Protein AF-0000000081787096 (afdb_homodimer)

Secondary structure (DSSP, 8-state):
---S--------SGGGGGG---------------------------GGGGGS-SS-EEEEEEE---B--SSEEEEEEEEEE--TT-EEEEEEEEEEEEES-SSEEEEEEEEETTB---SS---EEEEEE---TT--EEEEEEEEEEE--PPSEEEEEEEEEEEPTT----EEEE--SS-EEEEEEEEPPPTT-/--GGGGGGGGGGSGGGGGG---------------------------TTSS-S-SS-EEEEEEE---B--SSEEEEEEEEEE--TT-EEEEEEEEEEEEES-SSEEEEEEEEETTB---SS---EEEEEE---TT-EEEEEEEEEEEE--PPSEEEEEEEEEEEPTT----EEEE--SS-EEEEEEEEPPPTT-

Nearest PDB structures (foldseek):
  6mkb-assembly2_D  TM=5.278E-01  e=3.956E-03  Mus musculus
  2df7-assembly1_J  TM=3.793E-01  e=2.748E-03  Infectious bursal disease virus
  7vrp-assembly1_K-4  TM=4.416E-01  e=3.755E-03  Infectious bursal disease virus
  8a06-assembly1_E  TM=3.426E-01  e=1.294E-01  Flavobacterium phage FLiP
  1umi-assembly1_A  TM=2.701E-01  e=8.534E-02  Mus musculus

pLDDT: mean 74.72, std 30.55, range [18.17, 98.88]

Structure (mmCIF, N/CA/C/O backbone):
data_AF-0000000081787096-model_v1
#
loop_
_entity.id
_entity.type
_entity.pdbx_description
1 polymer 'Collagen triple helix repeat-containing protein 1-like'
#
loop_
_atom_site.group_PDB
_atom_site.id
_atom_site.type_symbol
_atom_site.label_atom_id
_atom_site.label_alt_id
_atom_site.label_comp_id
_atom_site.label_asym_id
_atom_site.label_entity_id
_atom_site.label_seq_id
_atom_site.pdbx_PDB_ins_code
_atom_site.Cartn_x
_atom_site.Cartn_y
_atom_site.Cartn_z
_atom_site.occupancy
_atom_site.B_iso_or_equiv
_atom_site.auth_seq_id
_atom_site.auth_comp_id
_atom_site.auth_asym_id
_atom_site.auth_atom_id
_atom_site.pdbx_PDB_model_num
ATOM 1 N N . MET A 1 1 ? 27.984 -0.438 95.312 1 18.28 1 MET A N 1
ATOM 2 C CA . MET A 1 1 ? 27.375 0.79 95.812 1 18.28 1 MET A CA 1
ATOM 3 C C . MET A 1 1 ? 27.344 1.865 94.75 1 18.28 1 MET A C 1
ATOM 5 O O . MET A 1 1 ? 26.312 2.492 94.5 1 18.28 1 MET A O 1
ATOM 9 N N . ALA A 1 2 ? 28.516 2.543 94.625 1 21.03 2 ALA A N 1
ATOM 10 C CA . ALA A 1 2 ? 28.672 3.959 94.312 1 21.03 2 ALA A CA 1
ATOM 11 C C . ALA A 1 2 ? 28.547 4.207 92.812 1 21.03 2 ALA A C 1
ATOM 13 O O . ALA A 1 2 ? 29.391 3.756 92 1 21.03 2 ALA A O 1
ATOM 14 N N . ALA A 1 3 ? 27.156 4.359 92.25 1 21.08 3 ALA A N 1
ATOM 15 C CA . ALA A 1 3 ? 26.203 4.93 91.312 1 21.08 3 ALA A CA 1
ATOM 16 C C . ALA A 1 3 ? 26.688 6.277 90.75 1 21.08 3 ALA A C 1
ATOM 18 O O . ALA A 1 3 ? 27.188 7.105 91.562 1 21.08 3 ALA A O 1
ATOM 19 N N . ARG A 1 4 ? 26.859 6.25 89.438 1 21.38 4 ARG A N 1
ATOM 20 C CA . ARG A 1 4 ? 27.094 6.863 88.188 1 21.38 4 ARG A CA 1
ATOM 21 C C . ARG A 1 4 ? 26.203 8.094 88 1 21.38 4 ARG A C 1
ATOM 23 O O . ARG A 1 4 ? 25.297 8.094 87.125 1 21.38 4 ARG A O 1
ATOM 30 N N . ILE A 1 5 ? 25.688 8.797 89.188 1 20.06 5 ILE A N 1
ATOM 31 C CA . ILE A 1 5 ? 24.719 9.875 89.312 1 20.06 5 ILE A CA 1
ATOM 32 C C . ILE A 1 5 ? 25.188 11.094 88.5 1 20.06 5 ILE A C 1
ATOM 34 O O . ILE A 1 5 ? 24.406 11.711 87.75 1 20.06 5 ILE A O 1
ATOM 38 N N . ASN A 1 6 ? 26.266 11.711 88.75 1 20.41 6 ASN A N 1
ATOM 39 C CA . ASN A 1 6 ? 26.125 13.125 89.062 1 20.41 6 ASN A CA 1
ATOM 40 C C . ASN A 1 6 ? 26.016 13.984 87.812 1 20.41 6 ASN A C 1
ATOM 42 O O . ASN A 1 6 ? 25.281 14.969 87.812 1 20.41 6 ASN A O 1
ATOM 46 N N . LEU A 1 7 ? 27.094 14.109 86.875 1 21.31 7 LEU A N 1
ATOM 47 C CA . LEU A 1 7 ? 27.641 15.43 86.562 1 21.31 7 LEU A CA 1
ATOM 48 C C . LEU A 1 7 ? 26.719 16.188 85.625 1 21.31 7 LEU A C 1
ATOM 50 O O . LEU A 1 7 ? 25.922 15.578 84.938 1 21.31 7 LEU A O 1
ATOM 54 N N . VAL A 1 8 ? 27.156 17.375 84.688 1 19.64 8 VAL A N 1
ATOM 55 C CA . VAL A 1 8 ? 27.234 18.828 84.5 1 19.64 8 VAL A CA 1
ATOM 56 C C . VAL A 1 8 ? 26.25 19.266 83.438 1 19.64 8 VAL A C 1
ATOM 58 O O . VAL A 1 8 ? 26.188 18.672 82.375 1 19.64 8 VAL A O 1
ATOM 61 N N . VAL A 1 9 ? 25.125 20.234 83.562 1 21.27 9 VAL A N 1
ATOM 62 C CA . VAL A 1 9 ? 24.078 21.25 83.438 1 21.27 9 VAL A CA 1
ATOM 63 C C . VAL A 1 9 ? 24.469 22.25 82.375 1 21.27 9 VAL A C 1
ATOM 65 O O . VAL A 1 9 ? 23.594 22.922 81.812 1 21.27 9 VAL A O 1
ATOM 68 N N . ALA A 1 10 ? 25.719 22.594 82 1 19.02 10 ALA A N 1
ATOM 69 C CA . ALA A 1 10 ? 25.984 23.984 81.625 1 19.02 10 ALA A CA 1
ATOM 70 C C . ALA A 1 10 ? 25.438 24.328 80.25 1 19.02 10 ALA A C 1
ATOM 72 O O 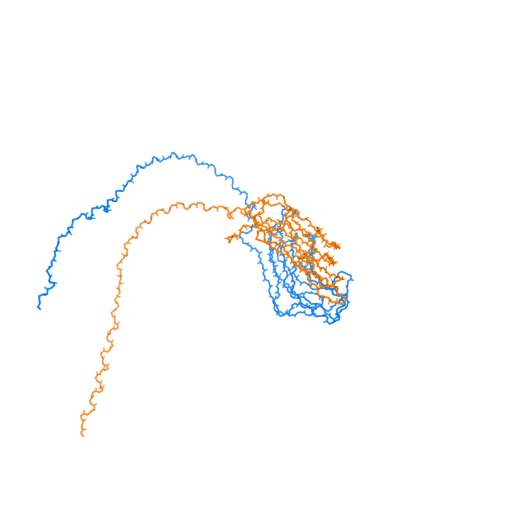. ALA A 1 10 ? 24.859 25.391 80.062 1 19.02 10 ALA A O 1
ATOM 73 N N . VAL A 1 11 ? 25.969 23.828 79.062 1 22.64 11 VAL A N 1
ATOM 74 C CA . VAL A 1 11 ? 26.266 24.734 78 1 22.64 11 VAL A CA 1
ATOM 75 C C . VAL A 1 11 ? 24.984 25.125 77.25 1 22.64 11 VAL A C 1
ATOM 77 O O . VAL A 1 11 ? 24.266 24.25 76.75 1 22.64 11 VAL A O 1
ATOM 80 N N . LEU A 1 12 ? 24.219 26.516 77.312 1 21.08 12 LEU A N 1
ATOM 81 C CA . LEU A 1 12 ? 23.297 27.641 77.25 1 21.08 12 LEU A CA 1
ATOM 82 C C . LEU A 1 12 ? 22.875 27.875 75.812 1 21.08 12 LEU A C 1
ATOM 84 O O . LEU A 1 12 ? 21.688 27.844 75.438 1 21.08 12 LEU A O 1
ATOM 88 N N . LEU A 1 13 ? 23.172 29.25 75 1 20.44 13 LEU A N 1
ATOM 89 C CA . LEU A 1 13 ? 22.531 30.484 74.562 1 20.44 13 LEU A CA 1
ATOM 90 C C . LEU A 1 13 ? 22.359 30.516 73.062 1 20.44 13 LEU A C 1
ATOM 92 O O . LEU A 1 13 ? 21.328 30.969 72.562 1 20.44 13 LEU A O 1
ATOM 96 N N . VAL A 1 14 ? 23.438 30.375 72.125 1 22.55 14 VAL A N 1
ATOM 97 C CA . VAL A 1 14 ? 23.672 31.266 71 1 22.55 14 VAL A CA 1
ATOM 98 C C . VAL A 1 14 ? 22.828 30.812 69.812 1 22.55 14 VAL A C 1
ATOM 100 O O . VAL A 1 14 ? 22.891 31.406 68.75 1 22.55 14 VAL A O 1
ATOM 103 N N . LEU A 1 15 ? 22.062 29.719 69.812 1 23.34 15 LEU A N 1
ATOM 104 C CA . LEU A 1 15 ? 21.703 29.172 68.5 1 23.34 15 LEU A CA 1
ATOM 105 C C . LEU A 1 15 ? 20.547 29.969 67.938 1 23.34 15 LEU A C 1
ATOM 107 O O . LEU A 1 15 ? 20.125 29.688 66.812 1 23.34 15 LEU A O 1
ATOM 111 N N . ALA A 1 16 ? 19.844 30.891 68.75 1 22.86 16 ALA A N 1
ATOM 112 C CA . ALA A 1 16 ? 18.469 31.094 68.312 1 22.86 16 ALA A CA 1
ATOM 113 C C . ALA A 1 16 ? 18.375 32.094 67.188 1 22.86 16 ALA A C 1
ATOM 115 O O . ALA A 1 16 ? 17.312 32.312 66.562 1 22.86 16 ALA A O 1
ATOM 116 N N . TRP A 1 17 ? 19.344 33.094 66.938 1 23.23 17 TRP A N 1
ATOM 117 C CA . TRP A 1 17 ? 18.875 34.344 66.438 1 23.23 17 TRP A CA 1
ATOM 118 C C . TRP A 1 17 ? 18.562 34.25 64.938 1 23.23 17 TRP A C 1
ATOM 120 O O . TRP A 1 17 ? 18 35.156 64.312 1 23.23 17 TRP A O 1
ATOM 130 N N . ILE A 1 18 ? 19.25 33.469 64.125 1 24.64 18 ILE A N 1
ATOM 131 C CA . ILE A 1 18 ? 19.438 33.938 62.75 1 24.64 18 ILE A CA 1
ATOM 132 C C . ILE A 1 18 ? 18.141 33.75 61.938 1 24.64 18 ILE A C 1
ATOM 134 O O . ILE A 1 18 ? 18.109 33.969 60.75 1 24.64 18 ILE A O 1
ATOM 138 N N . LEU A 1 19 ? 17.109 33.062 62.531 1 24.23 19 LEU A N 1
ATOM 139 C CA . LEU A 1 19 ? 16.203 32.469 61.562 1 24.23 19 LEU A CA 1
ATOM 140 C C . LEU A 1 19 ? 15.328 33.531 60.906 1 24.23 19 LEU A C 1
ATOM 142 O O . LEU A 1 19 ? 14.891 33.375 59.781 1 24.23 19 LEU A O 1
ATOM 146 N N . ARG A 1 20 ? 14.781 34.594 61.625 1 23.36 20 ARG A N 1
ATOM 147 C CA . ARG A 1 20 ? 13.406 34.906 61.25 1 23.36 20 ARG A CA 1
ATOM 148 C C . ARG A 1 20 ? 13.367 35.938 60.125 1 23.36 20 ARG A C 1
ATOM 150 O O . ARG A 1 20 ? 12.32 36.188 59.531 1 23.36 20 ARG A O 1
ATOM 157 N N . ALA A 1 21 ? 14.273 37.031 60.031 1 23.14 21 ALA A N 1
ATOM 158 C CA . ALA A 1 21 ? 13.57 38.219 59.594 1 23.14 21 ALA A CA 1
ATOM 159 C C . ALA A 1 21 ? 13.227 38.156 58.125 1 23.14 21 ALA A C 1
ATOM 161 O O . ALA A 1 21 ? 14.117 38 57.281 1 23.14 21 ALA A O 1
ATOM 162 N N . LYS A 1 22 ? 11.992 38.062 57.75 1 26.95 22 LYS A N 1
ATOM 163 C CA . LYS A 1 22 ? 11.156 37.969 56.562 1 26.95 22 LYS A CA 1
ATOM 164 C C . LYS A 1 22 ? 11.164 39.25 55.781 1 26.95 22 LYS A C 1
ATOM 166 O O . LYS A 1 22 ? 10.352 39.469 54.875 1 26.95 22 LYS A O 1
ATOM 171 N N . CYS A 1 23 ? 12.203 40.25 55.938 1 23.3 23 CYS A N 1
ATOM 172 C CA . CYS A 1 23 ? 11.773 41.562 55.5 1 23.3 23 CYS A CA 1
ATOM 173 C C . CYS A 1 23 ? 11.367 41.531 54.031 1 23.3 23 CYS A C 1
ATOM 175 O O . CYS A 1 23 ? 12.07 40.969 53.188 1 23.3 23 CYS A O 1
ATOM 177 N N . GLN A 1 24 ? 10.125 41.906 53.75 1 22.7 24 GLN A N 1
ATOM 178 C CA . GLN A 1 24 ? 9.281 42.062 52.562 1 22.7 24 GLN A CA 1
ATOM 179 C C . GLN A 1 24 ? 9.773 43.219 51.688 1 22.7 24 GLN A C 1
ATOM 181 O O . GLN A 1 24 ? 9.734 44.375 52.094 1 22.7 24 GLN A O 1
ATOM 186 N N . CYS A 1 25 ? 10.938 43.156 51 1 20.95 25 CYS A N 1
ATOM 187 C CA . CYS A 1 25 ? 11.484 44.125 50.062 1 20.95 25 CYS A CA 1
ATOM 188 C C . CYS A 1 25 ? 10.461 44.469 48.969 1 20.95 25 CYS A C 1
ATOM 190 O O . CYS A 1 25 ? 10.156 43.656 48.125 1 20.95 25 CYS A O 1
ATOM 192 N N . VAL A 1 26 ? 9.453 45.219 49.312 1 24.92 26 VAL A N 1
ATOM 193 C CA . VAL A 1 26 ? 8.461 45.625 48.344 1 24.92 26 VAL A CA 1
ATOM 194 C C . VAL A 1 26 ? 9.062 46.688 47.438 1 24.92 26 VAL A C 1
ATOM 196 O O . VAL A 1 26 ? 9.578 47.719 47.906 1 24.92 26 VAL A O 1
ATOM 199 N N . GLY A 1 27 ? 9.836 46.406 46.469 1 22.22 27 GLY A N 1
ATOM 200 C CA . GLY A 1 27 ? 10.375 47.406 45.531 1 22.22 27 GLY A CA 1
ATOM 201 C C . GLY A 1 27 ? 9.32 48.312 44.938 1 22.22 27 GLY A C 1
ATOM 202 O O . GLY A 1 27 ? 8.125 48 45 1 22.22 27 GLY A O 1
ATOM 203 N N . PRO A 1 28 ? 9.641 49.594 44.875 1 26.06 28 PRO A N 1
ATOM 204 C CA . PRO A 1 28 ? 8.688 50.625 44.438 1 26.06 28 PRO A CA 1
ATOM 205 C C . PRO A 1 28 ? 7.93 50.219 43.188 1 26.06 28 PRO A C 1
ATOM 207 O O . PRO A 1 28 ? 8.43 49.406 42.406 1 26.06 28 PRO A O 1
ATOM 210 N N . LYS A 1 29 ? 6.621 50.5 43.156 1 31.38 29 LYS A N 1
ATOM 211 C CA . LYS A 1 29 ? 5.684 50.281 42.062 1 31.38 29 LYS A CA 1
ATOM 212 C C . LYS A 1 29 ? 6.105 51.031 40.812 1 31.38 29 LYS A C 1
ATOM 214 O O . LYS A 1 29 ? 6.363 52.219 40.844 1 31.38 29 LYS A O 1
ATOM 219 N N . GLY A 1 30 ? 6.77 50.406 39.969 1 23.81 30 GLY A N 1
ATOM 220 C CA . GLY A 1 30 ? 7.133 51.094 38.75 1 23.81 30 GLY A CA 1
ATOM 221 C C . GLY A 1 30 ? 5.969 51.812 38.094 1 23.81 30 GLY A C 1
ATOM 222 O O . GLY A 1 30 ? 4.809 51.469 38.344 1 23.81 30 GLY A O 1
ATOM 223 N N . ALA A 1 31 ? 6.164 53.031 37.625 1 28.48 31 ALA A N 1
ATOM 224 C 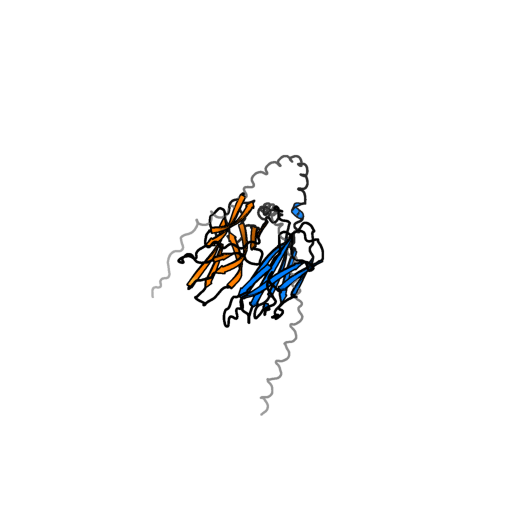CA . ALA A 1 31 ? 5.176 53.906 37 1 28.48 31 ALA A CA 1
ATOM 225 C C . ALA A 1 31 ? 4.469 53.156 35.844 1 28.48 31 ALA A C 1
ATOM 227 O O . ALA A 1 31 ? 5.027 52.25 35.25 1 28.48 31 ALA A O 1
ATOM 228 N N . PRO A 1 32 ? 3.152 53.219 35.875 1 28.7 32 PRO A N 1
ATOM 229 C CA . PRO A 1 32 ? 2.396 52.594 34.781 1 28.7 32 PRO A CA 1
ATOM 230 C C . PRO A 1 32 ? 2.916 53 33.375 1 28.7 32 PRO A C 1
ATOM 232 O O . PRO A 1 32 ? 3.266 54.188 33.188 1 28.7 32 PRO A O 1
ATOM 235 N N . GLY A 1 33 ? 3.627 52.344 32.656 1 24.98 33 GLY A N 1
ATOM 236 C CA . GLY A 1 33 ? 4.066 52.688 31.312 1 24.98 33 GLY A CA 1
ATOM 237 C C . GLY A 1 33 ? 2.947 53.25 30.453 1 24.98 33 GLY A C 1
ATOM 238 O O . GLY A 1 33 ? 1.768 53.031 30.734 1 24.98 33 GLY A O 1
ATOM 239 N N . PRO A 1 34 ? 3.164 54.25 29.703 1 29 34 PRO A N 1
ATOM 240 C CA . PRO A 1 34 ? 2.115 54.844 28.875 1 29 34 PRO A CA 1
ATOM 241 C C . PRO A 1 34 ? 1.35 53.812 28.047 1 29 34 PRO A C 1
ATOM 243 O O . PRO A 1 34 ? 1.877 52.75 27.766 1 29 34 PRO A O 1
ATOM 246 N N . GLN A 1 35 ? 0.105 53.906 28.078 1 28.19 35 GLN A N 1
ATOM 247 C CA . GLN A 1 35 ? -0.786 53.062 27.281 1 28.19 35 GLN A CA 1
ATOM 248 C C . GLN A 1 35 ? -0.429 53.125 25.797 1 28.19 35 GLN A C 1
ATOM 250 O O . GLN A 1 35 ? -0.36 54.219 25.219 1 28.19 35 GLN A O 1
ATOM 255 N N . GLY A 1 36 ? 0.363 52.438 25.234 1 27.16 36 GLY A N 1
ATOM 256 C CA . GLY A 1 36 ? 0.59 52.5 23.797 1 27.16 36 GLY A CA 1
ATOM 257 C C . GLY A 1 36 ? -0.692 52.438 23 1 27.16 36 GLY A C 1
ATOM 258 O O . GLY A 1 36 ? -1.731 52.031 23.5 1 27.16 36 GLY A O 1
ATOM 259 N N . PRO A 1 37 ? -0.846 53.25 21.938 1 32.62 37 PRO A N 1
ATOM 260 C CA . PRO A 1 37 ? -2.104 53.219 21.188 1 32.62 37 PRO A CA 1
ATOM 261 C C . PRO A 1 37 ? -2.535 51.812 20.812 1 32.62 37 PRO A C 1
ATOM 263 O O . PRO A 1 37 ? -1.697 50.906 20.719 1 32.62 37 PRO A O 1
ATOM 266 N N . LYS A 1 38 ? -3.734 51.5 20.938 1 31.31 38 LYS A N 1
ATOM 267 C CA . LYS A 1 38 ? -4.316 50.219 20.516 1 31.31 38 LYS A CA 1
ATOM 268 C C . LYS A 1 38 ? -3.932 49.906 19.078 1 31.31 38 LYS A C 1
ATOM 270 O O . LYS A 1 38 ? -4.078 50.719 18.188 1 31.31 38 LYS A O 1
ATOM 275 N N . GLY A 1 39 ? -2.996 49.156 18.766 1 26.47 39 GLY A N 1
ATOM 276 C CA . GLY A 1 39 ? -2.768 48.75 17.391 1 26.47 39 GLY A CA 1
ATOM 277 C C . GLY A 1 39 ? -4.031 48.281 16.703 1 26.47 39 GLY A C 1
ATOM 278 O O . GLY A 1 39 ? -5.012 47.906 17.344 1 26.47 39 GLY A O 1
ATOM 279 N N . SER A 1 40 ? -4.359 48.688 15.469 1 27.7 40 SER A N 1
ATOM 280 C CA . SER A 1 40 ? -5.523 48.25 14.703 1 27.7 40 SER A CA 1
ATOM 281 C C . SER A 1 40 ? -5.617 46.75 14.664 1 27.7 40 SER A C 1
ATOM 283 O O . SER A 1 40 ? -4.602 46.062 14.758 1 27.7 40 SER A O 1
ATOM 285 N N . VAL A 1 41 ? -6.66 46.188 14.969 1 28.72 41 VAL A N 1
ATOM 286 C CA . VAL A 1 41 ? -6.949 44.75 14.875 1 28.72 41 VAL A CA 1
ATOM 287 C C . VAL A 1 41 ? -6.355 44.188 13.586 1 28.72 41 VAL A C 1
ATOM 289 O O . VAL A 1 41 ? -6.539 44.781 12.508 1 28.72 41 VAL A O 1
ATOM 292 N N . GLY A 1 42 ? -5.23 43.656 13.57 1 28.78 42 GLY A N 1
ATOM 293 C CA . GLY A 1 42 ? -4.734 42.969 12.391 1 28.78 42 GLY A CA 1
ATOM 294 C C . GLY A 1 42 ? -5.816 42.219 11.656 1 28.78 42 GLY A C 1
ATOM 295 O O . GLY A 1 42 ? -6.848 41.875 12.234 1 28.78 42 GLY A O 1
ATOM 296 N N . ASP A 1 43 ? -5.949 42.375 10.312 1 28.53 43 ASP A N 1
ATOM 297 C CA . ASP A 1 43 ? -6.863 41.656 9.461 1 28.53 43 ASP A CA 1
ATOM 298 C C . ASP A 1 43 ? -6.891 40.156 9.836 1 28.53 43 ASP A C 1
ATOM 300 O O . ASP A 1 43 ? -5.867 39.594 10.234 1 28.53 43 ASP A O 1
ATOM 304 N N . SER A 1 44 ? -8.008 39.688 10.25 1 29.47 44 SER A N 1
ATOM 305 C CA . SER A 1 44 ? -8.328 38.281 10.492 1 29.47 44 SER A CA 1
ATOM 306 C C . SER A 1 44 ? -7.586 37.375 9.531 1 29.47 44 SER A C 1
ATOM 308 O O . SER A 1 44 ? -7.531 37.625 8.328 1 29.47 44 SER A O 1
ATOM 310 N N . THR A 1 45 ? -6.438 36.938 9.805 1 31.28 45 THR A N 1
ATOM 311 C CA . THR A 1 45 ? -5.785 35.844 9.086 1 31.28 45 THR A CA 1
ATOM 312 C C . THR A 1 45 ? -6.816 34.938 8.391 1 31.28 45 THR A C 1
ATOM 314 O O . THR A 1 45 ? -7.871 34.656 8.961 1 31.28 45 THR A O 1
ATOM 317 N N . ASP A 1 46 ? -6.961 35 7.043 1 31.12 46 ASP A N 1
ATOM 318 C CA . ASP A 1 46 ? -7.852 34.25 6.176 1 31.12 46 ASP A CA 1
ATOM 319 C C . ASP A 1 46 ? -8.055 32.812 6.711 1 31.12 46 ASP A C 1
ATOM 321 O O . ASP A 1 46 ? -7.094 32.156 7.078 1 31.12 46 ASP A O 1
ATOM 325 N N . SER A 1 47 ? -9.148 32.469 7.281 1 33 47 SER A N 1
ATOM 326 C CA . SER A 1 47 ? -9.883 31.297 7.727 1 33 47 SER A CA 1
ATOM 327 C C . SER A 1 47 ? -9.617 30.094 6.809 1 33 47 SER A C 1
ATOM 329 O O . SER A 1 47 ? -10.195 29.031 6.996 1 33 47 SER A O 1
ATOM 331 N N . ALA A 1 48 ? -9.047 30.406 5.715 1 32.09 48 ALA A N 1
ATOM 332 C CA . ALA A 1 48 ? -9.031 29.266 4.812 1 32.09 48 ALA A CA 1
ATOM 333 C C . ALA A 1 48 ? -8.242 28.094 5.406 1 32.09 48 ALA A C 1
ATOM 335 O O . ALA A 1 48 ? -8.242 27 4.863 1 32.09 48 ALA A O 1
ATOM 336 N N . TRP A 1 49 ? -7.254 28.328 6.031 1 32.47 49 TRP A N 1
ATOM 337 C CA . TRP A 1 49 ? -6.543 27.234 6.676 1 32.47 49 TRP A CA 1
ATOM 338 C C . TRP A 1 49 ? -7.469 26.438 7.59 1 32.47 49 TRP A C 1
ATOM 340 O O . TRP A 1 49 ? -7.055 25.453 8.203 1 32.47 49 TRP A O 1
ATOM 350 N N . GLN A 1 50 ? -8.539 27.047 8.172 1 34.94 50 GLN A N 1
ATOM 351 C CA . GLN A 1 50 ? -9.594 26.531 9.039 1 34.94 50 GLN A CA 1
ATOM 352 C C . GLN A 1 50 ? -10.336 25.375 8.383 1 34.94 50 GLN A C 1
ATOM 354 O O . GLN A 1 50 ? -11.188 24.734 9.008 1 34.94 50 GLN A O 1
ATOM 359 N N . ASN A 1 51 ? -10.25 25.375 7.098 1 34.09 51 ASN A N 1
ATOM 360 C CA . ASN A 1 51 ? -11.203 24.391 6.586 1 34.09 51 ASN A CA 1
ATOM 361 C C . ASN A 1 51 ? -10.758 22.969 6.891 1 34.09 51 ASN A C 1
ATOM 363 O O . ASN A 1 51 ? -11.234 22.016 6.27 1 34.09 51 ASN A O 1
ATOM 367 N N . VAL A 1 52 ? -9.469 22.672 7.023 1 40.06 52 VAL A N 1
ATOM 368 C CA . VAL A 1 52 ? -9.375 21.312 7.551 1 40.06 52 VAL A CA 1
ATOM 369 C C . VAL A 1 52 ? -10.117 21.219 8.883 1 40.06 52 VAL A C 1
ATOM 371 O O . VAL A 1 52 ? -9.898 22.031 9.781 1 40.06 52 VAL A O 1
ATOM 374 N N . ALA A 1 53 ? -11.234 20.781 8.953 1 43.41 53 ALA A N 1
ATOM 375 C CA . ALA A 1 53 ? -12.141 20.641 10.086 1 43.41 53 ALA A CA 1
ATOM 376 C C . ALA A 1 53 ? -11.383 20.281 11.359 1 43.41 53 ALA A C 1
ATOM 378 O O . ALA A 1 53 ? -10.422 19.5 11.32 1 43.41 53 ALA A O 1
ATOM 379 N N . PRO A 1 54 ? -11.266 21.109 12.453 1 50.34 54 PRO A N 1
ATOM 380 C CA . PRO A 1 54 ? -10.789 20.781 13.805 1 50.34 54 PRO A CA 1
ATOM 381 C C . PRO A 1 54 ? -10.938 19.312 14.141 1 50.34 54 PRO A C 1
ATOM 383 O O . PRO A 1 54 ? -10.234 18.797 15.016 1 50.34 54 PRO A O 1
ATOM 386 N N . VAL A 1 55 ? -11.914 18.562 13.422 1 61.41 55 VAL A N 1
ATOM 387 C CA . VAL A 1 55 ? -12.172 17.172 13.758 1 61.41 55 VAL A CA 1
ATOM 388 C C . VAL A 1 55 ? -11.867 16.281 12.555 1 61.41 55 VAL A C 1
ATOM 390 O O . VAL A 1 55 ? -12.344 16.547 11.453 1 61.41 55 VAL A O 1
ATOM 393 N N . ARG A 1 56 ? -10.844 15.453 12.664 1 81.25 56 ARG A N 1
ATOM 394 C CA . ARG A 1 56 ? -10.555 14.383 11.719 1 81.25 56 ARG A CA 1
ATOM 395 C C . ARG A 1 56 ? -11.82 13.609 11.359 1 81.25 56 ARG A C 1
ATOM 397 O O . ARG A 1 56 ? -12.531 13.125 12.25 1 81.25 56 ARG A O 1
ATOM 404 N N . ASN A 1 57 ? -12.188 13.641 10.031 1 90.88 57 ASN A N 1
ATOM 405 C CA . ASN A 1 57 ? -13.305 12.852 9.523 1 90.88 57 ASN A CA 1
ATOM 406 C C . ASN A 1 57 ? -12.836 11.484 9.031 1 90.88 57 ASN A C 1
ATOM 408 O O . ASN A 1 57 ? -12.203 11.383 7.98 1 90.88 57 ASN A O 1
ATOM 412 N N . TRP A 1 58 ? -13.102 10.492 9.828 1 94.56 58 TRP A N 1
ATOM 413 C CA . TRP A 1 58 ? -12.633 9.156 9.477 1 94.56 58 TRP A CA 1
ATOM 414 C C . TRP A 1 58 ? -13.578 8.094 10.023 1 94.56 58 TRP A C 1
ATOM 416 O O . TRP A 1 58 ? -14.398 8.367 10.898 1 94.56 58 TRP A O 1
ATOM 426 N N . ARG A 1 59 ? -13.484 6.91 9.367 1 96.25 59 ARG A N 1
ATOM 427 C CA . ARG A 1 59 ? -14.305 5.77 9.766 1 96.25 59 ARG A CA 1
ATOM 428 C C . ARG A 1 59 ? -13.555 4.457 9.57 1 96.25 59 ARG A C 1
ATOM 430 O O . ARG A 1 59 ? -12.82 4.297 8.594 1 96.25 59 ARG A O 1
ATOM 437 N N . GLN A 1 60 ? -13.688 3.553 10.578 1 98.12 60 GLN A N 1
ATOM 438 C CA . GLN A 1 60 ? -13.234 2.174 10.438 1 98.12 60 GLN A CA 1
ATOM 439 C C . GLN A 1 60 ? -14.406 1.202 10.477 1 98.12 60 GLN A C 1
ATOM 441 O O . GLN A 1 60 ? -15.266 1.289 11.352 1 98.12 60 GLN A O 1
ATOM 446 N N . CYS A 1 61 ? -14.383 0.362 9.453 1 98.25 61 CYS A N 1
ATOM 447 C CA . CYS A 1 61 ? -15.32 -0.758 9.414 1 98.25 61 CYS A CA 1
ATOM 448 C C . CYS A 1 61 ? -14.586 -2.086 9.547 1 98.25 61 CYS A C 1
ATOM 450 O O . CYS A 1 61 ? -13.531 -2.281 8.938 1 98.25 61 CYS A O 1
ATOM 452 N N . THR A 1 62 ? -15.148 -2.979 10.445 1 97.75 62 THR A N 1
ATOM 453 C CA . THR A 1 62 ? -14.5 -4.266 10.672 1 97.75 62 THR A CA 1
ATOM 454 C C . THR A 1 62 ? -15.5 -5.406 10.562 1 97.75 62 THR A C 1
ATOM 456 O O . THR A 1 62 ? -16.688 -5.219 10.82 1 97.75 62 THR A O 1
ATOM 459 N N . TRP A 1 63 ? -15.047 -6.52 10.125 1 95.81 63 TRP A N 1
ATOM 460 C CA . TRP A 1 63 ? -15.852 -7.742 10.086 1 95.81 63 TRP A CA 1
ATOM 461 C C . TRP A 1 63 ? -14.977 -8.977 10.297 1 95.81 63 TRP A C 1
ATOM 463 O O . TRP A 1 63 ? -13.758 -8.906 10.141 1 95.81 63 TRP A O 1
ATOM 473 N N . GLU A 1 64 ? -15.68 -9.961 10.891 1 92.12 64 GLU A N 1
ATOM 474 C CA . GLU A 1 64 ? -14.945 -11.188 11.18 1 92.12 64 GLU A CA 1
ATOM 475 C C . GLU A 1 64 ? -15.586 -12.383 10.477 1 92.12 64 GLU A C 1
ATOM 477 O O . GLU A 1 64 ? -16.5 -13 11.008 1 92.12 64 GLU A O 1
ATOM 482 N N . TYR A 1 65 ? -15.398 -12.523 9.195 1 88.19 65 TYR A N 1
ATOM 483 C CA . TYR A 1 65 ? -15.805 -13.719 8.461 1 88.19 65 TYR A CA 1
ATOM 484 C C . TYR A 1 65 ? -14.922 -13.938 7.242 1 88.19 65 TYR A C 1
ATOM 486 O O . 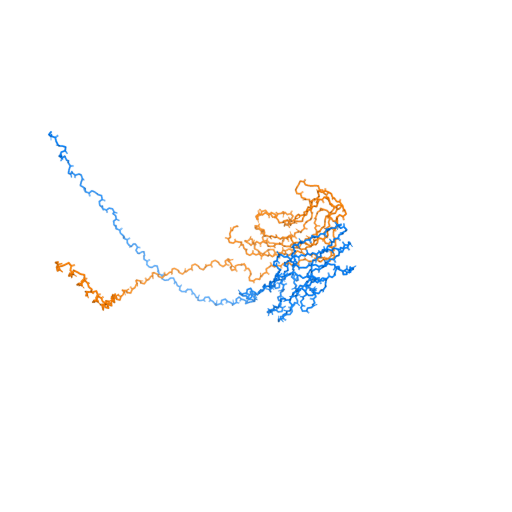TYR A 1 65 ? -14.336 -12.992 6.715 1 88.19 65 TYR A O 1
ATOM 494 N N . GLY A 1 66 ? -14.844 -15.188 6.973 1 93.62 66 GLY A N 1
ATOM 495 C CA . GLY A 1 66 ? -14.258 -15.555 5.691 1 93.62 66 GLY A CA 1
ATOM 496 C C . GLY A 1 66 ? -15.25 -15.516 4.547 1 93.62 66 GLY A C 1
ATOM 497 O O . GLY A 1 66 ? -16.438 -15.805 4.734 1 93.62 66 GLY A O 1
ATOM 498 N N . ASP A 1 67 ? -14.781 -15.094 3.457 1 94.94 67 ASP A N 1
ATOM 499 C CA . ASP A 1 67 ? -15.602 -14.977 2.254 1 94.94 67 ASP A CA 1
ATOM 500 C C . ASP A 1 67 ? -14.992 -15.766 1.097 1 94.94 67 ASP A C 1
ATOM 502 O O . ASP A 1 67 ? -13.836 -15.531 0.722 1 94.94 67 ASP A O 1
ATOM 506 N N . GLY A 1 68 ? -15.727 -16.656 0.457 1 95.5 68 GLY A N 1
ATOM 507 C CA . GLY A 1 68 ? -15.219 -17.5 -0.611 1 95.5 68 GLY A CA 1
ATOM 508 C C . GLY A 1 68 ? -15.539 -16.969 -1.996 1 95.5 68 GLY A C 1
ATOM 509 O O . GLY A 1 68 ? -15.352 -17.672 -2.992 1 95.5 68 GLY A O 1
ATOM 510 N N . LYS A 1 69 ? -15.969 -15.719 -2.02 1 95.5 69 LYS A N 1
ATOM 511 C CA . LYS A 1 69 ? -16.297 -15.141 -3.322 1 95.5 69 LYS A CA 1
ATOM 512 C C . LYS A 1 69 ? -15.031 -14.938 -4.156 1 95.5 69 LYS A C 1
ATOM 514 O O . LYS A 1 69 ? -14 -14.492 -3.643 1 95.5 69 LYS A O 1
ATOM 519 N N . ASP A 1 70 ? -15.18 -15.211 -5.434 1 96.31 70 ASP A N 1
ATOM 520 C CA . ASP A 1 70 ? -14.07 -15.047 -6.367 1 96.31 70 ASP A CA 1
ATOM 521 C C . ASP A 1 70 ? -14.156 -13.711 -7.098 1 96.31 70 ASP A C 1
ATOM 523 O O . ASP A 1 70 ? -13.172 -13.25 -7.688 1 96.31 70 ASP A O 1
ATOM 527 N N . ASN A 1 71 ? -15.406 -13.203 -7.117 1 97.25 71 ASN A N 1
ATOM 528 C CA . ASN A 1 71 ? -15.672 -11.93 -7.789 1 97.25 71 ASN A CA 1
ATOM 529 C C . ASN A 1 71 ? -16.859 -11.203 -7.156 1 97.25 71 ASN A C 1
ATOM 531 O O . ASN A 1 71 ? -17.922 -11.789 -6.953 1 97.25 71 ASN A O 1
ATOM 535 N N . GLY A 1 72 ? -16.578 -9.953 -6.82 1 97.69 72 GLY A N 1
ATOM 536 C CA . GLY A 1 72 ? -17.688 -9.164 -6.301 1 97.69 72 GLY A CA 1
ATOM 537 C C . GLY A 1 72 ? -17.328 -8.398 -5.043 1 97.69 72 GLY A C 1
ATOM 538 O O . GLY A 1 72 ? -16.156 -8.234 -4.719 1 97.69 72 GLY A O 1
ATOM 539 N N . VAL A 1 73 ? -18.344 -7.922 -4.395 1 98.44 73 VAL A N 1
ATOM 540 C CA . VAL A 1 73 ? -18.219 -7.051 -3.23 1 98.44 73 VAL A CA 1
ATOM 541 C C . VAL A 1 73 ? -17.875 -7.879 -1.999 1 98.44 73 VAL A C 1
ATOM 543 O O . VAL A 1 73 ? -18.562 -8.859 -1.688 1 98.44 73 VAL A O 1
ATOM 546 N N . LEU A 1 74 ? -16.828 -7.496 -1.358 1 98.25 74 LEU A N 1
ATOM 547 C CA . LEU A 1 74 ? -16.5 -8.109 -0.073 1 98.25 74 LEU A CA 1
ATOM 548 C C . LEU A 1 74 ? -17.156 -7.34 1.071 1 98.25 74 LEU A C 1
ATOM 550 O O . LEU A 1 74 ? -17.703 -7.945 2.002 1 98.25 74 LEU A O 1
ATOM 554 N N . TYR A 1 75 ? -17.094 -6.043 1.031 1 98.5 75 TYR A N 1
ATOM 555 C CA . TYR A 1 75 ? -17.656 -5.199 2.08 1 98.5 75 TYR A CA 1
ATOM 556 C C . TYR A 1 75 ? -17.812 -3.76 1.602 1 98.5 75 TYR A C 1
ATOM 558 O O . TYR A 1 75 ? -16.969 -3.262 0.847 1 98.5 75 TYR A O 1
ATOM 566 N N . THR A 1 76 ? -18.828 -3.08 2.051 1 98.75 76 THR A N 1
ATOM 567 C CA . THR A 1 76 ? -19.047 -1.664 1.782 1 98.75 76 THR A CA 1
ATOM 568 C C . THR A 1 76 ? -19.094 -0.866 3.082 1 98.75 76 THR A C 1
ATOM 570 O O . THR A 1 76 ? -19.891 -1.164 3.979 1 98.75 76 THR A O 1
ATOM 573 N N . CYS A 1 77 ? -18.203 0.059 3.193 1 98.62 77 CYS A N 1
ATOM 574 C CA . CYS A 1 77 ? -18.172 1.001 4.309 1 98.62 77 CYS A CA 1
ATOM 575 C C . CYS A 1 77 ? -18.75 2.348 3.898 1 98.62 77 CYS A C 1
ATOM 577 O O . CYS A 1 77 ? -18.125 3.098 3.145 1 98.62 77 CYS A O 1
ATOM 579 N N . GLN A 1 78 ? -19.938 2.672 4.379 1 98.62 78 GLN A N 1
ATOM 580 C CA . GLN A 1 78 ? -20.531 3.959 4.047 1 98.62 78 GLN A CA 1
ATOM 581 C C . GLN A 1 78 ? -19.844 5.098 4.793 1 98.62 78 GLN A C 1
ATOM 583 O O . GLN A 1 78 ? -19.484 4.953 5.965 1 98.62 78 GLN A O 1
ATOM 588 N N . PHE A 1 79 ? -19.672 6.168 4.07 1 98.31 79 PHE A N 1
ATOM 589 C CA . PHE A 1 79 ? -18.906 7.297 4.594 1 98.31 79 PHE A CA 1
ATOM 590 C C . PHE A 1 79 ? -19.484 8.617 4.086 1 98.31 79 PHE A C 1
ATOM 592 O O . PHE A 1 79 ? -19.844 8.734 2.912 1 98.31 79 PHE A O 1
ATOM 599 N N . GLU A 1 80 ? -19.562 9.516 4.965 1 97.56 80 GLU A N 1
ATOM 600 C CA . GLU A 1 80 ? -20 10.836 4.531 1 97.56 80 GLU A CA 1
ATOM 601 C C . GLU A 1 80 ? -18.812 11.766 4.316 1 97.56 80 GLU A C 1
ATOM 603 O O . GLU A 1 80 ? -18.203 12.234 5.277 1 97.56 80 GLU A O 1
ATOM 608 N N . LYS A 1 81 ? -18.531 11.961 3.1 1 94.44 81 LYS A N 1
ATOM 609 C CA . LYS A 1 81 ? -17.531 12.977 2.764 1 94.44 81 LYS A CA 1
ATOM 610 C C . LYS A 1 81 ? -18.109 14.383 2.9 1 94.44 81 LYS A C 1
ATOM 612 O O . LYS A 1 81 ? -19.203 14.664 2.402 1 94.44 81 LYS A O 1
ATOM 617 N N . LYS A 1 82 ? -17.281 15.273 3.475 1 93.19 82 LYS A N 1
ATOM 618 C CA . LYS A 1 82 ? -17.828 16.562 3.873 1 93.19 82 LYS A CA 1
ATOM 619 C C . LYS A 1 82 ? -17.547 17.625 2.818 1 93.19 82 LYS A C 1
ATOM 621 O O . LYS A 1 82 ? -18.328 18.562 2.654 1 93.19 82 LYS A O 1
ATOM 626 N N . PHE A 1 83 ? -16.453 17.516 2.068 1 92.06 83 PHE A N 1
ATOM 627 C CA . PHE A 1 83 ? -16.047 18.609 1.198 1 92.06 83 PHE A CA 1
ATOM 628 C C . PHE A 1 83 ? -15.672 18.094 -0.187 1 92.06 83 PHE A C 1
ATOM 630 O O . PHE A 1 83 ? -15.062 17.031 -0.315 1 92.06 83 PHE A O 1
ATOM 637 N N . ASP A 1 84 ? -15.945 18.875 -1.251 1 93.31 84 ASP A N 1
ATOM 638 C CA . ASP A 1 84 ? -15.602 18.531 -2.625 1 93.31 84 ASP A CA 1
ATOM 639 C C . ASP A 1 84 ? -14.094 18.609 -2.855 1 93.31 84 ASP A C 1
ATOM 641 O O . ASP A 1 84 ? -13.539 17.859 -3.65 1 93.31 84 ASP A O 1
ATOM 645 N N . SER A 1 85 ? -13.477 19.516 -2.176 1 91.31 85 SER A N 1
ATOM 646 C CA . SER A 1 85 ? -12.094 19.859 -2.49 1 91.31 85 SER A CA 1
ATOM 647 C C . SER A 1 85 ? -11.117 18.922 -1.791 1 91.31 85 SER A C 1
ATOM 649 O O . SER A 1 85 ? -9.906 19 -2.008 1 91.31 85 SER A O 1
ATOM 651 N N . THR A 1 86 ? -11.664 18.078 -0.926 1 91.88 86 THR A N 1
ATOM 652 C CA . THR A 1 86 ? -10.797 17.188 -0.153 1 91.88 86 THR A CA 1
ATOM 653 C C . THR A 1 86 ? -10.609 15.852 -0.872 1 91.88 86 THR A C 1
ATOM 655 O O . THR A 1 86 ? -11.273 15.578 -1.869 1 91.88 86 THR A O 1
ATOM 658 N N . SER A 1 87 ? -9.602 15.117 -0.382 1 94.81 87 SER A N 1
ATOM 659 C CA . SER A 1 87 ? -9.305 13.781 -0.901 1 94.81 87 SER A CA 1
ATOM 660 C C . SER A 1 87 ? -9.703 12.703 0.092 1 94.81 87 SER A C 1
ATOM 662 O O . SER A 1 87 ? -10.062 13 1.234 1 94.81 87 SER A O 1
ATOM 664 N N . LEU A 1 88 ? -9.695 11.508 -0.419 1 96.56 88 LEU A N 1
ATOM 665 C CA . LEU A 1 88 ? -10.023 10.367 0.428 1 96.56 88 LEU A CA 1
ATOM 666 C C . LEU A 1 88 ? -8.836 9.422 0.55 1 96.56 88 LEU A C 1
ATOM 668 O O . LEU A 1 88 ? -8.227 9.047 -0.456 1 96.56 88 LEU A O 1
ATOM 672 N N . PHE A 1 89 ? -8.477 9.141 1.771 1 97.5 89 PHE A N 1
ATOM 673 C CA . PHE A 1 89 ? -7.602 8.008 2.055 1 97.5 89 PHE A CA 1
ATOM 674 C C . PHE A 1 89 ? -8.422 6.746 2.32 1 97.5 89 PHE A C 1
ATOM 676 O O . PHE A 1 89 ? -9.422 6.793 3.031 1 97.5 89 PHE A O 1
ATOM 683 N N . MET A 1 90 ? -7.996 5.613 1.762 1 98.56 90 MET A N 1
ATOM 684 C CA . MET A 1 90 ? -8.633 4.324 2.006 1 98.56 90 MET A CA 1
ATOM 685 C C . MET A 1 90 ? -7.594 3.23 2.221 1 98.56 90 MET A C 1
ATOM 687 O O . MET A 1 90 ? -6.559 3.215 1.552 1 98.56 90 MET A O 1
ATOM 691 N N . ALA A 1 91 ? -7.938 2.328 3.125 1 98.75 91 ALA A N 1
ATOM 692 C CA . ALA A 1 91 ? -7.059 1.19 3.393 1 98.75 91 ALA A CA 1
ATOM 693 C C . ALA A 1 91 ? -7.867 -0.056 3.742 1 98.75 91 ALA A C 1
ATOM 695 O O . ALA A 1 91 ? -8.844 0.02 4.496 1 98.75 91 ALA A O 1
ATOM 696 N N . TYR A 1 92 ? -7.469 -1.107 3.111 1 98.75 92 TYR A N 1
ATOM 697 C CA . TYR A 1 92 ? -7.973 -2.438 3.443 1 98.75 92 TYR A CA 1
ATOM 698 C C . TYR A 1 92 ? -6.895 -3.275 4.117 1 98.75 92 TYR A C 1
ATOM 700 O O . TYR A 1 92 ? -5.73 -3.248 3.709 1 98.75 92 TYR A O 1
ATOM 708 N N . GLY A 1 93 ? -7.219 -3.928 5.184 1 97.62 93 GLY A N 1
ATOM 709 C CA . GLY A 1 93 ? -6.406 -4.969 5.793 1 97.62 93 GLY A CA 1
ATOM 710 C C . GLY A 1 93 ? -7.156 -6.273 5.984 1 97.62 93 GLY A C 1
ATOM 711 O O . GLY A 1 93 ? -8.211 -6.305 6.625 1 97.62 93 GLY A O 1
ATOM 712 N N . GLY A 1 94 ? -6.613 -7.32 5.414 1 96.75 94 GLY A N 1
ATOM 713 C CA . GLY A 1 94 ? -7.234 -8.625 5.57 1 96.75 94 GLY A CA 1
ATOM 714 C C . GLY A 1 94 ? -6.43 -9.75 4.934 1 96.75 94 GLY A C 1
ATOM 715 O O . GLY A 1 94 ? -5.508 -9.492 4.156 1 96.75 94 GLY A O 1
ATOM 716 N N . VAL A 1 95 ? -6.844 -10.914 5.27 1 96.38 95 VAL A N 1
ATOM 717 C CA . VAL A 1 95 ? -6.148 -12.078 4.746 1 96.38 95 VAL A CA 1
ATOM 718 C C . VAL A 1 95 ? -6.621 -12.375 3.324 1 96.38 95 VAL A C 1
ATOM 720 O O . VAL A 1 95 ? -7.824 -12.344 3.045 1 96.38 95 VAL A O 1
ATOM 723 N N . THR A 1 96 ? -5.68 -12.656 2.42 1 95.88 96 THR A N 1
ATOM 724 C CA . THR A 1 96 ? -5.953 -13.031 1.037 1 95.88 96 THR A CA 1
ATOM 725 C C . THR A 1 96 ? -5.422 -14.43 0.74 1 95.88 96 THR A C 1
ATOM 727 O O . THR A 1 96 ? -4.395 -14.836 1.289 1 95.88 96 THR A O 1
ATOM 730 N N . ARG A 1 97 ? -6.18 -15.078 -0.107 1 92.38 97 ARG A N 1
ATOM 731 C CA . ARG A 1 97 ? -5.805 -16.453 -0.453 1 92.38 97 ARG A CA 1
ATOM 732 C C . ARG A 1 97 ? -6.215 -16.781 -1.884 1 92.38 97 ARG A C 1
ATOM 734 O O . ARG A 1 97 ? -7.312 -16.422 -2.32 1 92.38 97 ARG A O 1
ATOM 741 N N . ILE A 1 98 ? -5.312 -17.375 -2.578 1 89.88 98 ILE A N 1
ATOM 742 C CA . ILE A 1 98 ? -5.57 -17.984 -3.871 1 89.88 98 ILE A CA 1
ATOM 743 C C . ILE A 1 98 ? -5.156 -19.453 -3.834 1 89.88 98 ILE A C 1
ATOM 745 O O . ILE A 1 98 ? -4.094 -19.797 -3.309 1 89.88 98 ILE A O 1
ATOM 749 N N . THR A 1 99 ? -6.043 -20.312 -4.277 1 87.19 99 THR A N 1
ATOM 750 C CA . THR A 1 99 ? -5.719 -21.734 -4.172 1 87.19 99 THR A CA 1
ATOM 751 C C . THR A 1 99 ? -6.273 -22.516 -5.363 1 87.19 99 THR A C 1
ATOM 753 O O . THR A 1 99 ? -6.891 -21.922 -6.258 1 87.19 99 THR A O 1
ATOM 756 N N . ASN A 1 100 ? -5.809 -23.812 -5.484 1 83.69 100 ASN A N 1
ATOM 757 C CA . ASN A 1 100 ? -6.324 -24.766 -6.457 1 83.69 100 ASN A CA 1
ATOM 758 C C . ASN A 1 100 ? -6.133 -24.266 -7.887 1 83.69 100 ASN A C 1
ATOM 760 O O . ASN A 1 100 ? -7.055 -24.328 -8.703 1 83.69 100 ASN A O 1
ATOM 764 N N . CYS A 1 101 ? -4.996 -23.641 -8.133 1 77.56 101 CYS A N 1
ATOM 765 C CA . CYS A 1 101 ? -4.812 -23.141 -9.484 1 77.56 101 CYS A CA 1
ATOM 766 C C . CYS A 1 101 ? -3.338 -23.094 -9.859 1 77.56 101 CYS A C 1
ATOM 768 O O . CYS A 1 101 ? -2.471 -23.281 -9.008 1 77.56 101 CYS A O 1
ATOM 770 N N . HIS A 1 102 ? -3.16 -23.062 -11.242 1 81.38 102 HIS A N 1
ATOM 771 C CA . HIS A 1 102 ? -1.848 -22.844 -11.844 1 81.38 102 HIS A CA 1
ATOM 772 C C . HIS A 1 102 ? -1.821 -21.578 -12.688 1 81.38 102 HIS A C 1
ATOM 774 O O . HIS A 1 102 ? -2.625 -21.422 -13.609 1 81.38 102 HIS A O 1
ATOM 780 N N . GLY A 1 103 ? -0.803 -20.688 -12.336 1 86.31 103 GLY A N 1
ATOM 781 C CA . GLY A 1 103 ? -0.729 -19.438 -13.086 1 86.31 103 GLY A CA 1
ATOM 782 C C . GLY A 1 103 ? -1.943 -18.547 -12.891 1 86.31 103 GLY A C 1
ATOM 783 O O . GLY A 1 103 ? -2.527 -18.062 -13.859 1 86.31 103 GLY A O 1
ATOM 784 N N . CYS A 1 104 ? -2.406 -18.469 -11.648 1 89.31 104 CYS A N 1
ATOM 785 C CA . CYS A 1 104 ? -3.635 -17.75 -11.336 1 89.31 104 CYS A CA 1
ATOM 786 C C . CYS A 1 104 ? -3.324 -16.406 -10.68 1 89.31 104 CYS A C 1
ATOM 788 O O . CYS A 1 104 ? -2.287 -16.25 -10.031 1 89.31 104 CYS A O 1
ATOM 790 N N . CYS A 1 105 ? -4.23 -15.5 -10.938 1 93.38 105 CYS A N 1
ATOM 791 C CA . CYS A 1 105 ? -4.086 -14.148 -10.414 1 93.38 105 CYS A CA 1
ATOM 792 C C . CYS A 1 105 ? -5.395 -13.656 -9.812 1 93.38 105 CYS A C 1
ATOM 794 O O . CYS A 1 105 ? -6.457 -13.789 -10.43 1 93.38 105 CYS A O 1
ATOM 796 N N . GLY A 1 106 ? -5.309 -13.211 -8.555 1 95.75 106 GLY A N 1
ATOM 797 C CA . GLY A 1 106 ? -6.426 -12.555 -7.891 1 95.75 106 GLY A CA 1
ATOM 798 C C . GLY A 1 106 ? -6.164 -11.094 -7.586 1 95.75 106 GLY A C 1
ATOM 799 O O . GLY A 1 106 ? -5.016 -10.695 -7.367 1 95.75 106 GLY A O 1
ATOM 800 N N . ARG A 1 107 ? -7.266 -10.336 -7.535 1 97.69 107 ARG A N 1
ATOM 801 C CA . ARG A 1 107 ? -7.18 -8.891 -7.34 1 97.69 107 ARG A CA 1
ATOM 802 C C . ARG A 1 107 ? -8.133 -8.43 -6.242 1 97.69 107 ARG A C 1
ATOM 804 O O . ARG A 1 107 ? -9.297 -8.82 -6.223 1 97.69 107 ARG A O 1
ATOM 811 N N . TRP A 1 108 ? -7.664 -7.633 -5.289 1 98.38 108 TRP A N 1
ATOM 812 C CA . TRP A 1 108 ? -8.445 -6.891 -4.305 1 98.38 108 TRP A CA 1
ATOM 813 C C . TRP A 1 108 ? -8.352 -5.391 -4.555 1 98.38 108 TRP A C 1
ATOM 815 O O . TRP A 1 108 ? -7.254 -4.836 -4.633 1 98.38 108 TRP A O 1
ATOM 825 N N . TYR A 1 109 ? -9.547 -4.695 -4.668 1 98.69 109 TYR A N 1
ATOM 826 C CA . TYR A 1 109 ? -9.484 -3.316 -5.141 1 98.69 109 TYR A CA 1
ATOM 827 C C . TYR A 1 109 ? -10.648 -2.502 -4.59 1 98.69 109 TYR A C 1
ATOM 829 O O . TYR A 1 109 ? -11.711 -3.055 -4.277 1 98.69 109 TYR A O 1
ATOM 837 N N . PHE A 1 110 ? -10.438 -1.219 -4.574 1 98.88 110 PHE A N 1
ATOM 838 C CA . PHE A 1 110 ? -11.461 -0.314 -4.059 1 98.88 110 PHE A CA 1
ATOM 839 C C . PHE A 1 110 ? -12.32 0.234 -5.188 1 98.88 110 PHE A C 1
ATOM 841 O O . PHE A 1 110 ? -11.82 0.542 -6.27 1 98.88 110 PHE A O 1
ATOM 848 N N . THR A 1 111 ? -13.594 0.442 -4.824 1 98.88 111 THR A N 1
ATOM 849 C CA . THR A 1 111 ? -14.477 1.31 -5.602 1 98.88 111 THR A CA 1
ATOM 850 C C . THR A 1 111 ? -15.156 2.336 -4.699 1 98.88 111 THR A C 1
ATOM 852 O O . THR A 1 111 ? -15.344 2.094 -3.506 1 98.88 111 THR A O 1
ATOM 855 N N . ILE A 1 112 ? -15.43 3.453 -5.262 1 98.81 112 ILE A N 1
ATOM 856 C CA . ILE A 1 112 ? -16.25 4.5 -4.66 1 98.81 112 ILE A CA 1
ATOM 857 C C . ILE A 1 112 ? -17.531 4.691 -5.477 1 98.81 112 ILE A C 1
ATOM 859 O O . ILE A 1 112 ? -17.469 5.098 -6.641 1 98.81 112 ILE A O 1
ATOM 863 N N . ASN A 1 113 ? -18.625 4.359 -4.816 1 98.56 113 ASN A N 1
ATOM 864 C CA . ASN A 1 113 ? -19.891 4.375 -5.527 1 98.56 113 ASN A CA 1
ATOM 865 C C . ASN A 1 113 ? -19.844 3.521 -6.789 1 98.56 113 ASN A C 1
ATOM 867 O O . ASN A 1 113 ? -20.312 3.939 -7.848 1 98.56 113 ASN A O 1
ATOM 871 N N . GLY A 1 114 ? -19.109 2.441 -6.719 1 98.38 114 GLY A N 1
ATOM 872 C CA . GLY A 1 114 ? -19.094 1.454 -7.785 1 98.38 114 GLY A CA 1
ATOM 873 C C . GLY A 1 114 ? -18 1.69 -8.805 1 98.38 114 GLY A C 1
ATOM 874 O O . GLY A 1 114 ? -17.75 0.84 -9.664 1 98.38 114 GLY A O 1
ATOM 875 N N . ALA A 1 115 ? -17.312 2.83 -8.711 1 98.38 115 ALA A N 1
ATOM 876 C CA . ALA A 1 115 ? -16.281 3.148 -9.688 1 98.38 115 ALA A CA 1
ATOM 877 C C . ALA A 1 115 ? -14.898 3.137 -9.039 1 98.38 115 ALA A C 1
ATOM 879 O O . ALA A 1 115 ? -14.734 3.59 -7.906 1 98.38 115 ALA A O 1
ATOM 880 N N . GLU A 1 116 ? -13.945 2.617 -9.805 1 98.44 116 GLU A N 1
ATOM 881 C CA . GLU A 1 116 ? -12.57 2.699 -9.312 1 98.44 116 GLU A CA 1
ATOM 882 C C . GLU A 1 116 ? -12.047 4.133 -9.375 1 98.44 116 GLU A C 1
ATOM 884 O O . GLU A 1 116 ? -12.508 4.93 -10.195 1 98.44 116 GLU A O 1
ATOM 889 N N . CYS A 1 117 ? -11.062 4.391 -8.469 1 98.25 117 CYS A N 1
ATOM 890 C CA . CYS A 1 117 ? -10.422 5.699 -8.492 1 98.25 117 CYS A CA 1
ATOM 891 C C . CYS A 1 117 ? -9.727 5.945 -9.828 1 98.25 117 CYS A C 1
ATOM 893 O O . CYS A 1 117 ? -9.031 5.07 -10.344 1 98.25 117 CYS A O 1
ATOM 895 N N . SER A 1 118 ? -9.914 7.129 -10.359 1 96.94 118 SER A N 1
ATOM 896 C CA . SER A 1 118 ? -9.289 7.477 -11.633 1 96.94 118 SER A CA 1
ATOM 897 C C . SER A 1 118 ? -8.383 8.695 -11.484 1 96.94 118 SER A C 1
ATOM 899 O O . SER A 1 118 ? -7.785 9.156 -12.461 1 96.94 118 SER A O 1
ATOM 901 N N . ASN A 1 119 ? -8.344 9.18 -10.289 1 95.88 119 ASN A N 1
ATOM 902 C CA . ASN A 1 119 ? -7.504 10.328 -9.977 1 95.88 119 ASN A CA 1
ATOM 903 C C . ASN A 1 119 ? -6.758 10.133 -8.656 1 95.88 119 ASN A C 1
ATOM 905 O O . ASN A 1 119 ? -7.297 10.414 -7.586 1 95.88 119 ASN A O 1
ATOM 909 N N . PRO A 1 120 ? -5.504 9.773 -8.648 1 95.62 120 PRO A N 1
ATOM 910 C CA . PRO A 1 120 ? -4.773 9.617 -9.906 1 95.62 120 PRO A CA 1
ATOM 911 C C . PRO A 1 120 ? -4.988 8.25 -10.547 1 95.62 120 PRO A C 1
ATOM 913 O O . PRO A 1 120 ? -4.895 8.117 -11.773 1 95.62 120 PRO A O 1
ATOM 916 N N . GLN A 1 121 ? -5.117 7.141 -9.844 1 97.31 121 GLN A N 1
ATOM 917 C CA . GLN A 1 121 ? -5.258 5.793 -10.383 1 97.31 121 GLN A CA 1
ATOM 918 C C . GLN A 1 121 ? -5.969 4.875 -9.398 1 97.31 121 GLN A C 1
ATOM 920 O O . GLN A 1 121 ? -6.184 5.242 -8.242 1 97.31 121 GLN A O 1
ATOM 925 N N . ASN A 1 122 ? -6.348 3.697 -9.906 1 97.81 122 ASN A N 1
ATOM 926 C CA . ASN A 1 122 ? -7.031 2.725 -9.055 1 97.81 122 ASN A CA 1
ATOM 927 C C . ASN A 1 122 ? -6.184 2.34 -7.848 1 97.81 122 ASN A C 1
ATOM 929 O O . ASN A 1 122 ? -4.961 2.498 -7.867 1 97.81 122 ASN A O 1
ATOM 933 N N . ILE A 1 123 ? -6.824 1.957 -6.801 1 98.44 123 ILE A N 1
ATOM 934 C CA . ILE A 1 123 ? -6.211 1.46 -5.574 1 98.44 123 ILE A CA 1
ATOM 935 C C . ILE A 1 123 ? -6.473 -0.037 -5.434 1 98.44 123 ILE A C 1
ATOM 937 O O . ILE A 1 123 ? -7.578 -0.448 -5.074 1 98.44 123 ILE A O 1
ATOM 941 N N . ASP A 1 124 ? -5.426 -0.834 -5.746 1 98.25 124 ASP A N 1
ATOM 942 C CA . ASP A 1 124 ? -5.625 -2.281 -5.781 1 98.25 124 ASP A CA 1
ATOM 943 C C . ASP A 1 124 ? -4.34 -3.02 -5.418 1 98.25 124 ASP A C 1
ATOM 945 O O . ASP A 1 124 ? -3.293 -2.396 -5.223 1 98.25 124 ASP A O 1
ATOM 949 N N . GLY A 1 125 ? -4.441 -4.258 -5.176 1 97.25 125 GLY A N 1
ATOM 950 C CA . GLY A 1 125 ? -3.371 -5.223 -4.973 1 97.25 125 GLY A CA 1
ATOM 951 C C . GLY A 1 125 ? -3.672 -6.582 -5.574 1 97.25 125 GLY A C 1
ATOM 952 O O . GLY A 1 125 ? -4.812 -7.051 -5.523 1 97.25 125 GLY A O 1
ATOM 953 N N . THR A 1 126 ? -2.645 -7.168 -6.133 1 96 126 THR A N 1
ATOM 954 C CA . THR A 1 126 ? -2.846 -8.453 -6.781 1 96 126 THR A CA 1
ATOM 955 C C . THR A 1 126 ? -1.99 -9.531 -6.121 1 96 126 THR A C 1
ATOM 957 O O . THR A 1 126 ? -0.972 -9.227 -5.496 1 96 126 THR A O 1
ATOM 960 N N . VAL A 1 127 ? -2.426 -10.758 -6.246 1 92.31 127 VAL A N 1
ATOM 961 C CA . VAL A 1 127 ? -1.713 -11.969 -5.852 1 92.31 127 VAL A CA 1
ATOM 962 C C . VAL A 1 127 ? -1.657 -12.945 -7.027 1 92.31 127 VAL A C 1
ATOM 964 O O . VAL A 1 127 ? -2.691 -13.289 -7.598 1 92.31 127 VAL A O 1
ATOM 967 N N . TYR A 1 128 ? -0.444 -13.273 -7.402 1 90.75 128 TYR A N 1
ATOM 968 C CA . TYR A 1 128 ? -0.236 -14.266 -8.453 1 90.75 128 TYR A CA 1
ATOM 969 C C . TYR A 1 128 ? 0.524 -15.477 -7.926 1 90.75 128 TYR A C 1
ATOM 971 O O . TYR A 1 128 ? 1.471 -15.328 -7.148 1 90.75 128 TYR A O 1
ATOM 979 N N . MET A 1 129 ? 0.044 -16.562 -8.312 1 83.5 129 MET A N 1
ATOM 980 C CA . MET A 1 129 ? 0.703 -17.797 -7.902 1 83.5 129 MET A CA 1
ATOM 981 C C . MET A 1 129 ? 0.888 -18.734 -9.094 1 83.5 129 MET A C 1
ATOM 983 O O . MET A 1 129 ? -0.081 -19.094 -9.766 1 83.5 129 MET A O 1
ATOM 987 N N . ALA A 1 130 ? 2.154 -18.938 -9.344 1 77.88 130 ALA A N 1
ATOM 988 C CA . ALA A 1 130 ? 2.432 -19.969 -10.328 1 77.88 130 ALA A CA 1
ATOM 989 C C . ALA A 1 130 ? 2.203 -21.359 -9.742 1 77.88 130 ALA A C 1
ATOM 991 O O . ALA A 1 130 ? 1.76 -21.484 -8.594 1 77.88 130 ALA A O 1
ATOM 992 N N . HIS A 1 131 ? 2.637 -22.297 -10.531 1 63.22 131 HIS A N 1
ATOM 993 C CA . HIS A 1 131 ? 2.377 -23.703 -10.195 1 63.22 131 HIS A CA 1
ATOM 994 C C . HIS A 1 131 ? 3.145 -24.109 -8.945 1 63.22 131 HIS A C 1
ATOM 996 O O . HIS A 1 131 ? 4.379 -24.109 -8.938 1 63.22 131 HIS A O 1
ATOM 1002 N N . PHE A 1 132 ? 2.414 -23.891 -7.824 1 62.09 132 PHE A N 1
ATOM 1003 C CA . PHE A 1 132 ? 2.893 -24.547 -6.613 1 62.09 132 PHE A CA 1
ATOM 1004 C C . PHE A 1 132 ? 1.975 -25.703 -6.219 1 62.09 132 PHE A C 1
ATOM 1006 O O . PHE A 1 132 ? 0.809 -25.484 -5.883 1 62.09 132 PHE A O 1
ATOM 1013 N N . SER A 1 133 ? 2.439 -26.875 -6.656 1 60.59 133 SER A N 1
ATOM 1014 C CA . SER A 1 133 ? 1.627 -28.016 -6.211 1 60.59 133 SER A CA 1
ATOM 1015 C C . SER A 1 133 ? 1.393 -27.969 -4.707 1 60.59 133 SER A C 1
ATOM 1017 O O . SER A 1 133 ? 2.342 -27.844 -3.928 1 60.59 133 SER A O 1
ATOM 1019 N N . GLY A 1 134 ? 0.139 -27.812 -4.309 1 65.81 134 GLY A N 1
ATOM 1020 C CA . GLY A 1 134 ? -0.234 -27.906 -2.904 1 65.81 134 GLY A CA 1
ATOM 1021 C C . GLY A 1 134 ? -0.164 -26.578 -2.176 1 65.81 134 GLY A C 1
ATOM 1022 O O . GLY A 1 134 ? -0.375 -26.516 -0.963 1 65.81 134 GLY A O 1
ATOM 1023 N N . ALA A 1 135 ? 0.158 -25.531 -2.973 1 70.81 135 ALA A N 1
ATOM 1024 C CA . ALA A 1 135 ? 0.27 -24.266 -2.266 1 70.81 135 ALA A CA 1
ATOM 1025 C C . ALA A 1 135 ? -1.089 -23.797 -1.746 1 70.81 135 ALA A C 1
ATOM 1027 O O . ALA A 1 135 ? -2.094 -23.891 -2.457 1 70.81 135 ALA A O 1
ATOM 1028 N N . ASP A 1 136 ? -1.176 -23.484 -0.422 1 78.19 136 ASP A N 1
ATOM 1029 C CA . ASP A 1 136 ? -2.318 -22.906 0.285 1 78.19 136 ASP A CA 1
ATOM 1030 C C . ASP A 1 136 ? -1.881 -21.781 1.225 1 78.19 136 ASP A C 1
ATOM 1032 O O . ASP A 1 136 ? -1.713 -22 2.426 1 78.19 136 ASP A O 1
ATOM 1036 N N . LEU A 1 137 ? -1.701 -20.672 0.576 1 81.75 137 LEU A N 1
ATOM 1037 C CA . LEU A 1 137 ? -1.063 -19.578 1.312 1 81.75 137 LEU A CA 1
ATOM 1038 C C . LEU A 1 137 ? -2.09 -18.531 1.737 1 81.75 137 LEU A C 1
ATOM 1040 O O . LEU A 1 137 ? -2.727 -17.906 0.891 1 81.75 137 LEU A O 1
ATOM 1044 N N . HIS A 1 138 ? -2.277 -18.422 3.072 1 86.69 138 HIS A N 1
ATOM 1045 C CA . HIS A 1 138 ? -3.049 -17.344 3.691 1 86.69 138 HIS A CA 1
ATOM 1046 C C . HIS A 1 138 ? -2.143 -16.203 4.137 1 86.69 138 HIS A C 1
ATOM 1048 O O . HIS A 1 138 ? -1.308 -16.375 5.027 1 86.69 138 HIS A O 1
ATOM 1054 N N . ARG A 1 139 ? -2.355 -15.117 3.475 1 90.12 139 ARG A N 1
ATOM 1055 C CA . ARG A 1 139 ? -1.445 -14.031 3.807 1 90.12 139 ARG A CA 1
ATOM 1056 C C . ARG A 1 139 ? -2.205 -12.719 3.99 1 90.12 139 ARG A C 1
ATOM 1058 O O . ARG A 1 139 ? -3.025 -12.344 3.148 1 90.12 139 ARG A O 1
ATOM 1065 N N . HIS A 1 140 ? -1.976 -12.141 5.168 1 93.88 140 HIS A N 1
ATOM 1066 C CA . HIS A 1 140 ? -2.527 -10.805 5.406 1 93.88 140 HIS A CA 1
ATOM 1067 C C . HIS A 1 140 ? -1.906 -9.781 4.465 1 93.88 140 HIS A C 1
ATOM 1069 O O . HIS A 1 140 ? -0.694 -9.789 4.238 1 93.88 140 HIS A O 1
ATOM 1075 N N . ARG A 1 141 ? -2.789 -8.922 3.875 1 94.88 141 ARG A N 1
ATOM 1076 C CA . ARG A 1 141 ? -2.318 -7.859 2.99 1 94.88 141 ARG A CA 1
ATOM 1077 C C . ARG A 1 141 ? -3.006 -6.539 3.307 1 94.88 141 ARG A C 1
ATOM 1079 O O . ARG A 1 141 ? -4.133 -6.523 3.812 1 94.88 141 ARG A O 1
ATOM 1086 N N . THR A 1 142 ? -2.262 -5.52 3.023 1 96.19 142 THR A N 1
ATOM 1087 C CA . THR A 1 142 ? -2.807 -4.168 3.076 1 96.19 142 THR A CA 1
ATOM 1088 C C . THR A 1 142 ? -2.842 -3.541 1.686 1 96.19 142 THR A C 1
ATOM 1090 O O . THR A 1 142 ? -1.843 -3.564 0.963 1 96.19 142 THR A O 1
ATOM 1093 N N . VAL A 1 143 ? -3.967 -3.057 1.275 1 97.5 143 VAL A N 1
ATOM 1094 C CA . VAL A 1 143 ? -4.164 -2.264 0.066 1 97.5 143 VAL A CA 1
ATOM 1095 C C . VAL A 1 143 ? -4.629 -0.858 0.441 1 97.5 143 VAL A C 1
ATOM 1097 O O . VAL A 1 143 ? -5.648 -0.693 1.12 1 97.5 143 VAL A O 1
ATOM 1100 N N . GLN A 1 144 ? -3.84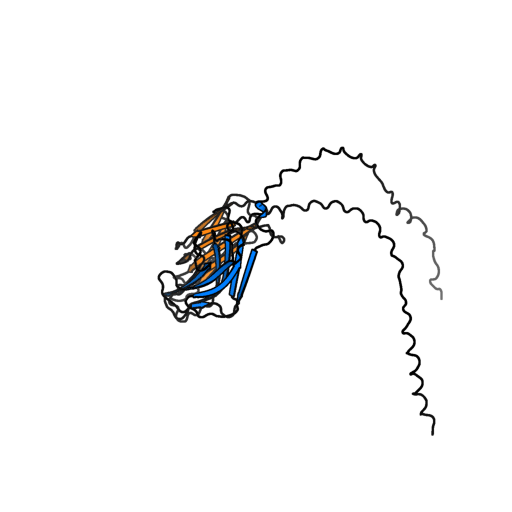2 0.135 0.021 1 98.38 144 GLN A N 1
ATOM 1101 C CA . GLN A 1 144 ? -4.203 1.48 0.455 1 98.38 144 GLN A CA 1
ATOM 1102 C C . GLN A 1 144 ? -3.801 2.521 -0.587 1 98.38 144 GLN A C 1
ATOM 1104 O O . GLN A 1 144 ? -2.949 2.256 -1.438 1 98.38 144 GLN A O 1
ATOM 1109 N N . GLY A 1 145 ? -4.426 3.668 -0.544 1 98.31 145 GLY A N 1
ATOM 1110 C CA . GLY A 1 145 ? -4.117 4.785 -1.422 1 98.31 145 GLY A CA 1
ATOM 1111 C C . GLY A 1 145 ? -5.059 5.961 -1.242 1 98.31 145 GLY A C 1
ATOM 1112 O O . GLY A 1 145 ? -5.961 5.922 -0.405 1 98.31 145 GLY A O 1
ATOM 1113 N N . TYR A 1 146 ? -4.758 7.023 -2.006 1 97.81 146 TYR A N 1
ATOM 1114 C CA . TYR A 1 146 ? -5.559 8.242 -1.985 1 97.81 146 TYR A CA 1
ATOM 1115 C C . TYR A 1 146 ? -6.266 8.453 -3.318 1 97.81 146 TYR A C 1
ATOM 1117 O O . TYR A 1 146 ? -5.691 8.195 -4.379 1 97.81 146 TYR A O 1
ATOM 1125 N N . CYS A 1 147 ? -7.422 8.867 -3.238 1 98.31 147 CYS A N 1
ATOM 1126 C CA . CYS A 1 147 ? -8.195 9.211 -4.422 1 98.31 147 CYS A CA 1
ATOM 1127 C C . CYS A 1 147 ? -8.672 10.664 -4.359 1 98.31 147 CYS A C 1
ATOM 1129 O O . CYS A 1 147 ? -9.18 11.109 -3.328 1 98.31 147 CYS A O 1
ATOM 1131 N N . ASN A 1 148 ? -8.461 11.383 -5.379 1 96.38 148 ASN A N 1
ATOM 1132 C CA . ASN A 1 148 ? -8.891 12.773 -5.508 1 96.38 148 ASN A CA 1
ATOM 1133 C C . ASN A 1 148 ? -10.172 12.891 -6.332 1 96.38 148 ASN A C 1
ATOM 1135 O O . ASN A 1 148 ? -10.547 11.953 -7.043 1 96.38 148 ASN A O 1
ATOM 1139 N N . GLY A 1 149 ? -10.82 14.016 -6.176 1 95.31 149 GLY A N 1
ATOM 1140 C CA . GLY A 1 149 ? -11.906 14.367 -7.086 1 95.31 149 GLY A CA 1
ATOM 1141 C C . GLY A 1 149 ? -13.219 13.695 -6.742 1 95.31 149 GLY A C 1
ATOM 1142 O O . GLY A 1 149 ? -14.062 13.484 -7.617 1 95.31 149 GLY A O 1
ATOM 1143 N N . ILE A 1 150 ? -13.367 13.234 -5.508 1 97 150 ILE A N 1
ATOM 1144 C CA . ILE A 1 150 ? -14.625 12.641 -5.074 1 97 150 ILE A CA 1
ATOM 1145 C C . ILE A 1 150 ? -15.547 13.727 -4.52 1 97 150 ILE A C 1
ATOM 1147 O O . ILE A 1 150 ? -15.141 14.523 -3.67 1 97 150 ILE A O 1
ATOM 1151 N N . SER A 1 151 ? -16.797 13.797 -4.949 1 96.94 151 SER A N 1
ATOM 1152 C CA . SER A 1 151 ? -17.766 14.797 -4.496 1 96.94 151 SER A CA 1
ATOM 1153 C C . SER A 1 151 ? -18.156 14.562 -3.043 1 96.94 151 SER A C 1
ATOM 1155 O O . SER A 1 151 ? -18.188 13.422 -2.58 1 96.94 151 SER A O 1
ATOM 1157 N N . ALA A 1 152 ? -18.5 15.688 -2.443 1 96.12 152 ALA A N 1
ATOM 1158 C CA . ALA A 1 152 ? -19.031 15.586 -1.085 1 96.12 152 ALA A CA 1
ATOM 1159 C C . ALA A 1 152 ? -20.359 14.844 -1.068 1 96.12 152 ALA A C 1
ATOM 1161 O O . ALA A 1 152 ? -21.094 14.852 -2.061 1 96.12 152 ALA A O 1
ATOM 1162 N N . GLY A 1 153 ? -20.672 14.203 0.1 1 98.06 153 GLY A N 1
ATOM 1163 C CA . GLY A 1 153 ? -21.906 13.461 0.289 1 98.06 153 GLY A CA 1
ATOM 1164 C C . GLY A 1 153 ? -21.672 12.055 0.804 1 98.06 153 GLY A C 1
ATOM 1165 O O . GLY A 1 153 ? -20.531 11.664 1.091 1 98.06 153 GLY A O 1
ATOM 1166 N N . TRP A 1 154 ? -22.766 11.406 0.955 1 98.5 154 TRP A N 1
ATOM 1167 C CA . TRP A 1 154 ? -22.672 10 1.321 1 98.5 154 TRP A CA 1
ATOM 1168 C C . TRP A 1 154 ? -22.141 9.172 0.159 1 98.5 154 TRP A C 1
ATOM 1170 O O . TRP A 1 154 ? -22.656 9.25 -0.96 1 98.5 154 TRP A O 1
ATOM 1180 N N . ILE A 1 155 ? -21.094 8.422 0.474 1 98.62 155 ILE A N 1
ATOM 1181 C CA . ILE A 1 155 ? -20.484 7.574 -0.549 1 98.62 155 ILE A CA 1
ATOM 1182 C C . ILE A 1 155 ? -20.344 6.145 -0.024 1 98.62 155 ILE A C 1
ATOM 1184 O O . ILE A 1 155 ? -20.25 5.93 1.187 1 98.62 155 ILE A O 1
ATOM 1188 N N . ASP A 1 156 ? -20.359 5.23 -0.946 1 98.75 156 ASP A N 1
ATOM 1189 C CA . ASP A 1 156 ? -20.047 3.832 -0.678 1 98.75 156 ASP A CA 1
ATOM 1190 C C . ASP A 1 156 ? -18.578 3.531 -0.982 1 98.75 156 ASP A C 1
ATOM 1192 O O . ASP A 1 156 ? -18.172 3.508 -2.146 1 98.75 156 ASP A O 1
ATOM 1196 N N . VAL A 1 157 ? -17.797 3.318 0.084 1 98.81 157 VAL A N 1
ATOM 1197 C CA . VAL A 1 157 ? -16.438 2.836 -0.07 1 98.81 157 VAL A CA 1
ATOM 1198 C C . VAL A 1 157 ? -16.406 1.312 0.024 1 98.81 157 VAL A C 1
ATOM 1200 O O . VAL A 1 157 ? -16.672 0.746 1.089 1 98.81 157 VAL A O 1
ATOM 1203 N N . THR A 1 158 ? -16.016 0.661 -1.113 1 98.88 158 THR A N 1
ATOM 1204 C CA . THR A 1 158 ? -16.203 -0.783 -1.211 1 98.88 158 THR A CA 1
ATOM 1205 C C . THR A 1 158 ? -14.875 -1.476 -1.524 1 98.88 158 THR A C 1
ATOM 1207 O O . THR A 1 158 ? -14.141 -1.041 -2.41 1 98.88 158 THR A O 1
ATOM 1210 N N . ILE A 1 159 ? -14.516 -2.49 -0.753 1 98.81 159 ILE A N 1
ATOM 1211 C CA . ILE A 1 159 ? -13.453 -3.406 -1.154 1 98.81 159 ILE A CA 1
ATOM 1212 C C . ILE A 1 159 ? -14.055 -4.598 -1.9 1 98.81 159 ILE A C 1
ATOM 1214 O O . ILE A 1 159 ? -15.031 -5.191 -1.446 1 98.81 159 ILE A O 1
ATOM 1218 N N . ASN A 1 160 ? -13.43 -4.824 -3.049 1 98.62 160 ASN A N 1
ATOM 1219 C CA . ASN A 1 160 ? -13.859 -5.902 -3.938 1 98.62 160 ASN A CA 1
ATOM 1220 C C . ASN A 1 160 ? -12.75 -6.93 -4.145 1 98.62 160 ASN A C 1
ATOM 1222 O O . ASN A 1 160 ? -11.57 -6.625 -3.953 1 98.62 160 ASN A O 1
ATOM 1226 N N . VAL A 1 161 ? -13.188 -8.094 -4.488 1 98.19 161 VAL A N 1
ATOM 1227 C CA . VAL A 1 161 ? -12.289 -9.109 -5.023 1 98.19 161 VAL A CA 1
ATOM 1228 C C . VAL A 1 161 ? -12.68 -9.43 -6.465 1 98.19 161 VAL A C 1
ATOM 1230 O O . VAL A 1 161 ? -13.852 -9.32 -6.836 1 98.19 161 VAL A O 1
ATOM 1233 N N . GLY A 1 162 ? -11.625 -9.711 -7.328 1 97.12 162 GLY A N 1
ATOM 1234 C CA . GLY A 1 162 ? -11.938 -10.047 -8.711 1 97.12 162 GLY A CA 1
ATOM 1235 C C . GLY A 1 162 ? -10.727 -10.469 -9.516 1 97.12 162 GLY A C 1
ATOM 1236 O O . GLY A 1 162 ? -9.719 -10.914 -8.945 1 97.12 162 GLY A O 1
ATOM 1237 N N . ASN A 1 163 ? -10.914 -10.305 -10.75 1 94.94 163 ASN A N 1
ATOM 1238 C CA . ASN A 1 163 ? -9.914 -10.781 -11.695 1 94.94 163 ASN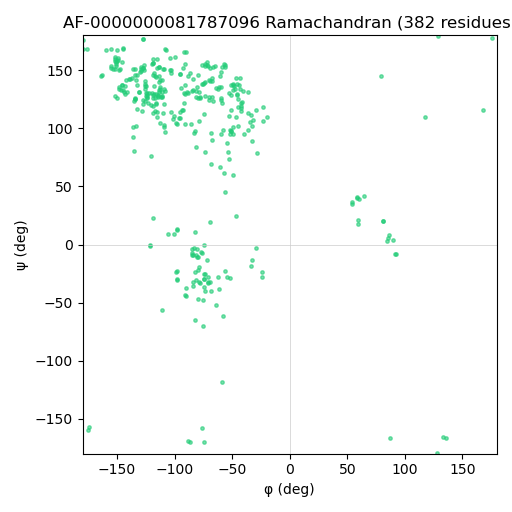 A CA 1
ATOM 1239 C C . ASN A 1 163 ? -8.836 -9.727 -11.961 1 94.94 163 ASN A C 1
ATOM 1241 O O . ASN A 1 163 ? -9.141 -8.539 -12.031 1 94.94 163 ASN A O 1
ATOM 1245 N N . CYS A 1 164 ? -7.66 -10.305 -12.133 1 95.88 164 CYS A N 1
ATOM 1246 C CA . CYS A 1 164 ? -6.629 -9.453 -12.711 1 95.88 164 CYS A CA 1
ATOM 1247 C C . CYS A 1 164 ? -6.91 -9.18 -14.188 1 95.88 164 CYS A C 1
ATOM 1249 O O . CYS A 1 164 ? -7.641 -9.93 -14.836 1 95.88 164 CYS A O 1
ATOM 1251 N N . ASN A 1 165 ? -6.332 -8.062 -14.641 1 93.12 165 ASN A N 1
ATOM 1252 C CA . ASN A 1 165 ? -6.469 -7.781 -16.062 1 93.12 165 ASN A CA 1
ATOM 1253 C C . ASN A 1 165 ? -5.863 -8.891 -16.922 1 93.12 165 ASN A C 1
ATOM 1255 O O . ASN A 1 165 ? -4.711 -9.281 -16.719 1 93.12 165 ASN A O 1
ATOM 1259 N N . GLY A 1 166 ? -6.648 -9.492 -17.859 1 93.31 166 GLY A N 1
ATOM 1260 C CA . GLY A 1 166 ? -6.164 -10.516 -18.766 1 93.31 166 GLY A CA 1
ATOM 1261 C C . GLY A 1 166 ? -6.219 -11.914 -18.172 1 93.31 166 GLY A C 1
ATOM 1262 O O . GLY A 1 166 ? -5.758 -12.875 -18.781 1 93.31 166 GLY A O 1
ATOM 1263 N N . TYR A 1 167 ? -6.758 -12.023 -17.062 1 93.5 167 TYR A N 1
ATOM 1264 C CA . TYR A 1 167 ? -6.844 -13.32 -16.391 1 93.5 167 TYR A CA 1
ATOM 1265 C C . TYR A 1 167 ? -8.297 -13.727 -16.172 1 93.5 167 TYR A C 1
ATOM 1267 O O . TYR A 1 167 ? -9.195 -12.883 -16.234 1 93.5 167 TYR A O 1
ATOM 1275 N N . GLY A 1 168 ? -8.523 -15.023 -15.969 1 90.69 168 GLY A N 1
ATOM 1276 C CA . GLY A 1 168 ? -9.852 -15.547 -15.695 1 90.69 168 GLY A CA 1
ATOM 1277 C C . GLY A 1 168 ? -10.203 -15.555 -14.227 1 90.69 168 GLY A C 1
ATOM 1278 O O . GLY A 1 168 ? -9.547 -14.883 -13.422 1 90.69 168 GLY A O 1
ATOM 1279 N N . ASN A 1 169 ? -11.297 -16.219 -13.945 1 92.44 169 ASN A N 1
ATOM 1280 C CA . ASN A 1 169 ? -11.742 -16.391 -12.562 1 92.44 169 ASN A CA 1
ATOM 1281 C C . ASN A 1 169 ? -11.055 -17.562 -11.891 1 92.44 169 ASN A C 1
ATOM 1283 O O . ASN A 1 169 ? -10.883 -18.625 -12.5 1 92.44 169 ASN A O 1
ATOM 1287 N N . TYR A 1 170 ? -10.578 -17.297 -10.695 1 92.56 170 TYR A N 1
ATOM 1288 C CA . TYR A 1 170 ? -9.891 -18.328 -9.945 1 92.56 170 TYR A CA 1
ATOM 1289 C C . TYR A 1 170 ? -10.477 -18.484 -8.547 1 92.56 170 TYR A C 1
ATOM 1291 O O . TYR A 1 170 ? -11.406 -17.766 -8.18 1 92.56 170 TYR A O 1
ATOM 1299 N N . ASP A 1 171 ? -9.961 -19.453 -7.793 1 93.12 171 ASP A N 1
ATOM 1300 C CA . ASP A 1 171 ? -10.445 -19.75 -6.449 1 93.12 171 ASP A CA 1
ATOM 1301 C C . ASP A 1 171 ? -9.805 -18.828 -5.418 1 93.12 171 ASP A C 1
ATOM 1303 O O . ASP A 1 171 ? -8.703 -19.094 -4.934 1 93.12 171 ASP A O 1
ATOM 1307 N N . LEU A 1 172 ? -10.539 -17.797 -5.129 1 94.81 172 LEU A N 1
ATOM 1308 C CA . LEU A 1 172 ? -10.039 -16.766 -4.215 1 94.81 172 LEU A CA 1
ATOM 1309 C C . LEU A 1 172 ? -10.789 -16.828 -2.885 1 94.81 172 LEU A C 1
ATOM 1311 O O . LEU A 1 172 ? -11.945 -17.234 -2.834 1 94.81 172 LEU A O 1
ATOM 1315 N N . TYR A 1 173 ? -10.086 -16.406 -1.773 1 95.69 173 TYR A N 1
ATOM 1316 C CA . TYR A 1 173 ? -10.672 -16.281 -0.443 1 95.69 173 TYR A CA 1
ATOM 1317 C C . TYR A 1 173 ? -10.172 -15.016 0.253 1 95.69 173 TYR A C 1
ATOM 1319 O O . TYR A 1 173 ? -9.016 -14.617 0.085 1 95.69 173 TYR A O 1
ATOM 1327 N N . SER A 1 174 ? -11.062 -14.406 0.963 1 96.88 174 SER A N 1
ATOM 1328 C CA . SER A 1 174 ? -10.727 -13.234 1.758 1 96.88 174 SER A CA 1
ATOM 1329 C C . SER A 1 174 ? -11.133 -13.414 3.217 1 96.88 174 SER A C 1
ATOM 1331 O O . SER A 1 174 ? -12.203 -13.945 3.51 1 96.88 174 SER A O 1
ATOM 1333 N N . GLY A 1 175 ? -10.234 -12.914 3.938 1 94.5 175 GLY A N 1
ATOM 1334 C CA . GLY A 1 175 ? -10.453 -13.125 5.359 1 94.5 175 GLY A CA 1
ATOM 1335 C C . GLY A 1 175 ? -9.891 -14.445 5.855 1 94.5 175 GLY A C 1
ATOM 1336 O O . GLY A 1 175 ? -8.938 -14.977 5.281 1 94.5 175 GLY A O 1
ATOM 1337 N N . TRP A 1 176 ? -10.219 -14.93 7.051 1 91.31 176 TRP A N 1
ATOM 1338 C CA . TRP A 1 176 ? -9.82 -16.203 7.648 1 91.31 176 TRP A CA 1
ATOM 1339 C C . TRP A 1 176 ? -9 -15.961 8.914 1 91.31 176 TRP A C 1
ATOM 1341 O O . TRP A 1 176 ? -7.836 -15.555 8.844 1 91.31 176 TRP A O 1
ATOM 1351 N N . ASN A 1 177 ? -9.5 -16.234 10.109 1 92.88 177 ASN A N 1
ATOM 1352 C CA . ASN A 1 177 ? -8.867 -16.25 11.422 1 92.88 177 ASN A CA 1
ATOM 1353 C C . ASN A 1 177 ? -8.266 -14.898 11.781 1 92.88 177 ASN A C 1
ATOM 1355 O O . ASN A 1 177 ? -7.262 -14.828 12.492 1 92.88 177 ASN A O 1
ATOM 1359 N N . SER A 1 178 ? -8.672 -13.961 11.125 1 92.31 178 SER A N 1
ATOM 1360 C CA . SER A 1 178 ? -8.25 -12.594 11.422 1 92.31 178 SER A CA 1
ATOM 1361 C C . SER A 1 178 ? -9.359 -11.594 11.109 1 92.31 178 SER A C 1
ATOM 1363 O O . SER A 1 178 ? -10.188 -11.828 10.227 1 92.31 178 SER A O 1
ATOM 1365 N N . VAL A 1 179 ? -9.383 -10.492 11.812 1 95.75 179 VAL A N 1
ATOM 1366 C CA . VAL A 1 179 ? -10.328 -9.406 11.555 1 95.75 179 VAL A CA 1
ATOM 1367 C C . VAL A 1 179 ? -9.922 -8.672 10.281 1 95.75 179 VAL A C 1
ATOM 1369 O O . VAL A 1 179 ? -8.75 -8.352 10.086 1 95.75 179 VAL A O 1
ATOM 1372 N N . SER A 1 180 ? -10.891 -8.516 9.344 1 97.31 180 SER A N 1
ATOM 1373 C CA . SER A 1 180 ? -10.711 -7.633 8.195 1 97.31 180 SER A CA 1
ATOM 1374 C C . SER A 1 180 ? -11.203 -6.223 8.5 1 97.31 180 SER A C 1
ATOM 1376 O O . SER A 1 180 ? -12.07 -6.035 9.367 1 97.31 180 SER A O 1
ATOM 1378 N N . ARG A 1 181 ? -10.656 -5.254 7.789 1 98.12 181 ARG A N 1
ATOM 1379 C CA . ARG A 1 181 ? -11.109 -3.893 8.062 1 98.12 181 ARG A CA 1
ATOM 1380 C C . ARG A 1 181 ? -10.906 -2.994 6.848 1 98.12 181 ARG A C 1
ATOM 1382 O O . ARG A 1 181 ? -10.039 -3.258 6.012 1 98.12 181 ARG A O 1
ATOM 1389 N N . VAL A 1 182 ? -11.711 -2.031 6.746 1 98.44 182 VAL A N 1
ATOM 1390 C CA . VAL A 1 182 ? -11.578 -0.886 5.855 1 98.44 182 VAL A CA 1
ATOM 1391 C C . VAL A 1 182 ? -11.492 0.4 6.672 1 98.44 182 VAL A C 1
ATOM 1393 O O . VAL A 1 182 ? -12.273 0.602 7.605 1 98.44 182 VAL A O 1
ATOM 1396 N N . VAL A 1 183 ? -10.508 1.158 6.383 1 98.12 183 VAL A N 1
ATOM 1397 C CA . VAL A 1 183 ? -10.375 2.488 6.965 1 98.12 183 VAL A CA 1
ATOM 1398 C C . VAL A 1 183 ? -10.531 3.549 5.879 1 98.12 183 VAL A C 1
ATOM 1400 O O . VAL A 1 183 ? -9.969 3.422 4.793 1 98.12 183 VAL A O 1
ATOM 1403 N N . VAL A 1 184 ? -11.352 4.492 6.188 1 98.19 184 VAL A N 1
ATOM 1404 C CA . VAL A 1 184 ? -11.555 5.621 5.289 1 98.19 184 VAL A CA 1
ATOM 1405 C C . VAL A 1 184 ? -11.312 6.93 6.035 1 98.19 184 VAL A C 1
ATOM 1407 O O . VAL A 1 184 ? -11.711 7.074 7.191 1 98.19 184 VAL A O 1
ATOM 1410 N N . GLU A 1 185 ? -10.633 7.848 5.367 1 96.38 185 GLU A N 1
ATOM 1411 C CA . GLU A 1 185 ? -10.383 9.164 5.953 1 96.38 185 GLU A CA 1
ATOM 1412 C C . GLU A 1 185 ? -10.445 10.258 4.891 1 96.38 185 GLU A C 1
ATOM 1414 O O . GLU A 1 185 ? -9.875 10.117 3.809 1 96.38 185 GLU A O 1
ATOM 1419 N N . GLU A 1 186 ? -11.242 11.266 5.23 1 94.56 186 GLU A N 1
ATOM 1420 C CA . GLU A 1 186 ? -11.211 12.484 4.426 1 94.56 186 GLU A CA 1
ATOM 1421 C C . GLU A 1 186 ? -10.016 13.359 4.793 1 94.56 186 GLU A C 1
ATOM 1423 O O . GLU A 1 186 ? -9.828 13.711 5.957 1 94.56 186 GLU A O 1
ATOM 1428 N N . VAL A 1 187 ? -9.203 13.734 3.771 1 92.31 187 VAL A N 1
ATOM 1429 C CA . VAL A 1 187 ? -7.988 14.516 4.012 1 92.31 187 VAL A CA 1
ATOM 1430 C C . VAL A 1 187 ? -7.988 15.758 3.127 1 92.31 187 VAL A C 1
ATOM 1432 O O . VAL A 1 187 ? -8.586 15.758 2.051 1 92.31 187 VAL A O 1
ATOM 1435 N N . PRO A 1 188 ? -7.344 16.766 3.592 1 89 188 PRO A N 1
ATOM 1436 C CA . PRO A 1 188 ? -7.238 17.922 2.701 1 89 188 PRO A CA 1
ATOM 1437 C C . PRO A 1 188 ? -6.598 17.578 1.359 1 89 188 PRO A C 1
ATOM 1439 O O . PRO A 1 188 ? -5.848 16.609 1.262 1 89 188 PRO A O 1
ATOM 1442 N N . ALA A 1 189 ? -6.898 18.344 0.419 1 89.12 189 ALA A N 1
ATOM 1443 C CA . ALA A 1 189 ? -6.305 18.125 -0.897 1 89.12 189 ALA A CA 1
ATOM 1444 C C . ALA A 1 189 ? -4.785 18.234 -0.839 1 89.12 189 ALA A C 1
ATOM 1446 O O . ALA A 1 189 ? -4.238 19.047 -0.088 1 89.12 189 ALA A O 1
ATOM 1447 N N . SER A 1 190 ? -4.168 17.422 -1.645 1 90.25 190 SER A N 1
ATOM 1448 C CA . SER A 1 190 ? -2.719 17.531 -1.784 1 90.25 190 SER A CA 1
ATOM 1449 C C . SER A 1 190 ? -2.326 18.844 -2.457 1 90.25 190 SER A C 1
ATOM 1451 O O . SER A 1 190 ? -2.984 19.281 -3.404 1 90.25 190 SER A O 1
ATOM 1453 N N . PRO A 1 191 ? -1.248 19.438 -1.96 1 86.12 191 PRO A N 1
ATOM 1454 C CA . PRO A 1 191 ? -0.794 20.641 -2.643 1 86.12 191 PRO A CA 1
ATOM 1455 C C . PRO A 1 191 ? -0.101 20.359 -3.971 1 86.12 191 PRO A C 1
ATOM 1457 O O . PRO A 1 191 ? 0.314 21.281 -4.672 1 86.12 191 PRO A O 1
ATOM 1460 N N . TYR A 1 192 ? 0.045 19.109 -4.383 1 85.62 192 TYR A N 1
ATOM 1461 C CA . TYR A 1 192 ? 0.795 18.719 -5.574 1 85.62 192 TYR A CA 1
ATOM 1462 C C . TYR A 1 192 ? -0.144 18.312 -6.703 1 85.62 192 TYR A C 1
ATOM 1464 O O . TYR A 1 192 ? 0.305 17.953 -7.793 1 85.62 192 TYR A O 1
ATOM 1472 N N . GLY A 1 193 ? -1.326 18.484 -6.613 1 69.38 193 GLY A N 1
ATOM 1473 C CA . GLY A 1 193 ? -2.277 18.125 -7.652 1 69.38 193 GLY A CA 1
ATOM 1474 C C . GLY A 1 193 ? -2.488 16.625 -7.777 1 69.38 193 GLY A C 1
ATOM 1475 O O . GLY A 1 193 ? -1.681 15.844 -7.277 1 69.38 193 GLY A O 1
ATOM 1476 N N . MET B 1 1 ? -33.281 -29.328 92.25 1 18.17 1 MET B N 1
ATOM 1477 C CA . MET B 1 1 ? -33.031 -28 92.75 1 18.17 1 MET B CA 1
ATOM 1478 C C . MET B 1 1 ? -33.031 -26.953 91.688 1 18.17 1 MET B C 1
ATOM 1480 O O . MET B 1 1 ? -32.656 -27.234 90.5 1 18.17 1 MET B O 1
ATOM 1484 N N . ALA B 1 2 ? -33.594 -25.672 91.812 1 21.33 2 ALA B N 1
ATOM 1485 C CA . ALA B 1 2 ? -34.312 -24.547 91.188 1 21.33 2 ALA B CA 1
ATOM 1486 C C . ALA B 1 2 ? -33.375 -23.688 90.375 1 21.33 2 ALA B C 1
ATOM 1488 O O . ALA B 1 2 ? -33.781 -23.172 89.312 1 21.33 2 ALA B O 1
ATOM 1489 N N . ALA B 1 3 ? -32.219 -23.344 90.938 1 21.38 3 ALA B N 1
ATOM 1490 C CA . ALA B 1 3 ? -31.781 -21.953 90.812 1 21.38 3 ALA B CA 1
ATOM 1491 C C . ALA B 1 3 ? -31.156 -21.672 89.438 1 21.38 3 ALA B C 1
ATOM 1493 O O . ALA B 1 3 ? -30.562 -20.625 89.25 1 21.38 3 ALA B O 1
ATOM 1494 N N . ARG B 1 4 ? -30.875 -22.641 88.625 1 23.59 4 ARG B N 1
ATOM 1495 C CA . ARG B 1 4 ? -29.938 -22.562 87.5 1 23.59 4 ARG B CA 1
ATOM 1496 C C . ARG B 1 4 ? -30.516 -21.734 86.375 1 23.59 4 ARG B C 1
ATOM 1498 O O . ARG B 1 4 ? -29.938 -21.672 85.25 1 23.59 4 ARG B O 1
ATOM 1505 N N . ILE B 1 5 ? -31.969 -21.406 86.438 1 23.94 5 ILE B N 1
ATOM 1506 C CA . ILE B 1 5 ? -32.75 -21.016 85.312 1 23.94 5 ILE B CA 1
ATOM 1507 C C . ILE B 1 5 ? -32.406 -19.562 84.938 1 23.94 5 ILE B C 1
ATOM 1509 O O . ILE B 1 5 ? -32.688 -19.125 83.812 1 23.94 5 ILE B O 1
ATOM 1513 N N . ASN B 1 6 ? -31.891 -18.703 85.938 1 23.23 6 ASN B N 1
ATOM 1514 C CA . ASN B 1 6 ? -32.344 -17.312 85.938 1 23.23 6 ASN B CA 1
ATOM 1515 C C . ASN B 1 6 ? -31.609 -16.5 84.875 1 23.23 6 ASN B C 1
ATOM 1517 O O . ASN B 1 6 ? -32 -15.367 84.562 1 23.23 6 ASN B O 1
ATOM 1521 N N . LEU B 1 7 ? -30.25 -16.781 84.5 1 26.98 7 LEU B N 1
ATOM 1522 C CA . LEU B 1 7 ? -29.375 -15.656 84.25 1 26.98 7 LEU B CA 1
ATOM 1523 C C . LEU B 1 7 ? -29.562 -15.188 82.812 1 26.98 7 LEU B C 1
ATOM 1525 O O . LEU B 1 7 ? -29.031 -14.148 82.375 1 26.98 7 LEU B O 1
ATOM 1529 N N . VAL B 1 8 ? -30.312 -15.883 81.875 1 26.03 8 VAL B N 1
ATOM 1530 C CA . VAL B 1 8 ? -30.25 -15.68 80.438 1 26.03 8 VAL B CA 1
ATOM 1531 C C . VAL B 1 8 ? -30.969 -14.383 80.062 1 26.03 8 VAL B C 1
ATOM 1533 O O . VAL B 1 8 ? -30.641 -13.766 79.062 1 26.03 8 VAL B O 1
ATOM 1536 N N . VAL B 1 9 ? -32.062 -13.938 80.875 1 24.7 9 VAL B N 1
ATOM 1537 C CA . VAL B 1 9 ? -33.125 -13.078 80.312 1 24.7 9 VAL B CA 1
ATOM 1538 C C . VAL B 1 9 ? -32.594 -11.664 80.125 1 24.7 9 VAL B C 1
ATOM 1540 O O . VAL B 1 9 ? -33 -10.969 79.188 1 24.7 9 VAL B O 1
ATOM 1543 N N . ALA B 1 10 ? -31.719 -11.07 81 1 23.66 10 ALA B N 1
ATOM 1544 C CA . ALA B 1 10 ? -31.766 -9.633 81.312 1 23.66 10 ALA B CA 1
ATOM 1545 C C . ALA B 1 10 ? -31.078 -8.844 80.188 1 23.66 10 ALA B C 1
ATOM 1547 O O . ALA B 1 10 ? -31.203 -7.617 80.125 1 23.66 10 ALA B O 1
ATOM 1548 N N . VAL B 1 11 ? -30.156 -9.398 79.312 1 26 11 VAL B N 1
ATOM 1549 C CA . VAL B 1 11 ? -29.172 -8.539 78.625 1 26 11 VAL B CA 1
ATOM 1550 C C . VAL B 1 11 ? -29.812 -7.883 77.438 1 26 11 VAL B C 1
ATOM 1552 O O . VAL B 1 11 ? -29.188 -7.055 76.75 1 26 11 VAL B O 1
ATOM 1555 N N . LEU B 1 12 ? -31.094 -8.102 77 1 25 12 LEU B N 1
ATOM 1556 C CA . LEU B 1 12 ? -31.672 -7.699 75.75 1 25 12 LEU B CA 1
ATOM 1557 C C . LEU B 1 12 ? -31.953 -6.199 75.688 1 25 12 LEU B C 1
ATOM 1559 O O . LEU B 1 12 ? -32.219 -5.633 74.625 1 25 12 LEU B O 1
ATOM 1563 N N . LEU B 1 13 ? -32.156 -5.477 76.812 1 23.89 13 LEU B N 1
ATOM 1564 C CA . LEU B 1 13 ? -32.938 -4.246 76.812 1 23.89 13 LEU B CA 1
ATOM 1565 C C . LEU B 1 13 ? -32.125 -3.115 76.188 1 23.89 13 LEU B C 1
ATOM 1567 O O . LEU B 1 13 ? -32.688 -2.256 75.5 1 23.89 13 LEU B O 1
ATOM 1571 N N . VAL B 1 14 ? -30.828 -2.809 76.5 1 24.77 14 VAL B N 1
ATOM 1572 C CA . VAL B 1 14 ? -30.359 -1.427 76.562 1 24.77 14 VAL B CA 1
ATOM 1573 C C . VAL B 1 14 ? -30.016 -0.977 75.125 1 24.77 14 VAL B C 1
ATOM 1575 O O . VAL B 1 14 ? -29.672 0.184 74.875 1 24.77 14 VAL B O 1
ATOM 1578 N N . LEU B 1 15 ? -30.078 -1.75 74 1 26.11 15 LEU B N 1
ATOM 1579 C CA . LEU B 1 15 ? -29.359 -1.385 72.812 1 26.11 15 LEU B CA 1
ATOM 1580 C C . LEU B 1 15 ? -30.125 -0.315 72 1 26.11 15 LEU B C 1
ATOM 1582 O O . LEU B 1 15 ? -29.688 0.116 70.938 1 26.11 15 LEU B O 1
ATOM 1586 N N . ALA B 1 16 ? -31.359 -0.015 72.375 1 25.78 16 ALA B N 1
ATOM 1587 C CA . ALA B 1 16 ? -32.188 0.701 71.375 1 25.78 16 ALA B CA 1
ATOM 1588 C C . ALA B 1 16 ? -31.75 2.162 71.25 1 25.78 16 ALA B C 1
ATOM 1590 O O . ALA B 1 16 ? -32.062 2.842 70.312 1 25.78 16 ALA B O 1
ATOM 1591 N N . TRP B 1 17 ? -31.203 2.801 72.312 1 25.19 17 TRP B N 1
ATOM 1592 C CA . TRP B 1 17 ? -31.438 4.238 72.438 1 25.19 17 TRP B CA 1
ATOM 1593 C C . TRP B 1 17 ? -30.516 5 71.5 1 25.19 17 TRP B C 1
ATOM 1595 O O . TRP B 1 17 ? -30.609 6.227 71.375 1 25.19 17 TRP B O 1
ATOM 1605 N N . ILE B 1 18 ? -29.375 4.527 70.938 1 26.17 18 ILE B N 1
ATOM 1606 C CA . ILE B 1 18 ? -28.328 5.488 70.562 1 26.17 18 ILE B CA 1
ATOM 1607 C C . ILE B 1 18 ? -28.672 6.098 69.188 1 26.17 18 ILE B C 1
ATOM 1609 O O . ILE B 1 18 ? -27.781 6.539 68.5 1 26.17 18 ILE B O 1
ATOM 1613 N N . LEU B 1 19 ? -29.891 5.898 68.625 1 26.66 19 LEU B N 1
ATOM 1614 C CA . LEU B 1 19 ? -30.094 6.246 67.25 1 26.66 19 LEU B CA 1
ATOM 1615 C C . LEU B 1 19 ? -30.047 7.758 67.062 1 26.66 19 LEU B C 1
ATOM 1617 O O . LEU B 1 19 ? -29.812 8.234 65.938 1 26.66 19 LEU B O 1
ATOM 1621 N N . ARG B 1 20 ? -30.609 8.609 67.938 1 25.28 20 ARG B N 1
ATOM 1622 C CA . ARG B 1 20 ? -31.25 9.789 67.375 1 25.28 20 ARG B CA 1
ATOM 1623 C C . ARG B 1 20 ? -30.219 10.891 67.062 1 25.28 20 ARG B C 1
ATOM 1625 O O . ARG B 1 20 ? -30.578 11.969 66.625 1 25.28 20 ARG B O 1
ATOM 1632 N N . ALA B 1 21 ? -29.094 10.953 67.875 1 23.97 21 ALA B N 1
ATOM 1633 C CA . ALA B 1 21 ? -28.609 12.336 67.938 1 23.97 21 ALA B CA 1
ATOM 1634 C C . ALA B 1 21 ? -28.047 12.773 66.562 1 23.97 21 ALA B C 1
ATOM 1636 O O . ALA B 1 21 ? -27.109 12.172 66.062 1 23.97 21 ALA B O 1
ATOM 1637 N N . LYS B 1 22 ? -28.844 13.406 65.812 1 27.44 22 LYS B N 1
ATOM 1638 C CA . LYS B 1 22 ? -28.688 14.078 64.5 1 27.44 22 LYS B CA 1
ATOM 1639 C C . LYS B 1 22 ? -27.578 15.125 64.562 1 27.44 22 LYS B C 1
ATOM 1641 O O . LYS B 1 22 ? -27.797 16.234 65.062 1 27.44 22 LYS B O 1
ATOM 1646 N N . CYS B 1 23 ? -26.375 14.75 65.188 1 22.81 23 CYS B N 1
ATOM 1647 C CA . CYS B 1 23 ? -25.406 15.82 65.375 1 22.81 23 CYS B CA 1
ATOM 1648 C C . CYS B 1 23 ? -25.125 16.531 64.062 1 22.81 23 CYS B C 1
ATOM 1650 O O . CYS B 1 23 ? -24.609 15.945 63.156 1 22.81 23 CYS B O 1
ATOM 1652 N N . GLN B 1 24 ? -26.031 17.375 63.75 1 23.2 24 GLN B N 1
ATOM 1653 C CA . GLN B 1 24 ? -25.906 18.219 62.562 1 23.2 24 GLN B CA 1
ATOM 1654 C C . GLN B 1 24 ? -24.625 19.031 62.625 1 23.2 24 GLN B C 1
ATOM 1656 O O . GLN B 1 24 ? -24.469 19.922 63.469 1 23.2 24 GLN B O 1
ATOM 1661 N N . CYS B 1 25 ? -23.484 18.375 62.656 1 22.3 25 CYS B N 1
ATOM 1662 C CA . CYS B 1 25 ? -22.188 19.031 62.719 1 22.3 25 CYS B CA 1
ATOM 1663 C C . CYS B 1 25 ? -22.094 20.125 61.656 1 22.3 25 CYS B C 1
ATOM 1665 O O . CYS B 1 25 ? -21.953 19.828 60.469 1 22.3 25 CYS B O 1
ATOM 1667 N N . VAL B 1 26 ? -22.922 21.016 61.75 1 26.44 26 VAL B N 1
ATOM 1668 C CA . VAL B 1 26 ? -22.891 22.109 60.781 1 26.44 26 VAL B CA 1
ATOM 1669 C C . VAL B 1 26 ? -21.547 22.844 60.875 1 26.44 26 VAL B C 1
ATOM 1671 O O . VAL B 1 26 ? -21.172 23.328 61.969 1 26.44 26 VAL B O 1
ATOM 1674 N N . GLY B 1 27 ? -20.578 22.219 60.531 1 23.67 27 GLY B N 1
ATOM 1675 C CA . GLY B 1 27 ? -19.281 22.875 60.688 1 23.67 27 GLY B CA 1
ATOM 1676 C C . GLY B 1 27 ? -19.266 24.312 60.188 1 23.67 27 GLY B C 1
ATOM 1677 O O . GLY B 1 27 ? -20.125 24.703 59.406 1 23.67 27 GLY B O 1
ATOM 1678 N N . PRO B 1 28 ? -18.812 25.172 61.031 1 28.94 28 PRO B N 1
ATOM 1679 C CA . PRO B 1 28 ? -18.875 26.609 60.75 1 28.94 28 PRO B CA 1
ATOM 1680 C C . PRO B 1 28 ? -18.484 26.969 59.344 1 28.94 28 PRO B C 1
ATOM 1682 O O . PRO B 1 28 ? -17.781 26.203 58.656 1 28.94 28 PRO B O 1
ATOM 1685 N N . LYS B 1 29 ? -19.156 27.969 58.75 1 33.12 29 LYS B N 1
ATOM 1686 C CA . LYS B 1 29 ? -18.984 28.516 57.406 1 33.12 29 LYS B CA 1
ATOM 1687 C C . LYS B 1 29 ? -17.531 28.828 57.125 1 33.12 29 LYS B C 1
ATOM 1689 O O . LYS B 1 29 ? -16.859 29.484 57.938 1 33.12 29 LYS B O 1
ATOM 1694 N N . GLY B 1 30 ? -16.859 27.969 56.531 1 24.17 30 GLY B N 1
ATOM 1695 C CA . GLY B 1 30 ? -15.445 28.125 56.219 1 24.17 30 GLY B CA 1
ATOM 1696 C C . GLY B 1 30 ? -15.102 29.516 55.719 1 24.17 30 GLY B C 1
ATOM 1697 O O . GLY B 1 30 ? -15.953 30.219 55.188 1 24.17 30 GLY B O 1
ATOM 1698 N N . ALA B 1 31 ? -14.234 30.203 56.438 1 29.25 31 ALA B N 1
ATOM 1699 C CA . ALA B 1 31 ? -13.836 31.562 56.094 1 29.25 31 ALA B CA 1
ATOM 1700 C C . ALA B 1 31 ? -13.492 31.688 54.594 1 29.25 31 ALA B C 1
ATOM 1702 O O . ALA B 1 31 ? -13.133 30.688 53.969 1 29.25 31 ALA B O 1
ATOM 1703 N N . PRO B 1 32 ? -13.836 32.812 53.969 1 28.89 32 PRO B N 1
ATOM 1704 C CA . PRO B 1 32 ? -13.578 32.969 52.531 1 28.89 32 PRO B CA 1
ATOM 1705 C C . PRO B 1 32 ? -12.125 32.688 52.188 1 28.89 32 PRO B C 1
ATOM 1707 O O . PRO B 1 32 ? -11.219 33 52.938 1 28.89 32 PRO B O 1
ATOM 1710 N N . GLY B 1 33 ? -11.797 31.672 51.531 1 24.8 33 GLY B N 1
ATOM 1711 C CA . GLY B 1 33 ? -10.453 31.281 51.125 1 24.8 33 GLY B CA 1
ATOM 1712 C C . GLY B 1 33 ? -9.648 32.438 50.562 1 24.8 33 GLY B C 1
ATOM 1713 O O . GLY B 1 33 ? -10.211 33.406 50.094 1 24.8 33 GLY B O 1
ATOM 1714 N N . PRO B 1 34 ? -8.484 32.719 51.094 1 28.95 34 PRO B N 1
ATOM 1715 C CA . PRO B 1 34 ? -7.691 33.844 50.562 1 28.95 34 PRO B CA 1
ATOM 1716 C C . PRO B 1 34 ? -7.711 33.938 49.062 1 28.95 34 PRO B C 1
ATOM 1718 O O . PRO B 1 34 ? -7.945 32.938 48.375 1 28.95 34 PRO B O 1
ATOM 1721 N N . GLN B 1 35 ? -7.949 35.125 48.562 1 28.27 35 GLN B N 1
ATOM 1722 C CA . GLN B 1 35 ? -7.922 35.375 47.125 1 28.27 35 GLN B CA 1
ATOM 1723 C C . GLN B 1 35 ? -6.621 34.875 46.5 1 28.27 35 GLN B C 1
ATOM 1725 O O . GLN B 1 35 ? -5.535 35.156 47 1 28.27 35 GLN B O 1
ATOM 1730 N N . GLY B 1 36 ? -6.5 33.75 45.969 1 26.91 36 GLY B N 1
ATOM 1731 C CA . GLY B 1 36 ? -5.297 33.25 45.344 1 26.91 36 GLY B CA 1
ATOM 1732 C C . GLY B 1 36 ? -4.625 34.219 44.438 1 26.91 36 GLY B C 1
ATOM 1733 O O . GLY B 1 36 ? -5.262 35.188 43.969 1 26.91 36 GLY B O 1
ATOM 1734 N N . PRO B 1 37 ? -3.352 34.406 44.625 1 31.11 37 PRO B N 1
ATOM 1735 C CA . PRO B 1 37 ? -2.699 35.375 43.75 1 31.11 37 PRO B CA 1
ATOM 1736 C C . PRO B 1 37 ? -3.137 35.25 42.281 1 31.11 37 PRO B C 1
ATOM 1738 O O . PRO B 1 37 ? -3.58 34.188 41.844 1 31.11 37 PRO B O 1
ATOM 1741 N N . LYS B 1 38 ? -3.451 36.375 41.625 1 31.39 38 LYS B N 1
ATOM 1742 C CA . LYS B 1 38 ? -3.762 36.344 40.188 1 31.39 38 LYS B CA 1
ATOM 1743 C C . LYS B 1 38 ? -2.754 35.469 39.406 1 31.39 38 LYS B C 1
ATOM 1745 O O . LYS B 1 38 ? -1.545 35.594 39.625 1 31.39 38 LYS B O 1
ATOM 1750 N N . GLY B 1 39 ? -3.039 34.312 39.031 1 25.48 39 GLY B N 1
ATOM 1751 C CA . GLY B 1 39 ? -2.152 33.5 38.219 1 25.48 39 GLY B CA 1
ATOM 1752 C C . GLY B 1 39 ? -1.494 34.312 37.094 1 25.48 39 GLY B C 1
ATOM 1753 O O . GLY B 1 39 ? -2.014 35.344 36.688 1 25.48 39 GLY B O 1
ATOM 1754 N N . SER B 1 40 ? -0.198 34.375 37.031 1 26.72 40 SER B N 1
ATOM 1755 C CA . SER B 1 40 ? 0.505 35 35.938 1 26.72 40 SER B CA 1
ATOM 1756 C C . SER B 1 40 ? -0.15 34.656 34.594 1 26.72 40 SER B C 1
ATOM 1758 O O . SER B 1 40 ? -0.769 33.594 34.469 1 26.72 40 SER B O 1
ATOM 1760 N N . VAL B 1 41 ? -0.531 35.594 33.875 1 28.39 41 VAL B N 1
ATOM 1761 C CA . VAL B 1 41 ? -1.023 35.344 32.5 1 28.39 41 VAL B CA 1
ATOM 1762 C C . VAL B 1 41 ? -0.271 34.156 31.922 1 28.39 41 VAL B C 1
ATOM 1764 O O . VAL B 1 41 ? 0.953 34.062 32.031 1 28.39 41 VAL B O 1
ATOM 1767 N N . GLY B 1 42 ? -0.856 33 31.891 1 27.59 42 GLY B N 1
ATOM 1768 C CA . GLY B 1 42 ? -0.268 31.828 31.234 1 27.59 42 GLY B CA 1
ATOM 1769 C C . GLY B 1 42 ? 0.543 32.188 30 1 27.59 42 GLY B C 1
ATOM 1770 O O . GLY B 1 42 ? 0.241 33.156 29.312 1 27.59 42 GLY B O 1
ATOM 1771 N N . ASP B 1 43 ? 1.808 32.031 30.031 1 28.06 43 ASP B N 1
ATOM 1772 C CA . ASP B 1 43 ? 2.625 32.094 28.828 1 28.06 43 ASP B CA 1
ATOM 1773 C C . ASP B 1 43 ? 1.861 31.578 27.609 1 28.06 43 ASP B C 1
ATOM 1775 O O . ASP B 1 43 ? 1.136 30.594 27.703 1 28.06 43 ASP B O 1
ATOM 1779 N N . SER B 1 44 ? 1.472 32.469 26.734 1 30.36 44 SER B N 1
ATOM 1780 C CA . SER B 1 44 ? 0.933 32.062 25.453 1 30.36 44 SER B CA 1
ATOM 1781 C C . SER B 1 44 ? 1.518 30.719 25.016 1 30.36 44 SER B C 1
ATOM 1783 O O . SER B 1 44 ? 2.738 30.531 25 1 30.36 44 SER B O 1
ATOM 1785 N N . THR B 1 45 ? 1.043 29.609 25.547 1 30.53 45 THR B N 1
ATOM 1786 C CA . THR B 1 45 ? 1.376 28.281 25.062 1 30.53 45 THR B CA 1
ATOM 1787 C C . THR B 1 45 ? 1.903 28.344 23.625 1 30.53 45 THR B C 1
ATOM 1789 O O . THR B 1 45 ? 1.341 29.031 22.781 1 30.53 45 THR B O 1
ATOM 1792 N N . ASP B 1 46 ? 3.164 28.094 23.406 1 30.41 46 ASP B N 1
ATOM 1793 C CA . ASP B 1 46 ? 3.945 27.969 22.172 1 30.41 46 ASP B CA 1
ATOM 1794 C C . ASP B 1 46 ? 3.121 27.312 21.062 1 30.41 46 ASP B C 1
ATOM 1796 O O . ASP B 1 46 ? 2.533 26.25 21.266 1 30.41 46 ASP B O 1
ATOM 1800 N N . SER B 1 47 ? 2.57 28.031 20.203 1 32.62 47 SER B N 1
ATOM 1801 C CA . SER B 1 47 ? 1.989 27.875 18.875 1 32.62 47 SER B CA 1
ATOM 1802 C C . SER B 1 47 ? 2.652 26.734 18.109 1 32.62 47 SER B C 1
ATOM 1804 O O . SER B 1 47 ? 2.352 26.5 16.938 1 32.62 47 SER B O 1
ATOM 1806 N N . ALA B 1 48 ? 3.625 26.156 18.734 1 32.44 48 ALA B N 1
ATOM 1807 C CA . ALA B 1 48 ? 4.344 25.172 17.922 1 32.44 48 ALA B CA 1
ATOM 1808 C C . ALA B 1 48 ? 3.432 24.016 17.531 1 32.44 48 ALA B C 1
ATOM 1810 O O . ALA B 1 48 ? 3.666 23.344 16.531 1 32.44 48 ALA B O 1
ATOM 1811 N N . TRP B 1 49 ? 2.752 23.391 18.438 1 33.12 49 TRP B N 1
ATOM 1812 C CA . TRP B 1 49 ? 1.803 22.438 17.875 1 33.12 49 TRP B CA 1
ATOM 1813 C C . TRP B 1 49 ? 0.918 23.094 16.828 1 33.12 49 TRP B C 1
ATOM 1815 O O . TRP B 1 49 ? 0.194 22.422 16.094 1 33.12 49 TRP B O 1
ATOM 1825 N N . GLN B 1 50 ? 0.676 24.453 17 1 34.94 50 GLN B N 1
ATOM 1826 C CA . GLN B 1 50 ? -0.001 25.328 16.047 1 34.94 50 GLN B CA 1
ATOM 1827 C C . GLN B 1 50 ? 0.77 25.406 14.734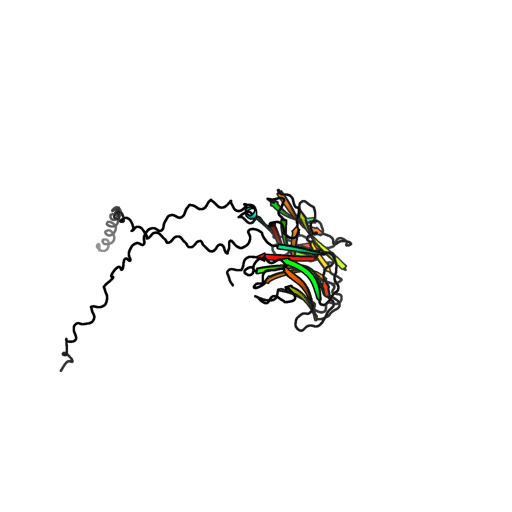 1 34.94 50 GLN B C 1
ATOM 1829 O O . GLN B 1 50 ? 0.263 25.938 13.75 1 34.94 50 GLN B O 1
ATOM 1834 N N . ASN B 1 51 ? 2.1 25.219 14.836 1 34.06 51 ASN B N 1
ATOM 1835 C CA . ASN B 1 51 ? 2.854 25.328 13.594 1 34.06 51 ASN B CA 1
ATOM 1836 C C . ASN B 1 51 ? 2.555 24.172 12.641 1 34.06 51 ASN B C 1
ATOM 1838 O O . ASN B 1 51 ? 3.283 23.953 11.672 1 34.06 51 ASN B O 1
ATOM 1842 N N . VAL B 1 52 ? 2.279 23 13.125 1 39.03 52 VAL B N 1
ATOM 1843 C CA . VAL B 1 52 ? 1.885 22.062 12.078 1 39.03 52 VAL B CA 1
ATOM 1844 C C . VAL B 1 52 ? 0.77 22.672 11.227 1 39.03 52 VAL B C 1
ATOM 1846 O O . VAL B 1 52 ? -0.205 23.203 11.766 1 39.03 52 VAL B O 1
ATOM 1849 N N . ALA B 1 53 ? 1.135 23.188 10.172 1 42.19 53 ALA B N 1
ATOM 1850 C CA . ALA B 1 53 ? 0.298 23.812 9.148 1 42.19 53 ALA B CA 1
ATOM 1851 C C . ALA B 1 53 ? -1.092 23.188 9.125 1 42.19 53 ALA B C 1
ATOM 1853 O O . ALA B 1 53 ? -1.232 21.969 9.266 1 42.19 53 ALA B O 1
ATOM 1854 N N . PRO B 1 54 ? -2.135 23.922 9.438 1 47.22 54 PRO B N 1
ATOM 1855 C CA . PRO B 1 54 ? -3.535 23.531 9.289 1 47.22 54 PRO B CA 1
ATOM 1856 C C . PRO B 1 54 ? -3.764 22.625 8.078 1 47.22 54 PRO B C 1
ATOM 1858 O O . PRO B 1 54 ? -4.816 21.984 7.969 1 47.22 54 PRO B O 1
ATOM 1861 N N . VAL B 1 55 ? -2.727 22.656 7.113 1 59.97 55 VAL B N 1
ATOM 1862 C CA . VAL B 1 55 ? -2.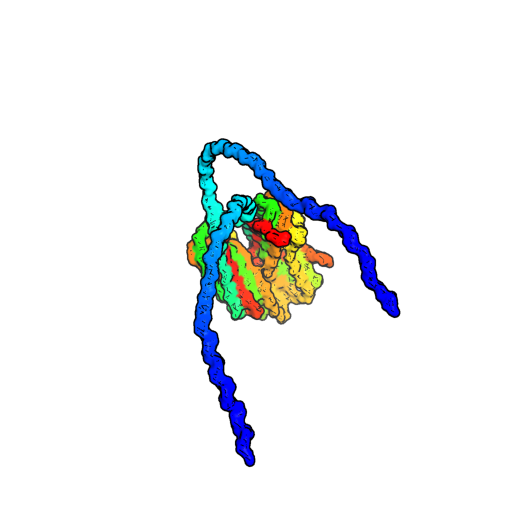963 21.875 5.902 1 59.97 55 VAL B CA 1
ATOM 1863 C C . VAL B 1 55 ? -2.035 20.672 5.875 1 59.97 55 VAL B C 1
ATOM 1865 O O . VAL B 1 55 ? -0.832 20.797 6.113 1 59.97 55 VAL B O 1
ATOM 1868 N N . ARG B 1 56 ? -2.662 19.531 5.984 1 82.5 56 ARG B N 1
ATOM 1869 C CA . ARG B 1 56 ? -1.952 18.281 5.766 1 82.5 56 ARG B CA 1
ATOM 1870 C C . ARG B 1 56 ? -1.115 18.344 4.492 1 82.5 56 ARG B C 1
ATOM 1872 O O . ARG B 1 56 ? -1.645 18.578 3.406 1 82.5 56 ARG B O 1
ATOM 1879 N N . ASN B 1 57 ? 0.24 18.375 4.723 1 92.38 57 ASN B N 1
ATOM 1880 C CA . ASN B 1 57 ? 1.189 18.312 3.615 1 92.38 57 ASN B CA 1
ATOM 1881 C C . ASN B 1 57 ? 1.5 16.875 3.207 1 92.38 57 ASN B C 1
ATOM 1883 O O . ASN B 1 57 ? 2.197 16.172 3.928 1 92.38 57 ASN B O 1
ATOM 1887 N N . TRP B 1 58 ? 0.897 16.484 2.109 1 95.19 58 TRP B N 1
ATOM 1888 C CA . TRP B 1 58 ? 1.084 15.094 1.678 1 95.19 58 TRP B CA 1
ATOM 1889 C C . TRP B 1 58 ? 1.094 15 0.155 1 95.19 58 TRP B C 1
ATOM 1891 O O . TRP B 1 58 ? 0.632 15.914 -0.534 1 95.19 58 TRP B O 1
ATOM 1901 N N . ARG B 1 59 ? 1.717 13.914 -0.351 1 97.19 59 ARG B N 1
ATOM 1902 C CA . ARG B 1 59 ? 1.794 13.641 -1.782 1 97.19 59 ARG B CA 1
ATOM 1903 C C . ARG B 1 59 ? 1.724 12.141 -2.061 1 97.19 59 ARG B C 1
ATOM 1905 O O . ARG B 1 59 ? 2.334 11.344 -1.346 1 97.19 59 ARG B O 1
ATOM 1912 N N . GLN B 1 60 ? 0.847 11.781 -3.064 1 98.25 60 GLN B N 1
ATOM 1913 C CA . GLN B 1 60 ? 0.85 10.43 -3.621 1 98.25 60 GLN B CA 1
ATOM 1914 C C . GLN B 1 60 ? 1.363 10.43 -5.059 1 98.25 60 GLN B C 1
ATOM 1916 O O . GLN B 1 60 ? 0.907 11.219 -5.887 1 98.25 60 GLN B O 1
ATOM 1921 N N . CYS B 1 61 ? 2.35 9.57 -5.316 1 98.44 61 CYS B N 1
ATOM 1922 C CA . CYS B 1 61 ? 2.84 9.273 -6.66 1 98.44 61 CYS B CA 1
ATOM 1923 C C . CYS B 1 61 ? 2.479 7.848 -7.07 1 98.44 61 CYS B C 1
ATOM 1925 O O . CYS B 1 61 ? 2.65 6.91 -6.289 1 98.44 61 CYS B O 1
ATOM 1927 N N . THR B 1 62 ? 1.896 7.723 -8.32 1 98 62 THR B N 1
ATOM 1928 C CA . THR B 1 62 ? 1.482 6.402 -8.781 1 98 62 THR B CA 1
ATOM 1929 C C . THR B 1 62 ? 2.09 6.094 -10.148 1 98 62 THR B C 1
ATOM 1931 O O . THR B 1 62 ? 2.361 7.008 -10.938 1 98 62 THR B O 1
ATOM 1934 N N . TRP B 1 63 ? 2.326 4.828 -10.422 1 96.69 63 TRP B N 1
ATOM 1935 C CA . TRP B 1 63 ? 2.768 4.367 -11.734 1 96.69 63 TRP B CA 1
ATOM 1936 C C . TRP B 1 63 ? 2.297 2.941 -12 1 96.69 63 TRP B C 1
ATOM 1938 O O . TRP B 1 63 ? 1.949 2.215 -11.062 1 96.69 63 TRP B O 1
ATOM 1948 N N . GLU B 1 64 ? 2.107 2.51 -13.211 1 92.31 64 GLU B N 1
ATOM 1949 C CA . GLU B 1 64 ? 1.544 1.2 -13.531 1 92.31 64 GLU B CA 1
ATOM 1950 C C . GLU B 1 64 ? 2.529 0.353 -14.328 1 92.31 64 GLU B C 1
ATOM 1952 O O . GLU B 1 64 ? 2.289 -0.833 -14.562 1 92.31 64 GLU B O 1
ATOM 1957 N N . TYR B 1 65 ? 3.756 0.545 -14.312 1 89.62 65 TYR B N 1
ATOM 1958 C CA . TYR B 1 65 ? 4.66 -0.3 -15.086 1 89.62 65 TYR B CA 1
ATOM 1959 C C . TYR B 1 65 ? 5.367 -1.305 -14.18 1 89.62 65 TYR B C 1
ATOM 1961 O O . TYR B 1 65 ? 5.512 -1.074 -12.977 1 89.62 65 TYR B O 1
ATOM 1969 N N . GLY B 1 66 ? 5.617 -2.469 -14.805 1 94.69 66 GLY B N 1
ATOM 1970 C CA . GLY B 1 66 ? 6.516 -3.422 -14.172 1 94.69 66 GLY B CA 1
ATOM 1971 C C . GLY B 1 66 ? 7.98 -3.088 -14.367 1 94.69 66 GLY B C 1
ATOM 1972 O O . GLY B 1 66 ? 8.367 -2.557 -15.414 1 94.69 66 GLY B O 1
ATOM 1973 N N . ASP B 1 67 ? 8.781 -3.393 -13.375 1 96 67 ASP B N 1
ATOM 1974 C CA . ASP B 1 67 ? 10.211 -3.119 -13.383 1 96 67 ASP B CA 1
ATOM 1975 C C . ASP B 1 67 ? 11.016 -4.379 -13.055 1 96 67 ASP B C 1
ATOM 1977 O O . ASP B 1 67 ? 10.812 -4.996 -12.008 1 96 67 ASP B O 1
ATOM 1981 N N . GLY B 1 68 ? 11.93 -4.777 -13.906 1 96.44 68 GLY B N 1
ATOM 1982 C CA . GLY B 1 68 ? 12.695 -6 -13.711 1 96.44 68 GLY B CA 1
ATOM 1983 C C . GLY B 1 68 ? 14.055 -5.762 -13.094 1 96.44 68 GLY B C 1
ATOM 1984 O O . GLY B 1 68 ? 14.891 -6.668 -13.047 1 96.44 68 GLY B O 1
ATOM 1985 N N . LYS B 1 69 ? 14.281 -4.512 -12.562 1 95.88 69 LYS B N 1
ATOM 1986 C CA . LYS B 1 69 ? 15.57 -4.215 -11.938 1 95.88 69 LYS B CA 1
ATOM 1987 C C . LYS B 1 69 ? 15.758 -5.016 -10.656 1 95.88 69 LYS B C 1
ATOM 1989 O O . LYS B 1 69 ? 14.82 -5.141 -9.852 1 95.88 69 LYS B O 1
ATOM 1994 N N . ASP B 1 70 ? 16.953 -5.414 -10.453 1 96.81 70 ASP B N 1
ATOM 1995 C CA . ASP B 1 70 ? 17.266 -6.191 -9.258 1 96.81 70 ASP B CA 1
ATOM 1996 C C . ASP B 1 70 ? 17.875 -5.305 -8.18 1 96.81 70 ASP B C 1
ATOM 1998 O O . ASP B 1 70 ? 17.938 -5.691 -7.008 1 96.81 70 ASP B O 1
ATOM 2002 N N . ASN B 1 71 ? 18.438 -4.207 -8.672 1 97.25 71 ASN B N 1
ATOM 2003 C CA . ASN B 1 71 ? 19.078 -3.244 -7.785 1 97.25 71 ASN B CA 1
ATOM 2004 C C . ASN B 1 71 ? 19 -1.826 -8.344 1 97.25 71 ASN B C 1
ATOM 2006 O O . ASN B 1 71 ? 19.328 -1.593 -9.508 1 97.25 71 ASN B O 1
ATOM 2010 N N . GLY B 1 72 ? 18.469 -0.938 -7.512 1 97.88 72 GLY B N 1
ATOM 2011 C CA . GLY B 1 72 ? 18.438 0.453 -7.934 1 97.88 72 GLY B CA 1
ATOM 2012 C C . GLY B 1 72 ? 17.125 1.141 -7.656 1 97.88 72 GLY B C 1
ATOM 2013 O O . GLY B 1 72 ? 16.312 0.64 -6.879 1 97.88 72 GLY B O 1
ATOM 2014 N N . VAL B 1 73 ? 16.984 2.275 -8.273 1 98.56 73 VAL B N 1
ATOM 2015 C CA . VAL B 1 73 ? 15.836 3.15 -8.047 1 98.56 73 VAL B CA 1
ATOM 2016 C C . VAL B 1 73 ? 14.617 2.617 -8.812 1 98.56 73 VAL B C 1
ATOM 2018 O O . VAL B 1 73 ? 14.695 2.357 -10.016 1 98.56 73 VAL B O 1
ATOM 2021 N N . LEU B 1 74 ? 13.547 2.457 -8.094 1 98.5 74 LEU B N 1
ATOM 2022 C CA . LEU B 1 74 ? 12.289 2.117 -8.742 1 98.5 74 LEU B CA 1
ATOM 2023 C C . LEU B 1 74 ? 11.5 3.375 -9.094 1 98.5 74 LEU B C 1
ATOM 2025 O O . LEU B 1 74 ? 10.93 3.471 -10.188 1 98.5 74 LEU B O 1
ATOM 2029 N N . TYR B 1 75 ? 11.453 4.312 -8.195 1 98.69 75 TYR B N 1
ATOM 2030 C CA . TYR B 1 75 ? 10.711 5.547 -8.406 1 98.69 75 TYR B CA 1
ATOM 2031 C C . TYR B 1 75 ? 11.133 6.617 -7.406 1 98.69 75 TYR B C 1
ATOM 2033 O O . TYR B 1 75 ? 11.43 6.312 -6.25 1 98.69 75 TYR B O 1
ATOM 2041 N N . THR B 1 76 ? 11.148 7.832 -7.824 1 98.75 76 THR B N 1
ATOM 2042 C CA . THR B 1 76 ? 11.398 8.977 -6.957 1 98.75 76 THR B CA 1
ATOM 2043 C C . THR B 1 76 ? 10.203 9.922 -6.949 1 98.75 76 THR B C 1
ATOM 2045 O O . THR B 1 76 ? 9.766 10.383 -8 1 98.75 76 THR B O 1
ATOM 2048 N N . CYS B 1 77 ? 9.648 10.102 -5.773 1 98.44 77 CYS B N 1
ATOM 2049 C CA . CYS B 1 77 ? 8.586 11.078 -5.555 1 98.44 77 CYS B CA 1
ATOM 2050 C C . CYS B 1 77 ? 9.125 12.344 -4.914 1 98.44 77 CYS B C 1
ATOM 2052 O O . CYS B 1 77 ? 9.516 12.344 -3.744 1 98.44 77 CYS B O 1
ATOM 2054 N N . GLN B 1 78 ? 9.156 13.43 -5.648 1 98.44 78 GLN B N 1
ATOM 2055 C CA . GLN B 1 78 ? 9.641 14.688 -5.078 1 98.44 78 GLN B CA 1
ATOM 2056 C C . GLN B 1 78 ? 8.609 15.289 -4.125 1 98.44 78 GLN B C 1
ATOM 2058 O O . GLN B 1 78 ? 7.41 15.281 -4.41 1 98.44 78 GLN B O 1
ATOM 2063 N N . PHE B 1 79 ? 9.133 15.805 -3.02 1 98.12 79 PHE B N 1
ATOM 2064 C CA . PHE B 1 79 ? 8.281 16.312 -1.948 1 98.12 79 PHE B CA 1
ATOM 2065 C C . PHE B 1 79 ? 8.898 17.547 -1.307 1 98.12 79 PHE B C 1
ATOM 2067 O O . PHE B 1 79 ? 10.109 17.594 -1.062 1 98.12 79 PHE B O 1
ATOM 2074 N N . GLU B 1 80 ? 8.062 18.516 -1.078 1 97.62 80 GLU B N 1
ATOM 2075 C CA . GLU B 1 80 ? 8.562 19.688 -0.37 1 97.62 80 GLU B CA 1
ATOM 2076 C C . GLU B 1 80 ? 8.219 19.625 1.115 1 97.62 80 GLU B C 1
ATOM 2078 O O . GLU B 1 80 ? 7.078 19.891 1.506 1 97.62 80 GLU B O 1
ATOM 2083 N N . LYS B 1 81 ? 9.18 19.312 1.868 1 94.81 81 LYS B N 1
ATOM 2084 C CA . LYS B 1 81 ? 9 19.406 3.314 1 94.81 81 LYS B CA 1
ATOM 2085 C C . LYS B 1 81 ? 9.039 20.859 3.787 1 94.81 81 LYS B C 1
ATOM 2087 O O . LYS B 1 81 ? 9.938 21.609 3.418 1 94.81 81 LYS B O 1
ATOM 2092 N N . LYS B 1 82 ? 8.141 21.188 4.695 1 94.06 82 LYS B N 1
ATOM 2093 C CA . LYS B 1 82 ? 7.941 22.594 5.02 1 94.06 82 LYS B CA 1
ATOM 2094 C C . LYS B 1 82 ? 8.703 22.984 6.281 1 94.06 82 LYS B C 1
ATOM 2096 O O . LYS B 1 82 ? 9.133 24.141 6.426 1 94.06 82 LYS B O 1
ATOM 2101 N N . PHE B 1 83 ? 8.867 22 7.207 1 92.12 83 PHE B N 1
ATOM 2102 C CA . PHE B 1 83 ? 9.398 22.375 8.508 1 92.12 83 PHE B CA 1
ATOM 2103 C C . PHE B 1 83 ? 10.516 21.422 8.938 1 92.12 83 PHE B C 1
ATOM 2105 O O . PHE B 1 83 ? 10.422 20.219 8.719 1 92.12 83 PHE B O 1
ATOM 2112 N N . ASP B 1 84 ? 11.492 21.953 9.633 1 93.56 84 ASP B N 1
ATOM 2113 C CA . ASP B 1 84 ? 12.602 21.156 10.141 1 93.56 84 ASP B CA 1
ATOM 2114 C C . ASP B 1 84 ? 12.156 20.25 11.289 1 93.56 84 ASP B C 1
ATOM 2116 O O . ASP B 1 84 ? 12.68 19.156 11.469 1 93.56 84 ASP B O 1
ATOM 2120 N N . SER B 1 85 ? 11.203 20.734 12.047 1 92 85 SER B N 1
ATOM 2121 C CA . SER B 1 85 ? 10.859 20.078 13.305 1 92 85 SER B CA 1
ATOM 2122 C C . SER B 1 85 ? 9.875 18.938 13.078 1 92 85 SER B C 1
ATOM 2124 O O . SER B 1 85 ? 9.547 18.203 14.016 1 92 85 SER B O 1
ATOM 2126 N N . THR B 1 86 ? 9.391 18.875 11.852 1 92.81 86 THR B N 1
ATOM 2127 C CA . THR B 1 86 ? 8.383 17.859 11.562 1 92.81 86 THR B CA 1
ATOM 2128 C C . THR B 1 86 ? 9.039 16.578 11.086 1 92.81 86 THR B C 1
ATOM 2130 O O . THR B 1 86 ? 10.242 16.547 10.82 1 92.81 86 THR B O 1
ATOM 2133 N N . SER B 1 87 ? 8.227 15.492 11.078 1 95.06 87 SER B N 1
ATOM 2134 C CA . SER B 1 87 ? 8.656 14.18 10.594 1 95.06 87 SER B CA 1
ATOM 2135 C C . SER B 1 87 ? 7.996 13.844 9.266 1 95.06 87 SER B C 1
ATOM 2137 O O . SER B 1 87 ? 7.105 14.562 8.805 1 95.06 87 SER B O 1
ATOM 2139 N N . LEU B 1 88 ? 8.547 12.781 8.688 1 96.94 88 LEU B N 1
ATOM 2140 C CA . LEU B 1 88 ? 7.973 12.297 7.434 1 96.94 88 LEU B CA 1
ATOM 2141 C C . LEU B 1 88 ? 7.395 10.898 7.605 1 96.94 88 LEU B C 1
ATOM 2143 O O . LEU B 1 88 ? 8.039 10.023 8.188 1 96.94 88 LEU B O 1
ATOM 2147 N N . PHE B 1 89 ? 6.172 10.781 7.164 1 97.94 89 PHE B N 1
ATOM 2148 C CA . PHE B 1 89 ? 5.605 9.453 6.918 1 97.94 89 PHE B CA 1
ATOM 2149 C C . PHE B 1 89 ? 5.781 9.055 5.457 1 97.94 89 PHE B C 1
ATOM 2151 O O . PHE B 1 89 ? 5.57 9.867 4.555 1 97.94 89 PHE B O 1
ATOM 2158 N N . MET B 1 90 ? 6.207 7.863 5.195 1 98.44 90 MET B N 1
ATOM 2159 C CA . MET B 1 90 ? 6.332 7.336 3.84 1 98.44 90 MET B CA 1
ATOM 2160 C C . MET B 1 90 ? 5.742 5.934 3.748 1 98.44 90 MET B C 1
ATOM 2162 O O . MET B 1 90 ? 5.895 5.129 4.668 1 98.44 90 MET B O 1
ATOM 2166 N N . ALA B 1 91 ? 5.086 5.68 2.607 1 98.69 91 ALA B N 1
ATOM 2167 C CA . ALA B 1 91 ? 4.516 4.355 2.361 1 98.69 91 ALA B CA 1
ATOM 2168 C C . ALA B 1 91 ? 4.629 3.977 0.888 1 98.69 91 ALA B C 1
ATOM 2170 O O . ALA B 1 91 ? 4.414 4.812 0.007 1 98.69 91 ALA B O 1
ATOM 2171 N N . TYR B 1 92 ? 5.102 2.809 0.721 1 98.69 92 TYR B N 1
ATOM 2172 C CA . TYR B 1 92 ? 5.098 2.182 -0.597 1 98.69 92 TYR B CA 1
ATOM 2173 C C . TYR B 1 92 ? 4.082 1.049 -0.662 1 98.69 92 TYR B C 1
ATOM 2175 O O . TYR B 1 92 ? 3.949 0.271 0.286 1 98.69 92 TYR B O 1
ATOM 2183 N N . GLY B 1 93 ? 3.262 1.018 -1.719 1 97.94 93 GLY B N 1
ATOM 2184 C CA . GLY B 1 93 ? 2.438 -0.125 -2.078 1 97.94 93 GLY B CA 1
ATOM 2185 C C . GLY B 1 93 ? 2.682 -0.615 -3.494 1 97.94 93 GLY B C 1
ATOM 2186 O O . GLY B 1 93 ? 2.6 0.162 -4.449 1 97.94 93 GLY B O 1
ATOM 2187 N N . GLY B 1 94 ? 2.947 -1.884 -3.604 1 97.69 94 GLY B N 1
ATOM 2188 C CA . GLY B 1 94 ? 3.162 -2.459 -4.922 1 97.69 94 GLY B CA 1
ATOM 2189 C C . GLY B 1 94 ? 3.445 -3.949 -4.883 1 97.69 94 GLY B C 1
ATOM 2190 O O . GLY B 1 94 ? 3.703 -4.512 -3.816 1 97.69 94 GLY B O 1
ATOM 2191 N N . VAL B 1 95 ? 3.393 -4.496 -6.047 1 97.19 95 VAL B N 1
ATOM 2192 C CA . VAL B 1 95 ? 3.615 -5.934 -6.16 1 97.19 95 VAL B CA 1
ATOM 2193 C C . VAL B 1 95 ? 5.113 -6.227 -6.164 1 97.19 95 VAL B C 1
ATOM 2195 O O . VAL B 1 95 ? 5.879 -5.559 -6.867 1 97.19 95 VAL B O 1
ATOM 2198 N N . THR B 1 96 ? 5.523 -7.215 -5.34 1 96.44 96 THR B N 1
ATOM 2199 C CA . THR B 1 96 ? 6.906 -7.668 -5.273 1 96.44 96 THR B CA 1
ATOM 2200 C C . THR B 1 96 ? 7.016 -9.133 -5.688 1 96.44 96 THR B C 1
ATOM 2202 O O . THR B 1 96 ? 6.094 -9.922 -5.453 1 96.44 96 THR B O 1
ATOM 2205 N N . ARG B 1 97 ? 8.203 -9.391 -6.316 1 92.69 97 ARG B N 1
ATOM 2206 C CA . ARG B 1 97 ? 8.43 -10.75 -6.789 1 92.69 97 ARG B CA 1
ATOM 2207 C C . ARG B 1 97 ? 9.914 -11.109 -6.738 1 92.69 97 ARG B C 1
ATOM 2209 O O . ARG B 1 97 ? 10.766 -10.289 -7.09 1 92.69 97 ARG B O 1
ATOM 2216 N N . ILE B 1 98 ? 10.141 -12.281 -6.254 1 89.31 98 ILE B N 1
ATOM 2217 C CA . ILE B 1 98 ? 11.445 -12.914 -6.355 1 89.31 98 ILE B CA 1
ATOM 2218 C C . ILE B 1 98 ? 11.312 -14.281 -7.023 1 89.31 98 ILE B C 1
ATOM 2220 O O . ILE B 1 98 ? 10.383 -15.031 -6.727 1 89.31 98 ILE B O 1
ATOM 2224 N N . THR B 1 99 ? 12.18 -14.508 -8.039 1 86.88 99 THR B N 1
ATOM 2225 C CA . THR B 1 99 ? 12.008 -15.766 -8.758 1 86.88 99 THR B CA 1
ATOM 2226 C C . THR B 1 99 ? 13.359 -16.328 -9.188 1 86.88 99 THR B C 1
ATOM 2228 O O . THR B 1 99 ? 14.398 -15.719 -8.93 1 86.88 99 THR B O 1
ATOM 2231 N N . ASN B 1 100 ? 13.297 -17.625 -9.656 1 85 100 ASN B N 1
ATOM 2232 C CA . ASN B 1 100 ? 14.445 -18.297 -10.25 1 85 100 ASN B CA 1
ATOM 2233 C C . ASN B 1 100 ? 15.617 -18.359 -9.273 1 85 100 ASN B C 1
ATOM 2235 O O . ASN B 1 100 ? 16.75 -18.062 -9.641 1 85 100 ASN B O 1
ATOM 2239 N N . CYS B 1 101 ? 15.266 -18.641 -7.984 1 79.12 101 CYS B N 1
ATOM 2240 C CA . CYS B 1 101 ? 16.375 -18.672 -7.047 1 79.12 101 CYS B CA 1
ATOM 2241 C C . CYS B 1 101 ? 16.094 -19.609 -5.887 1 79.12 101 CYS B C 1
ATOM 2243 O O . CYS B 1 101 ? 14.961 -20.062 -5.723 1 79.12 101 CYS B O 1
ATOM 2245 N N . HIS B 1 102 ? 17.203 -20 -5.195 1 83.88 102 HIS B N 1
ATOM 2246 C CA . HIS B 1 102 ? 17.172 -20.781 -3.961 1 83.88 102 HIS B CA 1
ATOM 2247 C C . HIS B 1 102 ? 17.828 -20.016 -2.812 1 83.88 102 HIS B C 1
ATOM 2249 O O . HIS B 1 102 ? 18.984 -19.609 -2.912 1 83.88 102 HIS B O 1
ATOM 2255 N N . GLY B 1 103 ? 17.031 -19.969 -1.633 1 87.5 103 GLY B N 1
ATOM 2256 C CA . GLY B 1 103 ? 17.594 -19.25 -0.5 1 87.5 103 GLY B CA 1
ATOM 2257 C C . GLY B 1 103 ? 17.906 -17.797 -0.812 1 87.5 103 GLY B C 1
ATOM 2258 O O . GLY B 1 103 ? 19 -17.312 -0.521 1 87.5 103 GLY B O 1
ATOM 2259 N N . CYS B 1 104 ? 16.984 -17.141 -1.596 1 89.81 104 CYS B N 1
ATOM 2260 C CA . CYS B 1 104 ? 17.219 -15.789 -2.072 1 89.81 104 CYS B CA 1
ATOM 2261 C C . CYS B 1 104 ? 16.422 -14.773 -1.261 1 89.81 104 CYS B C 1
ATOM 2263 O O . CYS B 1 104 ? 15.375 -15.109 -0.691 1 89.81 104 CYS B O 1
ATOM 2265 N N . CYS B 1 105 ? 17.016 -13.617 -1.192 1 93.56 105 CYS B N 1
ATOM 2266 C CA . CYS B 1 105 ? 16.406 -12.539 -0.421 1 93.56 105 CYS B CA 1
ATOM 2267 C C . CYS B 1 105 ? 16.438 -11.227 -1.196 1 93.56 105 CYS B C 1
ATOM 2269 O O . CYS B 1 105 ? 17.484 -10.844 -1.726 1 93.56 105 CYS B O 1
ATOM 2271 N N . GLY B 1 106 ? 15.25 -10.609 -1.356 1 95.94 106 GLY B N 1
ATOM 2272 C CA . GLY B 1 106 ? 15.133 -9.289 -1.94 1 95.94 106 GLY B CA 1
ATOM 2273 C C . GLY B 1 106 ? 14.648 -8.242 -0.955 1 95.94 106 GLY B C 1
ATOM 2274 O O . GLY B 1 106 ? 13.93 -8.562 -0.006 1 95.94 106 GLY B O 1
ATOM 2275 N N . ARG B 1 107 ? 15.07 -7.004 -1.246 1 97.81 107 ARG B N 1
ATOM 2276 C CA . ARG B 1 107 ? 14.773 -5.91 -0.327 1 97.81 107 ARG B CA 1
ATOM 2277 C C . ARG B 1 107 ? 14.188 -4.715 -1.07 1 97.81 107 ARG B C 1
ATOM 2279 O O . ARG B 1 107 ? 14.711 -4.309 -2.113 1 97.81 107 ARG B O 1
ATOM 2286 N N . TRP B 1 108 ? 13.07 -4.152 -0.598 1 98.62 108 TRP B N 1
ATOM 2287 C CA . TRP B 1 108 ? 12.5 -2.871 -0.998 1 98.62 108 TRP B CA 1
ATOM 2288 C C . TRP B 1 108 ? 12.609 -1.85 0.129 1 98.62 108 TRP B C 1
ATOM 2290 O O . TRP B 1 108 ? 12.164 -2.105 1.252 1 98.62 108 TRP B O 1
ATOM 2300 N N . TYR B 1 109 ? 13.219 -0.627 -0.2 1 98.69 109 TYR B N 1
ATOM 2301 C CA . TYR B 1 109 ? 13.547 0.271 0.9 1 98.69 109 TYR B CA 1
ATOM 2302 C C . TYR B 1 109 ? 13.516 1.726 0.446 1 98.69 109 TYR B C 1
ATOM 2304 O O . TYR B 1 109 ? 13.719 2.018 -0.734 1 98.69 109 TYR B O 1
ATOM 2312 N N . PHE B 1 110 ? 13.328 2.572 1.429 1 98.88 110 PHE B N 1
ATOM 2313 C CA . PHE B 1 110 ? 13.25 4 1.14 1 98.88 110 PHE B CA 1
ATOM 2314 C C . PHE B 1 110 ? 14.609 4.66 1.327 1 98.88 110 PHE B C 1
ATOM 2316 O O . PHE B 1 110 ? 15.359 4.312 2.246 1 98.88 110 PHE B O 1
ATOM 2323 N N . THR B 1 111 ? 14.828 5.699 0.456 1 98.81 111 THR B N 1
ATOM 2324 C CA . THR B 1 111 ? 15.859 6.695 0.721 1 98.81 111 THR B CA 1
ATOM 2325 C C . THR B 1 111 ? 15.289 8.109 0.6 1 98.81 111 THR B C 1
ATOM 2327 O O . THR B 1 111 ? 14.32 8.328 -0.13 1 98.81 111 THR B O 1
ATOM 2330 N N . ILE B 1 112 ? 15.867 8.992 1.326 1 98.75 112 ILE B N 1
ATOM 2331 C CA . ILE B 1 112 ? 15.625 10.43 1.234 1 98.75 112 ILE B CA 1
ATOM 2332 C C . ILE B 1 112 ? 16.906 11.141 0.805 1 98.75 112 ILE B C 1
ATOM 2334 O O . ILE B 1 112 ? 17.906 11.125 1.528 1 98.75 112 ILE B O 1
ATOM 2338 N N . ASN B 1 113 ? 16.766 11.695 -0.38 1 98.5 113 ASN B N 1
ATOM 2339 C CA . ASN B 1 113 ? 17.953 12.297 -0.969 1 98.5 113 ASN B CA 1
ATOM 2340 C C . ASN B 1 113 ? 19.125 11.32 -1.021 1 98.5 113 ASN B C 1
ATOM 2342 O O . ASN B 1 113 ? 20.266 11.672 -0.689 1 98.5 113 ASN B O 1
ATOM 2346 N N . GLY B 1 114 ? 18.812 10.086 -1.275 1 98.38 114 GLY B N 1
ATOM 2347 C CA . GLY B 1 114 ? 19.828 9.078 -1.516 1 98.38 114 GLY B CA 1
ATOM 2348 C C . GLY B 1 114 ? 20.25 8.352 -0.256 1 98.38 114 GLY B C 1
ATOM 2349 O O . GLY B 1 114 ? 20.953 7.34 -0.325 1 98.38 114 GLY B O 1
ATOM 2350 N N . ALA B 1 115 ? 19.797 8.812 0.887 1 98.31 115 ALA B N 1
ATOM 2351 C CA . ALA B 1 115 ? 20.219 8.195 2.143 1 98.31 115 ALA B CA 1
ATOM 2352 C C . ALA B 1 115 ? 19.031 7.508 2.828 1 98.31 115 ALA B C 1
ATOM 2354 O O . ALA B 1 115 ? 17.922 8.023 2.822 1 98.31 115 ALA B O 1
ATOM 2355 N N . GLU B 1 116 ? 19.359 6.363 3.496 1 98.44 116 GLU B N 1
ATOM 2356 C CA . GLU B 1 116 ? 18.297 5.719 4.281 1 98.44 116 GLU B CA 1
ATOM 2357 C C . GLU B 1 116 ? 18.047 6.473 5.582 1 98.44 116 GLU B C 1
ATOM 2359 O O . GLU B 1 116 ? 18.938 7.152 6.102 1 98.44 116 GLU B O 1
ATOM 2364 N N . CYS B 1 117 ? 16.812 6.297 6.051 1 98.38 117 CYS B N 1
ATOM 2365 C CA . CYS B 1 117 ? 16.453 6.887 7.34 1 98.38 117 CYS B CA 1
ATOM 2366 C C . CYS B 1 117 ? 17.359 6.348 8.445 1 98.38 117 CYS B C 1
ATOM 2368 O O . CYS B 1 117 ? 17.594 5.141 8.523 1 98.38 117 CYS B O 1
ATOM 2370 N N . SER B 1 118 ? 17.797 7.262 9.258 1 97 118 SER B N 1
ATOM 2371 C CA . SER B 1 118 ? 18.656 6.84 10.359 1 97 118 SER B CA 1
ATOM 2372 C C . SER B 1 118 ? 18.047 7.238 11.703 1 97 118 SER B C 1
ATOM 2374 O O . SER B 1 118 ? 18.656 6.996 12.758 1 97 118 SER B O 1
ATOM 2376 N N . ASN B 1 119 ? 17 7.848 11.664 1 95.12 119 ASN B N 1
ATOM 2377 C CA . ASN B 1 119 ? 16.297 8.273 12.875 1 95.12 119 ASN B CA 1
ATOM 2378 C C . ASN B 1 119 ? 14.812 7.957 12.789 1 95.12 119 ASN B C 1
ATOM 2380 O O . ASN B 1 119 ? 14.031 8.75 12.266 1 95.12 119 ASN B O 1
ATOM 2384 N N . PRO B 1 120 ? 14.227 7.004 13.344 1 95.12 120 PRO B N 1
ATOM 2385 C CA . PRO B 1 120 ? 15.016 6.148 14.227 1 95.12 120 PRO B CA 1
ATOM 2386 C C . PRO B 1 120 ? 15.773 5.059 13.469 1 95.12 120 PRO B C 1
ATOM 2388 O O . PRO B 1 120 ? 16.781 4.543 13.969 1 95.12 120 PRO B O 1
ATOM 2391 N N . GLN B 1 121 ? 15.297 4.488 12.344 1 97.44 121 GLN B N 1
ATOM 2392 C CA . GLN B 1 121 ? 15.906 3.395 11.602 1 97.44 121 GLN B CA 1
ATOM 2393 C C . GLN B 1 121 ? 15.383 3.346 10.164 1 97.44 121 GLN B C 1
ATOM 2395 O O . GLN B 1 121 ? 14.398 4.012 9.836 1 97.44 121 GLN B O 1
ATOM 2400 N N . ASN B 1 122 ? 16.047 2.582 9.344 1 97.88 122 ASN B N 1
ATOM 2401 C CA . ASN B 1 122 ? 15.633 2.439 7.949 1 97.88 122 ASN B CA 1
ATOM 2402 C C . ASN B 1 122 ? 14.188 1.956 7.836 1 97.88 122 ASN B C 1
ATOM 2404 O O . ASN B 1 122 ? 13.672 1.32 8.75 1 97.88 122 ASN B O 1
ATOM 2408 N N . ILE B 1 123 ? 13.57 2.311 6.77 1 98.44 123 ILE B N 1
ATOM 2409 C CA . ILE B 1 123 ? 12.234 1.858 6.41 1 98.44 123 ILE B CA 1
ATOM 2410 C C . ILE B 1 123 ? 12.305 0.898 5.227 1 98.44 123 ILE B C 1
ATOM 2412 O O . ILE B 1 123 ? 12.484 1.326 4.082 1 98.44 123 ILE B O 1
ATOM 2416 N N . ASP B 1 124 ? 12.203 -0.433 5.504 1 98.25 124 ASP B N 1
ATOM 2417 C CA . ASP B 1 124 ? 12.383 -1.419 4.445 1 98.25 124 ASP B CA 1
ATOM 2418 C C . ASP B 1 124 ? 11.539 -2.664 4.695 1 98.25 124 ASP B C 1
ATOM 2420 O O . ASP B 1 124 ? 10.922 -2.799 5.758 1 98.25 124 ASP B O 1
ATOM 2424 N N . GLY B 1 125 ? 11.312 -3.428 3.662 1 96.94 125 GLY B N 1
ATOM 2425 C CA . GLY B 1 125 ? 10.703 -4.746 3.662 1 96.94 125 GLY B CA 1
ATOM 2426 C C . GLY B 1 125 ? 11.469 -5.758 2.83 1 96.94 125 GLY B C 1
ATOM 2427 O O . GLY B 1 125 ? 11.977 -5.43 1.755 1 96.94 125 GLY B O 1
ATOM 2428 N N . THR B 1 126 ? 11.602 -6.945 3.357 1 95.31 126 THR B N 1
ATOM 2429 C CA . THR B 1 126 ? 12.344 -7.984 2.65 1 95.31 126 THR B CA 1
ATOM 2430 C C . THR B 1 126 ? 11.422 -9.141 2.264 1 95.31 126 THR B C 1
ATOM 2432 O O . THR B 1 126 ? 10.367 -9.328 2.871 1 95.31 126 THR B O 1
ATOM 2435 N N . VAL B 1 127 ? 11.758 -9.828 1.194 1 91.94 127 VAL B N 1
ATOM 2436 C CA . VAL B 1 127 ? 11.141 -11.086 0.777 1 91.94 127 VAL B CA 1
ATOM 2437 C C . VAL B 1 127 ? 12.211 -12.172 0.661 1 91.94 127 VAL B C 1
ATOM 2439 O O . VAL B 1 127 ? 13.211 -11.992 -0.035 1 91.94 127 VAL B O 1
ATOM 2442 N N . TYR B 1 128 ? 11.992 -13.227 1.42 1 89.31 128 TYR B N 1
ATOM 2443 C CA . TYR B 1 128 ? 12.875 -14.383 1.336 1 89.31 128 TYR B CA 1
ATOM 2444 C C . TYR B 1 128 ? 12.148 -15.578 0.745 1 89.31 128 TYR B C 1
ATOM 2446 O O . TYR B 1 128 ? 10.969 -15.805 1.033 1 89.31 128 TYR B O 1
ATOM 2454 N N . MET B 1 129 ? 12.766 -16.266 -0.149 1 84.38 129 MET B N 1
ATOM 2455 C CA . MET B 1 129 ? 12.195 -17.484 -0.728 1 84.38 129 MET B CA 1
ATOM 2456 C C . MET B 1 129 ? 13.188 -18.641 -0.639 1 84.38 129 MET B C 1
ATOM 2458 O O . MET B 1 129 ? 14.266 -18.594 -1.229 1 84.38 129 MET B O 1
ATOM 2462 N N . ALA B 1 130 ? 12.672 -19.609 0.191 1 78.56 130 ALA B N 1
ATOM 2463 C CA . ALA B 1 130 ? 13.438 -20.859 0.189 1 78.56 130 ALA B CA 1
ATOM 2464 C C . ALA B 1 130 ? 13.211 -21.641 -1.106 1 78.56 130 ALA B C 1
ATOM 2466 O O . ALA B 1 130 ? 12.273 -21.359 -1.851 1 78.56 130 ALA B O 1
ATOM 2467 N N . HIS B 1 131 ? 13.953 -22.422 -1.622 1 65.94 131 HIS B N 1
ATOM 2468 C CA . HIS B 1 131 ? 13.812 -23.188 -2.863 1 65.94 131 HIS B CA 1
ATOM 2469 C C . HIS B 1 131 ? 12.484 -23.922 -2.91 1 65.94 131 HIS B C 1
ATOM 2471 O O . HIS B 1 131 ? 12.195 -24.734 -2.027 1 65.94 131 HIS B O 1
ATOM 2477 N N . PHE B 1 132 ? 11.492 -23.234 -3.656 1 63.97 132 PHE B N 1
ATOM 2478 C CA . PHE B 1 132 ? 10.336 -23.984 -4.105 1 63.97 132 PHE B CA 1
ATOM 2479 C C . PHE B 1 132 ? 10.328 -24.125 -5.625 1 63.97 132 PHE B C 1
ATOM 2481 O O . PHE B 1 132 ? 10.453 -23.125 -6.34 1 63.97 132 PHE B O 1
ATOM 2488 N N . SER B 1 133 ? 10.664 -25.281 -6.047 1 61.19 133 SER B N 1
ATOM 2489 C CA . SER B 1 133 ? 10.703 -25.531 -7.484 1 61.19 133 SER B CA 1
ATOM 2490 C C . SER B 1 133 ? 9.5 -24.922 -8.188 1 61.19 133 SER B C 1
ATOM 2492 O O . SER B 1 133 ? 8.352 -25.203 -7.832 1 61.19 133 SER B O 1
ATOM 2494 N N . GLY B 1 134 ? 9.797 -23.922 -9.062 1 68.06 134 GLY B N 1
ATOM 2495 C CA . GLY B 1 134 ? 8.758 -23.344 -9.898 1 68.06 134 GLY B CA 1
ATOM 2496 C C . GLY B 1 134 ? 8 -22.219 -9.219 1 68.06 134 GLY B C 1
ATOM 2497 O O . GLY B 1 134 ? 6.988 -21.75 -9.742 1 68.06 134 GLY B O 1
ATOM 2498 N N . ALA B 1 135 ? 8.57 -21.875 -8.031 1 70.19 135 ALA B N 1
ATOM 2499 C CA . ALA B 1 135 ? 7.84 -20.828 -7.324 1 70.19 135 ALA B CA 1
ATOM 2500 C C . ALA B 1 135 ? 7.91 -19.5 -8.086 1 70.19 135 ALA B C 1
ATOM 2502 O O . ALA B 1 135 ? 8.984 -19.109 -8.555 1 70.19 135 ALA B O 1
ATOM 2503 N N . ASP B 1 136 ? 6.793 -18.906 -8.422 1 79.44 136 ASP B N 1
ATOM 2504 C CA . ASP B 1 136 ? 6.57 -17.594 -9 1 79.44 136 ASP B CA 1
ATOM 2505 C C . ASP B 1 136 ? 5.41 -16.875 -8.312 1 79.44 136 ASP B C 1
ATOM 2507 O O . ASP B 1 136 ? 4.246 -17.109 -8.656 1 79.44 136 ASP B O 1
ATOM 2511 N N . LEU B 1 137 ? 5.82 -16.109 -7.316 1 83.06 137 LEU B N 1
ATOM 2512 C CA . LEU B 1 137 ? 4.82 -15.477 -6.465 1 83.06 137 LEU B CA 1
ATOM 2513 C C . LEU B 1 137 ? 4.867 -13.953 -6.602 1 83.06 137 LEU B C 1
ATOM 2515 O O . LEU B 1 137 ? 5.891 -13.336 -6.309 1 83.06 137 LEU B O 1
ATOM 2519 N N . HIS B 1 138 ? 3.824 -13.414 -7.223 1 87.69 138 HIS B N 1
ATOM 2520 C CA . HIS B 1 138 ? 3.607 -11.969 -7.18 1 87.69 138 HIS B CA 1
ATOM 2521 C C . HIS B 1 138 ? 2.717 -11.578 -6.008 1 87.69 138 HIS B C 1
ATOM 2523 O O . HIS B 1 138 ? 1.598 -12.078 -5.879 1 87.69 138 HIS B O 1
ATOM 2529 N N . ARG B 1 139 ? 3.312 -10.703 -5.156 1 91.06 139 ARG B N 1
ATOM 2530 C CA . ARG B 1 139 ? 2.543 -10.344 -3.971 1 91.06 139 ARG B CA 1
ATOM 2531 C C . ARG B 1 139 ? 2.598 -8.844 -3.723 1 91.06 139 ARG B C 1
ATOM 2533 O O . ARG B 1 139 ? 3.682 -8.258 -3.65 1 91.06 139 ARG B O 1
ATOM 2540 N N . HIS B 1 140 ? 1.382 -8.289 -3.676 1 95 140 HIS B N 1
ATOM 2541 C CA . HIS B 1 140 ? 1.313 -6.902 -3.236 1 95 140 HIS B CA 1
ATOM 2542 C C . HIS B 1 140 ? 1.809 -6.754 -1.802 1 95 140 HIS B C 1
ATOM 2544 O O . HIS B 1 140 ? 1.449 -7.547 -0.93 1 95 140 HIS B O 1
ATOM 2550 N N . ARG B 1 141 ? 2.635 -5.785 -1.564 1 95.19 141 ARG B N 1
ATOM 2551 C CA . ARG B 1 141 ? 3.168 -5.504 -0.236 1 95.19 141 ARG B CA 1
ATOM 2552 C C . ARG B 1 141 ? 3.15 -4.008 0.055 1 95.19 141 ARG B C 1
ATOM 2554 O O . ARG B 1 141 ? 3.172 -3.189 -0.868 1 95.19 141 ARG B O 1
ATOM 2561 N N . THR B 1 142 ? 3.029 -3.768 1.325 1 96.56 142 THR B N 1
ATOM 2562 C CA . THR B 1 142 ? 3.16 -2.4 1.819 1 96.56 142 THR B CA 1
ATOM 2563 C C . THR B 1 142 ? 4.398 -2.262 2.703 1 96.56 142 THR B C 1
ATOM 2565 O O . THR B 1 142 ? 4.625 -3.084 3.594 1 96.56 142 THR B O 1
ATOM 2568 N N . VAL B 1 143 ? 5.246 -1.279 2.404 1 97.81 143 VAL B N 1
ATOM 2569 C CA . VAL B 1 143 ? 6.387 -0.868 3.219 1 97.81 143 VAL B CA 1
ATOM 2570 C C . VAL B 1 143 ? 6.184 0.566 3.703 1 97.81 143 VAL B C 1
ATOM 2572 O O . VAL B 1 143 ? 5.984 1.479 2.896 1 97.81 143 VAL B O 1
ATOM 2575 N N . GLN B 1 144 ? 6.184 0.736 5.023 1 98.31 144 GLN B N 1
ATOM 2576 C CA . GLN B 1 144 ? 5.895 2.09 5.488 1 98.31 144 GLN B CA 1
ATOM 2577 C C . GLN B 1 144 ? 6.574 2.367 6.828 1 98.31 144 GLN B C 1
ATOM 2579 O O . GLN B 1 144 ? 6.992 1.439 7.523 1 98.31 144 GLN B O 1
ATOM 2584 N N . GLY B 1 145 ? 6.824 3.629 7.125 1 98 145 GLY B N 1
ATOM 2585 C CA . GLY B 1 145 ? 7.414 4.066 8.383 1 98 145 GLY B CA 1
ATOM 2586 C C . GLY B 1 145 ? 7.586 5.57 8.469 1 98 145 GLY B C 1
ATOM 2587 O O . GLY B 1 145 ? 7.191 6.301 7.551 1 98 145 GLY B O 1
ATOM 2588 N N . TYR B 1 146 ? 8.055 5.98 9.648 1 97.06 146 TYR B N 1
ATOM 2589 C CA . TYR B 1 146 ? 8.312 7.391 9.914 1 97.06 146 TYR B CA 1
ATOM 2590 C C . TYR B 1 146 ? 9.812 7.656 10.047 1 97.06 146 TYR B C 1
ATOM 2592 O O . TYR B 1 146 ? 10.555 6.816 10.555 1 97.06 146 TYR B O 1
ATOM 2600 N N . CYS B 1 147 ? 10.172 8.727 9.547 1 98.19 147 CYS B N 1
ATOM 2601 C CA . CYS B 1 147 ? 11.555 9.164 9.68 1 98.19 147 CYS B CA 1
ATOM 2602 C C . CYS B 1 147 ? 11.633 10.57 10.281 1 98.19 147 CYS B C 1
ATOM 2604 O O . CYS B 1 147 ? 10.898 11.461 9.859 1 98.19 147 CYS B O 1
ATOM 2606 N N . ASN B 1 148 ? 12.453 10.734 11.188 1 95.88 148 ASN B N 1
ATOM 2607 C CA . ASN B 1 148 ? 12.688 12.016 11.844 1 95.88 148 ASN B CA 1
ATOM 2608 C C . ASN B 1 148 ? 13.977 12.672 11.367 1 95.88 148 ASN B C 1
ATOM 2610 O O . ASN B 1 148 ? 14.828 12.008 10.758 1 95.88 148 ASN B O 1
ATOM 2614 N N . GLY B 1 149 ? 14.047 14.016 11.602 1 94.94 149 GLY B N 1
ATOM 2615 C CA . GLY B 1 149 ? 15.312 14.703 11.438 1 94.94 149 GLY B CA 1
ATOM 2616 C C . GLY B 1 149 ? 15.625 15.055 10 1 94.94 149 GLY B C 1
ATOM 2617 O O . GLY B 1 149 ? 16.781 15.195 9.617 1 94.94 149 GLY B O 1
ATOM 2618 N N . ILE B 1 150 ? 14.602 15.086 9.188 1 96.94 150 ILE B N 1
ATOM 2619 C CA . ILE B 1 150 ? 14.797 15.508 7.809 1 96.94 150 ILE B CA 1
ATOM 2620 C C . ILE B 1 150 ? 14.625 17.016 7.707 1 96.94 150 ILE B C 1
ATOM 2622 O O . ILE B 1 150 ? 13.641 17.578 8.195 1 96.94 150 ILE B O 1
ATOM 2626 N N . SER B 1 151 ? 15.555 17.719 7.055 1 96.94 151 SER B N 1
ATOM 2627 C CA . SER B 1 151 ? 15.492 19.172 6.914 1 96.94 151 SER B CA 1
ATOM 2628 C C . SER B 1 151 ? 14.375 19.578 5.965 1 96.94 151 SER B C 1
ATOM 2630 O O . SER B 1 151 ? 14.039 18.859 5.027 1 96.94 151 SER B O 1
ATOM 2632 N N . ALA B 1 152 ? 13.922 20.812 6.223 1 96.94 152 ALA B N 1
ATOM 2633 C CA . ALA B 1 152 ? 12.938 21.391 5.312 1 96.94 152 ALA B CA 1
ATOM 2634 C C . ALA B 1 152 ? 13.539 21.641 3.934 1 96.94 152 ALA B C 1
ATOM 2636 O O . ALA B 1 152 ? 14.75 21.844 3.809 1 96.94 152 ALA B O 1
ATOM 2637 N N . GLY B 1 153 ? 12.648 21.609 2.863 1 97.88 153 GLY B N 1
ATOM 2638 C C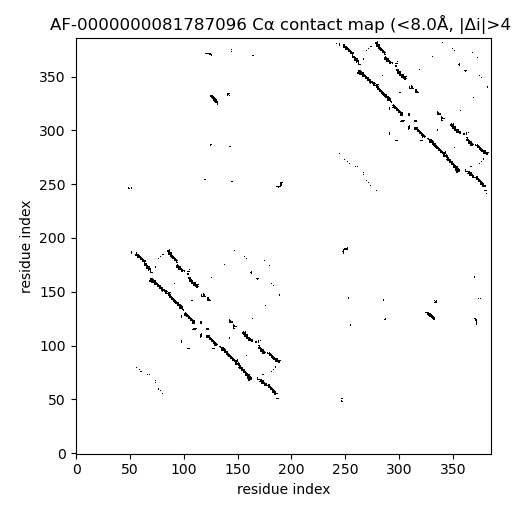A . GLY B 1 153 ? 13.055 21.828 1.485 1 97.88 153 GLY B CA 1
ATOM 2639 C C . GLY B 1 153 ? 12.578 20.734 0.541 1 97.88 153 GLY B C 1
ATOM 2640 O O . GLY B 1 153 ? 11.859 19.828 0.951 1 97.88 153 GLY B O 1
ATOM 2641 N N . TRP B 1 154 ? 12.938 20.938 -0.685 1 98.44 154 TRP B N 1
ATOM 2642 C CA . TRP B 1 154 ? 12.641 19.906 -1.669 1 98.44 154 TRP B CA 1
ATOM 2643 C C . TRP B 1 154 ? 13.516 18.672 -1.446 1 98.44 154 TRP B C 1
ATOM 2645 O O . TRP B 1 154 ? 14.742 18.797 -1.354 1 98.44 154 TRP B O 1
ATOM 2655 N N . ILE B 1 155 ? 12.82 17.562 -1.296 1 98.5 155 ILE B N 1
ATOM 2656 C CA . ILE B 1 155 ? 13.539 16.312 -1.08 1 98.5 155 ILE B CA 1
ATOM 2657 C C . ILE B 1 155 ? 13.086 15.273 -2.098 1 98.5 155 ILE B C 1
ATOM 2659 O O . ILE B 1 155 ? 11.961 15.336 -2.598 1 98.5 155 ILE B O 1
ATOM 2663 N N . ASP B 1 156 ? 14 14.352 -2.344 1 98.75 156 ASP B N 1
ATOM 2664 C CA . ASP B 1 156 ? 13.703 13.164 -3.135 1 98.75 156 ASP B CA 1
ATOM 2665 C C . ASP B 1 156 ? 13.367 11.977 -2.238 1 98.75 156 ASP B C 1
ATOM 2667 O O . ASP B 1 156 ? 14.234 11.445 -1.549 1 98.75 156 ASP B O 1
ATOM 2671 N N . VAL B 1 157 ? 12.086 11.617 -2.262 1 98.81 157 VAL B N 1
ATOM 2672 C CA . VAL B 1 157 ? 11.664 10.391 -1.595 1 98.81 157 VAL B CA 1
ATOM 2673 C C . VAL B 1 157 ? 11.656 9.234 -2.594 1 98.81 157 VAL B C 1
ATOM 2675 O O . VAL B 1 157 ? 10.852 9.219 -3.523 1 98.81 157 VAL B O 1
ATOM 2678 N N . THR B 1 158 ? 12.555 8.227 -2.326 1 98.88 158 THR B N 1
ATOM 2679 C CA . THR B 1 158 ? 12.797 7.219 -3.348 1 98.88 158 THR B CA 1
ATOM 2680 C C . THR B 1 158 ? 12.547 5.82 -2.795 1 98.88 158 THR B C 1
ATOM 2682 O O . THR B 1 158 ? 12.992 5.488 -1.695 1 98.88 158 THR B O 1
ATOM 2685 N N . ILE B 1 159 ? 11.719 5.012 -3.494 1 98.88 159 ILE B N 1
ATOM 2686 C CA . ILE B 1 159 ? 11.664 3.578 -3.225 1 98.88 159 ILE B CA 1
ATOM 2687 C C . ILE B 1 159 ? 12.672 2.846 -4.113 1 98.88 159 ILE B C 1
ATOM 2689 O O . ILE B 1 159 ? 12.727 3.088 -5.32 1 98.88 159 ILE B O 1
ATOM 2693 N N . ASN B 1 160 ? 13.453 2.025 -3.441 1 98.75 160 ASN B N 1
ATOM 2694 C CA . ASN B 1 160 ? 14.5 1.246 -4.098 1 98.75 160 ASN B CA 1
ATOM 2695 C C . ASN B 1 160 ? 14.258 -0.253 -3.938 1 98.75 160 ASN B C 1
ATOM 2697 O O . ASN B 1 160 ? 13.555 -0.682 -3.021 1 98.75 160 ASN B O 1
ATOM 2701 N N . VAL B 1 161 ? 14.852 -0.963 -4.891 1 98.44 161 VAL B N 1
ATOM 2702 C CA . VAL B 1 161 ? 14.984 -2.41 -4.754 1 98.44 161 VAL B CA 1
ATOM 2703 C C . VAL B 1 161 ? 16.469 -2.789 -4.691 1 98.44 161 VAL B C 1
ATOM 2705 O O . VAL B 1 161 ? 17.312 -2.105 -5.27 1 98.44 161 VAL B O 1
ATOM 2708 N N . GLY B 1 162 ? 16.734 -3.859 -3.848 1 97.38 162 GLY B N 1
ATOM 2709 C CA . GLY B 1 162 ? 18.125 -4.273 -3.752 1 97.38 162 GLY B CA 1
ATOM 2710 C C . GLY B 1 162 ? 18.328 -5.516 -2.904 1 97.38 162 GLY B C 1
ATOM 2711 O O . GLY B 1 162 ? 17.391 -6.289 -2.701 1 97.38 162 GLY B O 1
ATOM 2712 N N . ASN B 1 163 ? 19.516 -5.602 -2.5 1 95.31 163 ASN B N 1
ATOM 2713 C CA . ASN B 1 163 ? 19.938 -6.809 -1.795 1 95.31 163 ASN B CA 1
ATOM 2714 C C . ASN B 1 163 ? 19.641 -6.719 -0.301 1 95.31 163 ASN B C 1
ATOM 2716 O O . ASN B 1 163 ? 19.766 -5.652 0.299 1 95.31 163 ASN B O 1
ATOM 2720 N N . CYS B 1 164 ? 19.344 -7.941 0.235 1 96.12 164 CYS B N 1
ATOM 2721 C CA . CYS B 1 164 ? 19.375 -8.047 1.688 1 96.12 164 CYS B CA 1
ATOM 2722 C C . CYS B 1 164 ? 20.812 -8.039 2.207 1 96.12 164 CYS B C 1
ATOM 2724 O O . CYS B 1 164 ? 21.734 -8.391 1.479 1 96.12 164 CYS B O 1
ATOM 2726 N N . ASN B 1 165 ? 20.828 -7.602 3.471 1 92.75 165 ASN B N 1
ATOM 2727 C CA . ASN B 1 165 ? 22.156 -7.656 4.078 1 92.75 165 ASN B CA 1
ATOM 2728 C C . ASN B 1 165 ? 22.703 -9.078 4.102 1 92.75 165 ASN B C 1
ATOM 2730 O O . ASN B 1 165 ? 22.031 -10 4.582 1 92.75 165 ASN B O 1
ATOM 2734 N N . GLY B 1 166 ? 23.969 -9.289 3.533 1 94.06 166 GLY B N 1
ATOM 2735 C CA . GLY B 1 166 ? 24.609 -10.594 3.561 1 94.06 166 GLY B CA 1
ATOM 2736 C C . GLY B 1 166 ? 24.172 -11.5 2.43 1 94.06 166 GLY B C 1
ATOM 2737 O O . GLY B 1 166 ? 24.594 -12.656 2.35 1 94.06 166 GLY B O 1
ATOM 2738 N N . TYR B 1 167 ? 23.375 -11 1.589 1 93.88 167 TYR B N 1
ATOM 2739 C CA . TYR B 1 167 ? 22.875 -11.789 0.465 1 93.88 167 TYR B CA 1
ATOM 2740 C C . TYR B 1 167 ? 23.359 -11.211 -0.86 1 93.88 167 TYR B C 1
ATOM 2742 O O . TYR B 1 167 ? 23.781 -10.055 -0.922 1 93.88 167 TYR B O 1
ATOM 2750 N N . GLY B 1 168 ? 23.344 -12.023 -1.93 1 91.19 168 GLY B N 1
ATOM 2751 C CA . GLY B 1 168 ? 23.734 -11.586 -3.266 1 91.19 168 GLY B CA 1
ATOM 2752 C C . GLY B 1 168 ? 22.578 -10.969 -4.039 1 91.19 168 GLY B C 1
ATOM 2753 O O . GLY B 1 168 ? 21.562 -10.609 -3.459 1 91.19 168 GLY B O 1
ATOM 2754 N N . ASN B 1 169 ? 22.859 -10.75 -5.34 1 92.94 169 ASN B N 1
ATOM 2755 C CA . ASN B 1 169 ? 21.844 -10.242 -6.258 1 92.94 169 ASN B CA 1
ATOM 2756 C C . ASN B 1 169 ? 20.984 -11.375 -6.816 1 92.94 169 ASN B C 1
ATOM 2758 O O . ASN B 1 169 ? 21.484 -12.438 -7.164 1 92.94 169 ASN B O 1
ATOM 2762 N N . TYR B 1 170 ? 19.703 -11.109 -6.738 1 92.88 170 TYR B N 1
ATOM 2763 C CA . TYR B 1 170 ? 18.781 -12.117 -7.234 1 92.88 170 TYR B CA 1
ATOM 2764 C C . TYR B 1 170 ? 17.797 -11.516 -8.234 1 92.88 170 TYR B C 1
ATOM 2766 O O . TYR B 1 170 ? 17.859 -10.312 -8.523 1 92.88 170 TYR B O 1
ATOM 2774 N N . ASP B 1 171 ? 16.938 -12.383 -8.812 1 93.38 171 ASP B N 1
ATOM 2775 C CA . ASP B 1 171 ? 15.961 -11.977 -9.82 1 93.38 171 ASP B CA 1
ATOM 2776 C C . ASP B 1 171 ? 14.711 -11.391 -9.164 1 93.38 171 ASP B C 1
ATOM 2778 O O . ASP B 1 171 ? 13.82 -12.133 -8.758 1 93.38 171 ASP B O 1
ATOM 2782 N N . LEU B 1 172 ? 14.742 -10.078 -9.133 1 94.94 172 LEU B N 1
ATOM 2783 C CA . LEU B 1 172 ? 13.648 -9.367 -8.477 1 94.94 172 LEU B CA 1
ATOM 2784 C C . LEU B 1 172 ? 12.789 -8.633 -9.5 1 94.94 172 LEU B C 1
ATOM 2786 O O . LEU B 1 172 ? 13.273 -8.25 -10.57 1 94.94 172 LEU B O 1
ATOM 2790 N N . TYR B 1 173 ? 11.484 -8.453 -9.172 1 96.12 173 TYR B N 1
ATOM 2791 C CA . TYR B 1 173 ? 10.555 -7.672 -9.969 1 96.12 173 TYR B CA 1
ATOM 2792 C C . TYR B 1 173 ? 9.648 -6.828 -9.078 1 96.12 173 TYR B C 1
ATOM 2794 O O . TYR B 1 173 ? 9.266 -7.258 -7.984 1 96.12 173 TYR B O 1
ATOM 2802 N N . SER B 1 174 ? 9.383 -5.641 -9.57 1 97.31 174 SER B N 1
ATOM 2803 C CA . SER B 1 174 ? 8.461 -4.742 -8.891 1 97.31 174 SER B CA 1
ATOM 2804 C C . SER B 1 174 ? 7.34 -4.281 -9.82 1 97.31 174 SER B C 1
ATOM 2806 O O . SER B 1 174 ? 7.594 -3.92 -10.977 1 97.31 174 SER B O 1
ATOM 2808 N N . GLY B 1 175 ? 6.184 -4.285 -9.281 1 95.25 175 GLY B N 1
ATOM 2809 C CA . GLY B 1 175 ? 5.043 -3.934 -10.117 1 95.25 175 GLY B CA 1
ATOM 2810 C C . GLY B 1 175 ? 4.586 -5.07 -11.008 1 95.25 175 GLY B C 1
ATOM 2811 O O . GLY B 1 175 ? 5.375 -5.957 -11.344 1 95.25 175 GLY B O 1
ATOM 2812 N N . TRP B 1 176 ? 3.346 -5.199 -11.25 1 93 176 TRP B N 1
ATOM 2813 C CA . TRP B 1 176 ? 2.727 -6.176 -12.141 1 93 176 TRP B CA 1
ATOM 2814 C C . TRP B 1 176 ? 1.216 -6.219 -11.945 1 93 176 TRP B C 1
ATOM 2816 O O . TRP B 1 176 ? 0.737 -6.555 -10.859 1 93 176 TRP B O 1
ATOM 2826 N N . ASN B 1 177 ? 0.458 -5.848 -12.953 1 94.44 177 ASN B N 1
ATOM 2827 C CA . ASN B 1 177 ? -0.996 -5.949 -13.023 1 94.44 177 ASN B CA 1
ATOM 2828 C C . ASN B 1 177 ? -1.665 -5.168 -11.898 1 94.44 177 ASN B C 1
ATOM 2830 O O . ASN B 1 177 ? -2.756 -5.523 -11.445 1 94.44 177 ASN B O 1
ATOM 2834 N N . SER B 1 178 ? -1.007 -4.277 -11.359 1 94.75 178 SER B N 1
ATOM 2835 C CA . SER B 1 178 ? -1.479 -3.439 -10.258 1 94.75 178 SER B CA 1
ATOM 2836 C C . SER B 1 178 ? -0.742 -2.104 -10.234 1 94.75 178 SER B C 1
ATOM 2838 O O . SER B 1 178 ? 0.389 -2.002 -10.711 1 94.75 178 SER B O 1
ATOM 2840 N N . VAL B 1 179 ? -1.404 -1.122 -9.688 1 97 179 VAL B N 1
ATOM 2841 C CA . VAL B 1 179 ? -0.792 0.196 -9.555 1 97 179 VAL B CA 1
ATOM 2842 C C . VAL B 1 179 ? 0.17 0.202 -8.367 1 97 179 VAL B C 1
ATOM 2844 O O . VAL B 1 179 ? -0.163 -0.29 -7.289 1 97 179 VAL B O 1
ATOM 2847 N N . SER B 1 180 ? 1.367 0.708 -8.633 1 98.19 180 SER B N 1
ATOM 2848 C CA . SER B 1 180 ? 2.305 1.006 -7.555 1 98.19 180 SER B CA 1
ATOM 2849 C C . SER B 1 180 ? 2.166 2.449 -7.086 1 98.19 180 SER B C 1
ATOM 2851 O O . SER B 1 180 ? 1.765 3.322 -7.855 1 98.19 180 SER B O 1
ATOM 2853 N N . ARG B 1 181 ? 2.496 2.664 -5.816 1 98.44 181 ARG B N 1
ATOM 2854 C CA . ARG B 1 181 ? 2.377 4.039 -5.344 1 98.44 181 ARG B CA 1
ATOM 2855 C C . ARG B 1 181 ? 3.33 4.305 -4.184 1 98.44 181 ARG B C 1
ATOM 2857 O O . ARG B 1 181 ? 3.703 3.383 -3.457 1 98.44 181 ARG B O 1
ATOM 2864 N N . VAL B 1 182 ? 3.75 5.496 -4.062 1 98.62 182 VAL B N 1
ATOM 2865 C CA . VAL B 1 182 ? 4.438 6.062 -2.908 1 98.62 182 VAL B CA 1
ATOM 2866 C C . VAL B 1 182 ? 3.607 7.199 -2.316 1 98.62 182 VAL B C 1
ATOM 2868 O O . VAL B 1 182 ? 3.098 8.047 -3.049 1 98.62 182 VAL B O 1
ATOM 2871 N N . VAL B 1 183 ? 3.424 7.098 -1.04 1 98.19 183 VAL B N 1
ATOM 2872 C CA . VAL B 1 183 ? 2.783 8.18 -0.303 1 98.19 183 VAL B CA 1
ATOM 2873 C C . VAL B 1 183 ? 3.783 8.812 0.667 1 98.19 183 VAL B C 1
ATOM 2875 O O . VAL B 1 183 ? 4.52 8.102 1.354 1 98.19 183 VAL B O 1
ATOM 2878 N N . VAL B 1 184 ? 3.793 10.094 0.627 1 98.25 184 VAL B N 1
ATOM 2879 C CA . VAL B 1 184 ? 4.621 10.859 1.56 1 98.25 184 VAL B CA 1
ATOM 2880 C C . VAL B 1 184 ? 3.758 11.875 2.299 1 98.25 184 VAL B C 1
ATOM 2882 O O . VAL B 1 184 ? 2.904 12.531 1.696 1 98.25 184 VAL B O 1
ATOM 2885 N N . GLU B 1 185 ? 3.977 11.977 3.59 1 96.88 185 GLU B N 1
ATOM 2886 C CA . GLU B 1 185 ? 3.254 12.961 4.398 1 96.88 185 GLU B CA 1
ATOM 2887 C C . GLU B 1 185 ? 4.164 13.578 5.457 1 96.88 185 GLU B C 1
ATOM 2889 O O . GLU B 1 185 ? 4.91 12.867 6.133 1 96.88 185 GLU B O 1
ATOM 2894 N N . GLU B 1 186 ? 4.105 14.883 5.488 1 95.31 186 GLU B N 1
ATOM 2895 C CA . GLU B 1 186 ? 4.742 15.594 6.594 1 95.31 186 GLU B CA 1
ATOM 2896 C C . GLU B 1 186 ? 3.848 15.602 7.832 1 95.31 186 GLU B C 1
ATOM 2898 O O . GLU B 1 186 ? 2.691 16.016 7.77 1 95.31 186 GLU B O 1
ATOM 2903 N N . VAL B 1 187 ? 4.41 15.148 8.992 1 93 187 VAL B N 1
ATOM 2904 C CA . VAL B 1 187 ? 3.617 15.031 10.211 1 93 187 VAL B CA 1
ATOM 2905 C C . VAL B 1 187 ? 4.324 15.758 11.359 1 93 187 VAL B C 1
ATOM 2907 O O . VAL B 1 187 ? 5.551 15.891 11.352 1 93 187 VAL B O 1
ATOM 2910 N N . PRO B 1 188 ? 3.486 16.203 12.258 1 87.75 188 PRO B N 1
ATOM 2911 C CA . PRO B 1 188 ? 4.152 16.812 13.414 1 87.75 188 PRO B CA 1
ATOM 2912 C C . PRO B 1 188 ? 5.133 15.867 14.102 1 87.75 188 PRO B C 1
ATOM 2914 O O . PRO B 1 188 ? 4.977 14.648 14.016 1 87.75 188 PRO B O 1
ATOM 2917 N N . ALA B 1 189 ? 6.035 16.484 14.711 1 87.81 189 ALA B N 1
ATOM 2918 C CA . ALA B 1 189 ? 6.992 15.664 15.453 1 87.81 189 ALA B CA 1
ATOM 2919 C C . ALA B 1 189 ? 6.285 14.82 16.516 1 87.81 189 ALA B C 1
ATOM 2921 O O . ALA B 1 189 ? 5.316 15.273 17.125 1 87.81 189 ALA B O 1
ATOM 2922 N N . SER B 1 190 ? 6.906 13.633 16.734 1 85.5 190 SER B N 1
ATOM 2923 C CA . SER B 1 190 ? 6.387 12.789 17.797 1 85.5 190 SER B CA 1
ATOM 2924 C C . SER B 1 190 ? 6.672 13.398 19.172 1 85.5 190 SER B C 1
ATOM 2926 O O . SER B 1 190 ? 7.758 13.93 19.406 1 85.5 190 SER B O 1
ATOM 2928 N N . PRO B 1 191 ? 5.684 13.258 20.109 1 81.56 191 PRO B N 1
ATOM 2929 C CA . PRO B 1 191 ? 5.949 13.781 21.453 1 81.56 191 PRO B CA 1
ATOM 2930 C C . PRO B 1 191 ? 6.855 12.867 22.266 1 81.56 191 PRO B C 1
ATOM 2932 O O . PRO B 1 191 ? 7.207 13.195 23.406 1 81.56 191 PRO B O 1
ATOM 2935 N N . TYR B 1 192 ? 7.191 11.719 21.797 1 85.25 192 TYR B N 1
ATOM 2936 C CA . TYR B 1 192 ? 7.961 10.727 22.531 1 85.25 192 TYR B CA 1
ATOM 2937 C C . TYR B 1 192 ? 9.422 10.742 22.109 1 85.25 192 TYR B C 1
ATOM 2939 O O . TYR B 1 192 ? 10.227 9.938 22.594 1 85.25 192 TYR B O 1
ATOM 2947 N N . GLY B 1 193 ? 9.945 11.617 21.359 1 65.75 193 GLY B N 1
ATOM 2948 C CA . GLY B 1 193 ? 11.328 11.641 20.922 1 65.75 193 GLY B CA 1
ATOM 2949 C C . GLY B 1 193 ? 11.656 10.547 19.922 1 65.75 193 GLY B C 1
ATOM 2950 O O . GLY B 1 193 ? 10.93 9.555 19.812 1 65.75 193 GLY B O 1
#

Solvent-accessible surface area (backbone atoms only — not comparable to full-atom values): 22628 Å² total; per-residue (Å²): 134,96,77,94,71,80,90,92,88,69,103,86,78,85,81,69,72,80,75,67,86,71,81,77,80,73,70,80,78,72,77,81,69,78,79,68,78,79,73,75,79,69,77,75,73,77,59,69,54,57,64,50,56,99,60,86,49,65,50,78,42,75,48,81,60,66,41,73,61,40,63,45,81,73,49,70,45,74,42,72,42,84,46,51,72,28,22,36,38,41,35,36,38,32,24,39,32,60,36,94,55,66,69,37,42,40,26,41,33,43,24,53,71,83,37,59,38,71,32,77,44,53,40,39,33,32,41,31,37,30,49,39,91,83,51,73,56,78,40,77,39,58,38,61,46,60,33,47,80,48,69,47,39,80,40,41,42,27,43,27,34,25,56,30,86,97,51,61,87,54,55,29,35,36,33,58,100,45,69,26,36,40,39,40,32,60,37,61,45,50,87,74,115,140,79,78,85,73,69,80,77,72,75,79,74,71,80,76,70,71,82,72,69,82,74,74,73,74,69,67,75,80,73,72,83,70,76,80,67,75,79,71,68,78,71,70,78,71,75,54,58,83,65,57,48,59,60,58,61,46,37,47,78,45,74,49,64,66,63,40,73,60,40,62,47,80,73,48,73,46,76,44,72,43,85,46,52,74,28,22,37,38,40,34,38,36,31,27,38,31,61,37,93,55,64,72,38,42,40,26,41,35,43,24,52,71,84,36,60,39,71,34,78,45,64,42,63,44,74,50,74,41,65,69,48,84,64,48,40,47,38,37,39,41,66,37,64,46,61,33,48,80,46,68,47,40,81,40,39,41,27,42,28,34,27,58,32,93,98,50,62,88,56,54,30,34,36,31,53,83,30,42,24,36,40,38,38,32,57,37,68,52,69,94,80,116

Foldseek 3Di:
DDDPDDDDDDDDDDDPPDPDDPPPCPPDDPDDPDDPPDPPDPDDPPCPVVPVDPDWFKDKDKDADKDFDQWDFPDKDKGFFAAQQWKKKKKKKWKKWFDDDAFAKKKKFKDKQNHAAVVVGTWIDMDTDHDDVPDTDIDIDMIIDMGHRDHGGIIIITIIMYGDVPGDTGGMMIHDPDMIMMMMTIGHDDPPD/DPDPPPDPPDPPPDPPPPPDDPPVPVPPDPDDPPPPPDPDPPDPPPCVVVPPPPDWFKDKDKDADKDFDQWDFPDKDKGFFAAQQWKKKKKKKWKKWFDDDAQAKKKKFKDKQNHAAVVVGTFIDMDTDHDDVPDIDIDIDMIIDMGHRDHGGIIIITIIMYGDVPGDTGGMMIHDPDMIMMMMTIGHDDPVD

Radius of gyration: 36.44 Å; Cα contacts (8 Å, |Δi|>4): 811; chains: 2; bounding box: 63×83×115 Å

Sequence (386 aa):
MAARINLVVAVLLVLAWILRAKCQCVGPKGAPGPQGPKGSVGDSTDSAWQNVAPVRNWRQCTWEYGDGKDNGVLYTCQFEKKFDSTSLFMAYGGVTRITNCHGCCGRWYFTINGAECSNPQNIDGTVYMAHFSGADLHRHRTVQGYCNGISAGWIDVTINVGNCNGYGNYDLYSGWNSVSRVVVEEVPASPYGMAARINLVVAVLLVLAWILRAKCQCVGPKGAPGPQGPKGSVGDSTDSAWQNVAPVRNWRQCTWEYGDGKDNGVLYTCQFEKKFDSTSLFMAYGGVTRITNCHGCCGRWYFTINGAECSNPQNIDGTVYMAHFSGADLHRHRTVQGYCNGISAGWIDVTINVGNCNGYGNYDLYSGWNSVSRVVVEEVPASPYG

Organism: Acanthaster planci (NCBI:txid133434)

InterPro domains:
  IPR057873 CTHRC1, C-terminal domain [PF25815] (55-184)